Protein AF-A0A924KQ44-F1 (afdb_monomer)

Structure (mmCIF, N/CA/C/O backbone):
data_AF-A0A924KQ44-F1
#
_entry.id   AF-A0A924KQ44-F1
#
loop_
_atom_site.group_PDB
_atom_site.id
_atom_site.type_symbol
_atom_site.label_atom_id
_atom_site.label_alt_id
_atom_site.label_comp_id
_atom_site.label_asym_id
_atom_site.label_entity_id
_atom_site.label_seq_id
_atom_site.pdbx_PDB_ins_code
_atom_site.Cartn_x
_atom_site.Cartn_y
_atom_site.Cartn_z
_atom_site.occupancy
_atom_site.B_iso_or_equiv
_atom_site.auth_seq_id
_atom_site.auth_comp_id
_atom_site.auth_asym_id
_atom_site.auth_atom_id
_atom_site.pdbx_PDB_model_num
ATOM 1 N N . MET A 1 1 ? 41.530 19.081 30.260 1.00 33.16 1 MET A N 1
ATOM 2 C CA . MET A 1 1 ? 42.722 18.200 30.351 1.00 33.16 1 MET A CA 1
ATOM 3 C C . MET A 1 1 ? 43.122 18.062 31.818 1.00 33.16 1 MET A C 1
ATOM 5 O O . MET A 1 1 ? 42.677 18.890 32.597 1.00 33.16 1 MET A O 1
ATOM 9 N N . HIS A 1 2 ? 43.955 17.069 32.159 1.00 32.94 2 HIS A N 1
ATOM 10 C CA . HIS A 1 2 ? 44.384 16.678 33.519 1.00 32.94 2 HIS A CA 1
ATOM 11 C C . HIS A 1 2 ? 43.333 16.000 34.421 1.00 32.94 2 HIS A C 1
ATOM 13 O O . HIS A 1 2 ? 42.612 16.656 35.166 1.00 32.94 2 HIS A O 1
ATOM 19 N N . ARG A 1 3 ? 43.374 14.659 34.448 1.00 31.28 3 ARG A N 1
ATOM 20 C CA . ARG A 1 3 ? 43.727 13.881 35.654 1.00 31.28 3 ARG A CA 1
ATOM 21 C C . ARG A 1 3 ? 44.237 12.488 35.244 1.00 31.28 3 ARG A C 1
ATOM 23 O O . ARG A 1 3 ? 43.520 11.722 34.612 1.00 31.28 3 ARG A O 1
ATOM 30 N N . LEU A 1 4 ? 45.504 12.223 35.562 1.00 35.66 4 LEU A N 1
ATOM 31 C CA . LEU A 1 4 ? 46.157 10.906 35.543 1.00 35.66 4 LEU A CA 1
ATOM 32 C C . LEU A 1 4 ? 45.755 10.112 36.811 1.00 35.66 4 LEU A C 1
ATOM 34 O O . LEU A 1 4 ? 45.231 10.724 37.737 1.00 35.66 4 LEU A O 1
ATOM 38 N N . PHE A 1 5 ? 46.071 8.832 37.035 1.00 37.31 5 PHE A N 1
ATOM 39 C CA . PHE A 1 5 ? 46.340 7.601 36.256 1.00 37.31 5 PHE A CA 1
ATOM 40 C C . PHE A 1 5 ? 46.972 6.621 37.278 1.00 37.31 5 PHE A C 1
ATOM 42 O O . PHE A 1 5 ? 47.890 7.026 37.976 1.00 37.31 5 PHE A O 1
ATOM 49 N N . ILE A 1 6 ? 46.498 5.369 37.326 1.00 35.44 6 ILE A N 1
ATOM 50 C CA . ILE A 1 6 ? 47.194 4.125 37.750 1.00 35.44 6 ILE A CA 1
ATOM 51 C C . ILE A 1 6 ? 47.967 4.056 39.095 1.00 35.44 6 ILE A C 1
ATOM 53 O O . ILE A 1 6 ? 48.953 4.746 39.319 1.00 35.44 6 ILE A O 1
ATOM 57 N N . GLN A 1 7 ? 47.653 3.007 39.869 1.00 28.91 7 GLN A N 1
ATOM 58 C CA . GLN A 1 7 ? 48.597 2.279 40.735 1.00 28.91 7 GLN A CA 1
ATOM 59 C C . GLN A 1 7 ? 48.481 0.770 40.412 1.00 28.91 7 GLN A C 1
ATOM 61 O O . GLN A 1 7 ? 47.412 0.317 40.000 1.00 28.91 7 GLN A O 1
ATOM 66 N N . PHE A 1 8 ? 49.561 -0.005 40.562 1.00 34.97 8 PHE A N 1
ATOM 67 C CA . PHE A 1 8 ? 49.679 -1.396 40.089 1.00 34.97 8 PHE A CA 1
ATOM 68 C C . PHE A 1 8 ? 50.272 -2.328 41.169 1.00 34.97 8 PHE A C 1
ATOM 70 O O . PHE A 1 8 ? 51.047 -1.886 42.012 1.00 34.97 8 PHE A O 1
ATOM 77 N N . TYR A 1 9 ? 50.015 -3.628 40.990 1.00 34.41 9 TYR A N 1
ATOM 78 C CA . TYR A 1 9 ? 50.788 -4.800 41.441 1.00 34.41 9 TYR A CA 1
ATOM 79 C C . TYR A 1 9 ? 50.632 -5.409 42.851 1.00 34.41 9 TYR A C 1
ATOM 81 O O . TYR A 1 9 ? 50.257 -4.786 43.838 1.00 34.41 9 TYR A O 1
ATOM 89 N N . VAL A 1 10 ? 50.914 -6.717 42.847 1.00 35.88 10 VAL A N 1
ATOM 90 C CA . VAL A 1 10 ? 50.696 -7.784 43.837 1.00 35.88 10 VAL A CA 1
ATOM 91 C C . VAL A 1 10 ? 52.047 -8.429 44.174 1.00 35.88 10 VAL A C 1
ATOM 93 O O . VAL A 1 10 ? 52.825 -8.618 43.243 1.00 35.88 10 VAL A O 1
ATOM 96 N N . CYS A 1 11 ? 52.291 -8.841 45.430 1.00 29.23 11 CYS A N 1
ATOM 97 C CA . CYS A 1 11 ? 52.905 -10.139 45.813 1.00 29.23 11 CYS A CA 1
ATOM 98 C C . CYS A 1 11 ? 53.049 -10.271 47.350 1.00 29.23 11 CYS A C 1
ATOM 100 O O . CYS A 1 11 ? 53.273 -9.273 48.030 1.00 29.23 11 CYS A O 1
ATOM 102 N N . GLY A 1 12 ? 52.983 -11.496 47.888 1.00 29.27 12 GLY A N 1
ATOM 103 C CA . GLY A 1 12 ? 53.305 -11.813 49.289 1.00 29.27 12 GLY A CA 1
ATOM 104 C C . GLY A 1 12 ? 53.080 -13.295 49.629 1.00 29.27 12 GLY A C 1
ATOM 105 O O . GLY A 1 12 ? 51.949 -13.766 49.587 1.00 29.27 12 GLY A O 1
ATOM 106 N N . ILE A 1 13 ? 54.153 -14.025 49.952 1.00 38.62 13 ILE A N 1
ATOM 107 C CA . ILE A 1 13 ? 54.190 -15.474 50.261 1.00 38.62 13 ILE A CA 1
ATOM 108 C C . ILE A 1 13 ? 54.634 -15.670 51.721 1.00 38.62 13 ILE A C 1
ATOM 110 O O . ILE A 1 13 ? 55.463 -14.891 52.180 1.00 38.62 13 ILE A O 1
ATOM 114 N N . LEU A 1 14 ? 54.191 -16.739 52.405 1.00 35.22 14 LEU A N 1
ATOM 115 C CA . LEU A 1 14 ? 54.972 -17.433 53.455 1.00 35.22 14 LEU A CA 1
ATOM 116 C C . LEU A 1 14 ? 54.471 -18.881 53.690 1.00 35.22 14 LEU A C 1
ATOM 118 O O . LEU A 1 14 ? 53.367 -19.221 53.268 1.00 35.22 14 LEU A O 1
ATOM 122 N N . ALA A 1 15 ? 55.305 -19.748 54.287 1.00 39.06 15 ALA A N 1
ATOM 123 C CA . ALA A 1 15 ? 55.177 -21.219 54.250 1.00 39.06 15 ALA A CA 1
ATOM 124 C C . ALA A 1 15 ? 55.620 -21.937 55.556 1.00 39.06 15 ALA A C 1
ATOM 126 O O . ALA A 1 15 ? 56.245 -21.311 56.407 1.00 39.06 15 ALA A O 1
ATOM 127 N N . GLY A 1 16 ? 55.356 -23.256 55.670 1.00 31.64 16 GLY A N 1
ATOM 128 C CA . GLY A 1 16 ? 55.900 -24.175 56.705 1.00 31.64 16 GLY A CA 1
ATOM 129 C C . GLY A 1 16 ? 55.139 -25.523 56.815 1.00 31.64 16 GLY A C 1
ATOM 130 O O . GLY A 1 16 ? 53.990 -25.526 57.233 1.00 31.64 16 GLY A O 1
ATOM 131 N N . THR A 1 17 ? 55.646 -26.640 56.255 1.00 37.34 17 THR A N 1
ATOM 132 C CA . THR A 1 17 ? 56.312 -27.796 56.950 1.00 37.34 17 THR A CA 1
ATOM 133 C C . THR A 1 17 ? 55.425 -28.566 57.967 1.00 37.34 17 THR A C 1
ATOM 135 O O . THR A 1 17 ? 55.109 -27.995 59.001 1.00 37.34 17 THR A O 1
ATOM 138 N N . SER A 1 18 ? 54.859 -29.771 57.720 1.00 36.22 18 SER A N 1
ATOM 139 C CA . SER A 1 18 ? 55.447 -31.148 57.580 1.00 36.22 18 SER A CA 1
ATOM 140 C C . SER A 1 18 ? 55.925 -31.780 58.923 1.00 36.22 18 SER A C 1
ATOM 142 O O . SER A 1 18 ? 56.298 -31.029 59.812 1.00 36.22 18 SER A O 1
ATOM 144 N N . VAL A 1 19 ? 55.910 -33.102 59.232 1.00 36.91 19 VAL A N 1
ATOM 145 C CA . VAL A 1 19 ? 55.799 -34.415 58.513 1.00 36.91 19 VAL A CA 1
ATOM 146 C C . VAL A 1 19 ? 55.067 -35.470 59.412 1.00 36.91 19 VAL A C 1
ATOM 148 O O . VAL A 1 19 ? 55.150 -35.341 60.629 1.00 36.91 19 VAL A O 1
ATOM 151 N N . GLY A 1 20 ? 54.452 -36.559 58.886 1.00 32.66 20 GLY A N 1
ATOM 152 C CA . GLY A 1 20 ? 54.104 -37.759 59.704 1.00 32.66 20 GLY A CA 1
ATOM 153 C C . GLY A 1 20 ? 53.286 -38.887 59.022 1.00 32.66 20 GLY A C 1
ATOM 154 O O . GLY A 1 20 ? 52.227 -38.623 58.468 1.00 32.66 20 GLY A O 1
ATOM 155 N N . VAL A 1 21 ? 53.754 -40.146 59.084 1.00 36.84 21 VAL A N 1
ATOM 156 C CA . VAL A 1 21 ? 53.170 -41.362 58.448 1.00 36.84 21 VAL A CA 1
ATOM 157 C C . VAL A 1 21 ? 52.823 -42.424 59.504 1.00 36.84 21 VAL A C 1
ATOM 159 O O . VAL A 1 21 ? 53.606 -42.584 60.434 1.00 36.84 21 VAL A O 1
ATOM 162 N N . LEU A 1 22 ? 51.753 -43.218 59.315 1.00 34.03 22 LEU A N 1
ATOM 163 C CA . LEU A 1 22 ? 51.724 -44.653 59.680 1.00 34.03 22 LEU A CA 1
ATOM 164 C C . LEU A 1 22 ? 50.605 -45.423 58.935 1.00 34.03 22 LEU A C 1
ATOM 166 O O . LEU A 1 22 ? 49.625 -44.819 58.505 1.00 34.03 22 LEU A O 1
ATOM 170 N N . ALA A 1 23 ? 50.750 -46.748 58.786 1.00 33.44 23 ALA A N 1
ATOM 171 C CA . ALA A 1 23 ? 49.830 -47.632 58.051 1.00 33.44 23 ALA A CA 1
ATOM 172 C C . ALA A 1 23 ? 49.722 -49.040 58.686 1.00 33.44 23 ALA A C 1
ATOM 174 O O . ALA A 1 23 ? 50.707 -49.509 59.250 1.00 33.44 23 ALA A O 1
ATOM 175 N N . ALA A 1 24 ? 48.553 -49.692 58.555 1.00 33.16 24 ALA A N 1
ATOM 176 C CA . ALA A 1 24 ? 48.232 -51.141 58.674 1.00 33.16 24 ALA A CA 1
ATOM 177 C C . ALA A 1 24 ? 46.682 -51.282 58.570 1.00 33.16 24 ALA A C 1
ATOM 179 O O . ALA A 1 24 ? 45.989 -50.433 59.122 1.00 33.16 24 ALA A O 1
ATOM 180 N N . ALA A 1 25 ? 46.044 -52.144 57.757 1.00 31.64 25 ALA A N 1
ATOM 181 C CA . ALA A 1 25 ? 46.064 -53.623 57.690 1.00 31.64 25 ALA A CA 1
ATOM 182 C C . ALA A 1 25 ? 45.380 -54.285 58.923 1.00 31.64 25 ALA A C 1
ATOM 184 O O . ALA A 1 25 ? 45.713 -53.909 60.039 1.00 31.64 25 ALA A O 1
ATOM 185 N N . GLU A 1 26 ? 44.450 -55.260 58.851 1.00 35.91 26 GLU A N 1
ATOM 186 C CA . GLU A 1 26 ? 43.755 -55.974 57.747 1.00 35.91 26 GLU A CA 1
ATOM 187 C C . GLU A 1 26 ? 42.584 -56.848 58.335 1.00 35.91 26 GLU A C 1
ATOM 189 O O . GLU A 1 26 ? 42.373 -56.849 59.543 1.00 35.91 26 GLU A O 1
ATOM 194 N N . VAL A 1 27 ? 41.890 -57.645 57.498 1.00 34.88 27 VAL A N 1
ATOM 195 C CA . VAL A 1 27 ? 41.134 -58.904 57.801 1.00 34.88 27 VAL A CA 1
ATOM 196 C C . VAL A 1 27 ? 39.604 -58.875 58.072 1.00 34.88 27 VAL A C 1
ATOM 198 O O . VAL A 1 27 ? 39.118 -58.676 59.177 1.00 34.88 27 VAL A O 1
ATOM 201 N N . SER A 1 28 ? 38.861 -59.249 57.017 1.00 35.25 28 SER A N 1
ATOM 202 C CA . SER A 1 28 ? 37.789 -60.277 56.922 1.00 35.25 28 SER A CA 1
ATOM 203 C C . SER A 1 28 ? 36.892 -60.650 58.127 1.00 35.25 28 SER A C 1
ATOM 205 O O . SER A 1 28 ? 37.339 -61.278 59.083 1.00 35.25 28 SER A O 1
ATOM 207 N N . SER A 1 29 ? 35.564 -60.532 57.959 1.00 37.72 29 SER A N 1
ATOM 208 C CA . SER A 1 29 ? 34.667 -61.699 57.728 1.00 37.72 29 SER A CA 1
ATOM 209 C C . SER A 1 29 ? 33.177 -61.302 57.622 1.00 37.72 29 SER A C 1
ATOM 211 O O . SER A 1 29 ? 32.757 -60.245 58.083 1.00 37.72 29 SER A O 1
ATOM 213 N N . ARG A 1 30 ? 32.364 -62.142 56.962 1.00 40.94 30 ARG A N 1
ATOM 214 C CA . ARG A 1 30 ? 30.901 -61.995 56.768 1.00 40.94 30 ARG A CA 1
ATOM 215 C C . ARG A 1 30 ? 30.196 -63.123 57.540 1.00 40.94 30 ARG A C 1
ATOM 217 O O . ARG A 1 30 ? 30.724 -64.235 57.516 1.00 40.94 30 ARG A O 1
ATOM 224 N N . PRO A 1 31 ? 29.007 -62.904 58.138 1.00 45.56 31 PRO A N 1
ATOM 225 C CA . PRO A 1 31 ? 27.822 -63.531 57.525 1.00 45.56 31 PRO A CA 1
ATOM 226 C C . PRO A 1 31 ? 26.459 -62.801 57.682 1.00 45.56 31 PRO A C 1
ATOM 228 O O . PRO A 1 31 ? 26.248 -61.977 58.560 1.00 45.56 31 PRO A O 1
ATOM 231 N N . ALA A 1 32 ? 25.542 -63.183 56.784 1.00 35.25 32 ALA A N 1
ATOM 232 C CA . ALA A 1 32 ? 24.069 -63.277 56.866 1.00 35.25 32 ALA A CA 1
ATOM 233 C C . ALA A 1 32 ? 23.189 -62.301 57.707 1.00 35.25 32 ALA A C 1
ATOM 235 O O . ALA A 1 32 ? 23.026 -62.451 58.910 1.00 35.25 32 ALA A O 1
ATOM 236 N N . ILE A 1 33 ? 22.465 -61.440 56.974 1.00 46.41 33 ILE A N 1
ATOM 237 C CA . ILE A 1 33 ? 20.994 -61.207 56.985 1.00 46.41 33 ILE A CA 1
ATOM 238 C C . ILE A 1 33 ? 20.213 -61.342 58.318 1.00 46.41 33 ILE A C 1
ATOM 240 O O . ILE A 1 33 ? 19.881 -62.448 58.734 1.00 46.41 33 ILE A O 1
ATOM 244 N N . VAL A 1 34 ? 19.679 -60.209 58.803 1.00 36.97 34 VAL A N 1
ATOM 245 C CA . VAL A 1 34 ? 18.329 -60.086 59.409 1.00 36.97 34 VAL A CA 1
ATOM 246 C C . VAL A 1 34 ? 17.695 -58.777 58.905 1.00 36.97 34 VAL A C 1
ATOM 248 O O . VAL A 1 34 ? 18.398 -57.779 58.756 1.00 36.97 34 VAL A O 1
ATOM 251 N N . ALA A 1 35 ? 16.392 -58.775 58.604 1.00 46.81 35 ALA A N 1
ATOM 252 C CA . ALA A 1 35 ? 15.670 -57.622 58.046 1.00 46.81 35 ALA A CA 1
ATOM 253 C C . ALA A 1 35 ? 14.993 -56.750 59.124 1.00 46.81 35 ALA A C 1
ATOM 255 O O . ALA A 1 35 ? 14.407 -57.279 60.066 1.00 46.81 35 ALA A O 1
ATOM 256 N N . THR A 1 36 ? 15.019 -55.425 58.943 1.00 37.66 36 THR A N 1
ATOM 257 C CA . THR A 1 36 ? 14.299 -54.392 59.727 1.00 37.66 36 THR A CA 1
ATOM 258 C C . THR A 1 36 ? 13.889 -53.232 58.765 1.00 37.66 36 THR A C 1
ATOM 260 O O . THR A 1 36 ? 14.211 -53.333 57.578 1.00 37.66 36 THR A O 1
ATOM 263 N N . PRO A 1 37 ? 13.047 -52.233 59.128 1.00 43.06 37 PRO A N 1
ATOM 264 C CA . PRO A 1 37 ? 11.775 -52.046 58.419 1.00 43.06 37 PRO A CA 1
ATOM 265 C C . PRO A 1 37 ? 11.687 -50.765 57.564 1.00 43.06 37 PRO A C 1
ATOM 267 O O . PRO A 1 37 ? 12.560 -49.900 57.590 1.00 43.06 37 PRO A O 1
ATOM 270 N N . SER A 1 38 ? 10.582 -50.645 56.821 1.00 38.50 38 SER A N 1
ATOM 271 C CA . SER A 1 38 ? 10.282 -49.564 55.875 1.00 38.50 38 SER A CA 1
ATOM 272 C C . SER A 1 38 ? 10.382 -48.149 56.462 1.00 38.50 38 SER A C 1
ATOM 274 O O . SER A 1 38 ? 9.771 -47.833 57.483 1.00 38.50 38 SER A O 1
ATOM 276 N N . THR A 1 39 ? 11.093 -47.272 55.753 1.00 37.00 39 THR A N 1
ATOM 277 C CA . THR A 1 39 ? 11.101 -45.815 55.974 1.00 37.00 39 THR A CA 1
ATOM 278 C C . THR A 1 39 ? 9.829 -45.180 55.377 1.00 37.00 39 THR A C 1
ATOM 280 O O . THR A 1 39 ? 9.368 -45.679 54.350 1.00 37.00 39 THR A O 1
ATOM 283 N N . PRO A 1 40 ? 9.246 -44.110 55.961 1.00 45.88 40 PRO A N 1
ATOM 284 C CA . PRO A 1 40 ? 8.047 -43.470 55.410 1.00 45.88 40 PRO A CA 1
ATOM 285 C C . PRO A 1 40 ? 8.282 -42.830 54.035 1.00 45.88 40 PRO A C 1
ATOM 287 O O . PRO A 1 40 ? 9.369 -42.314 53.765 1.00 45.88 40 PRO A O 1
ATOM 290 N N . ASP A 1 41 ? 7.242 -42.822 53.199 1.00 45.06 41 ASP A N 1
ATOM 291 C CA . ASP A 1 41 ? 7.289 -42.282 51.839 1.00 45.06 41 ASP A CA 1
ATOM 292 C C . ASP A 1 41 ? 7.742 -40.817 51.794 1.00 45.06 41 ASP A C 1
ATOM 294 O O . ASP A 1 41 ? 7.174 -39.931 52.439 1.00 45.06 41 ASP A O 1
ATOM 298 N N . SER A 1 42 ? 8.744 -40.547 50.955 1.00 37.84 42 SER A N 1
ATOM 299 C CA . SER A 1 42 ? 9.068 -39.179 50.549 1.00 37.84 42 SER A CA 1
ATOM 300 C C . SER A 1 42 ? 7.976 -38.658 49.607 1.00 37.84 42 SER A C 1
ATOM 302 O O . SER A 1 42 ? 7.553 -39.402 48.715 1.00 37.84 42 SER A O 1
ATOM 304 N N . PRO A 1 43 ? 7.525 -37.395 49.738 1.00 44.72 43 PRO A N 1
ATOM 305 C CA . PRO A 1 43 ? 6.519 -36.847 48.839 1.00 44.72 43 PRO A CA 1
ATOM 306 C C . PRO A 1 43 ? 7.051 -36.871 47.405 1.00 44.72 43 PRO A C 1
ATOM 308 O O . PRO A 1 43 ? 8.060 -36.241 47.085 1.00 44.72 43 PRO A O 1
ATOM 311 N N . SER A 1 44 ? 6.366 -37.620 46.540 1.00 40.75 44 SER A N 1
ATOM 312 C CA . SER A 1 44 ? 6.712 -37.706 45.125 1.00 40.75 44 SER A CA 1
ATOM 313 C C . SER A 1 44 ? 6.520 -36.341 44.471 1.00 40.75 44 SER A C 1
ATOM 315 O O . SER A 1 44 ? 5.391 -35.934 44.198 1.00 40.75 44 SER A O 1
ATOM 317 N N . PHE A 1 45 ? 7.622 -35.644 44.187 1.00 43.84 45 PHE A N 1
ATOM 318 C CA . PHE A 1 45 ? 7.613 -34.520 43.258 1.00 43.84 45 PHE A CA 1
ATOM 319 C C . PHE A 1 45 ? 7.255 -35.052 41.867 1.00 43.84 45 PHE A C 1
ATOM 321 O O . PHE A 1 45 ? 8.122 -35.471 41.102 1.00 43.84 45 PHE A O 1
ATOM 328 N N . THR A 1 46 ? 5.966 -35.027 41.527 1.00 44.88 46 THR A N 1
ATOM 329 C CA . THR A 1 46 ? 5.538 -35.068 40.129 1.00 44.88 46 THR A CA 1
ATOM 330 C C . THR A 1 46 ? 6.223 -33.909 39.408 1.00 44.88 46 THR A C 1
ATOM 332 O O . THR A 1 46 ? 6.014 -32.764 39.826 1.00 44.88 46 THR A O 1
ATOM 335 N N . PRO A 1 47 ? 7.018 -34.152 38.350 1.00 47.78 47 PRO A N 1
ATOM 336 C CA . PRO A 1 47 ? 7.545 -33.067 37.542 1.00 47.78 47 PRO A CA 1
ATOM 337 C C . PRO A 1 47 ? 6.354 -32.282 37.000 1.00 47.78 47 PRO A C 1
ATOM 339 O O . PRO A 1 47 ? 5.522 -32.840 36.280 1.00 47.78 47 PRO A O 1
ATOM 342 N N . SER A 1 48 ? 6.238 -31.007 37.379 1.00 48.41 48 SER A N 1
ATOM 343 C CA . SER A 1 48 ? 5.284 -30.113 36.730 1.00 48.41 48 SER A CA 1
ATOM 344 C C . SER A 1 48 ? 5.621 -30.131 35.249 1.00 48.41 48 SER A C 1
ATOM 346 O O . SER A 1 48 ? 6.753 -29.805 34.893 1.00 48.41 48 SER A O 1
ATOM 348 N N . ALA A 1 49 ? 4.672 -30.550 34.410 1.00 50.72 49 ALA A N 1
ATOM 349 C CA . ALA A 1 49 ? 4.891 -30.627 32.974 1.00 50.72 49 ALA A CA 1
ATOM 350 C C . ALA A 1 49 ? 5.430 -29.278 32.484 1.00 50.72 49 ALA A C 1
ATOM 352 O O . ALA A 1 49 ? 4.800 -28.241 32.716 1.00 50.72 49 ALA A O 1
ATOM 353 N N . GLU A 1 50 ? 6.607 -29.290 31.853 1.00 48.09 50 GLU A N 1
ATOM 354 C CA . GLU A 1 50 ? 7.141 -28.084 31.231 1.00 48.09 50 GLU A CA 1
ATOM 355 C C . GLU A 1 50 ? 6.098 -27.552 30.238 1.00 48.09 50 GLU A C 1
ATOM 357 O O . GLU A 1 50 ? 5.464 -28.353 29.535 1.00 48.09 50 GLU A O 1
ATOM 362 N N . PRO A 1 51 ? 5.872 -26.227 30.180 1.00 48.03 51 PRO A N 1
ATOM 363 C CA . PRO A 1 51 ? 4.889 -25.660 29.274 1.00 48.03 51 PRO A CA 1
ATOM 364 C C . PRO A 1 51 ? 5.294 -26.011 27.845 1.00 48.03 51 PRO A C 1
ATOM 366 O O . PRO A 1 51 ? 6.277 -25.493 27.315 1.00 48.03 51 PRO A O 1
ATOM 369 N N . THR A 1 52 ? 4.535 -26.913 27.224 1.00 45.31 52 THR A N 1
ATOM 370 C CA . THR A 1 52 ? 4.777 -27.351 25.853 1.00 45.31 52 THR A CA 1
ATOM 371 C C . THR A 1 52 ? 4.627 -26.133 24.957 1.00 45.31 52 THR A C 1
ATOM 373 O O . THR A 1 52 ? 3.519 -25.639 24.752 1.00 45.31 52 THR A O 1
ATOM 376 N N . VAL A 1 53 ? 5.749 -25.624 24.442 1.00 49.22 53 VAL A N 1
ATOM 377 C CA . VAL A 1 53 ? 5.761 -24.485 23.524 1.00 49.22 53 VAL A CA 1
ATOM 378 C C . VAL A 1 53 ? 5.134 -24.941 22.211 1.00 49.22 53 VAL A C 1
ATOM 380 O O . VAL A 1 53 ? 5.804 -25.457 21.317 1.00 49.22 53 VAL A O 1
ATOM 383 N N . THR A 1 54 ? 3.816 -24.786 22.106 1.00 55.62 54 THR A N 1
ATOM 384 C CA . THR A 1 54 ? 3.079 -25.033 20.872 1.00 55.62 54 THR A CA 1
ATOM 385 C C . THR A 1 54 ? 3.565 -24.039 19.830 1.00 55.62 54 THR A C 1
ATOM 387 O O . THR A 1 54 ? 3.284 -22.844 19.928 1.00 55.62 54 THR A O 1
ATOM 390 N N . VAL A 1 55 ? 4.307 -24.523 18.835 1.00 67.19 55 VAL A N 1
ATOM 391 C CA . VAL A 1 55 ? 4.742 -23.698 17.706 1.00 67.19 55 VAL A CA 1
ATOM 392 C C . VAL A 1 55 ? 3.496 -23.265 16.933 1.00 67.19 55 VAL A C 1
ATOM 394 O O . VAL A 1 55 ? 2.880 -24.068 16.233 1.00 67.19 55 VAL A O 1
ATOM 397 N N . GLU A 1 56 ? 3.107 -21.998 17.089 1.00 79.50 56 GLU A N 1
ATOM 398 C CA . GLU A 1 56 ? 1.994 -21.374 16.368 1.00 79.50 56 GLU A CA 1
ATOM 399 C C . GLU A 1 56 ? 2.306 -21.392 14.863 1.00 79.50 56 GLU A C 1
ATOM 401 O O . GLU A 1 56 ? 3.057 -20.554 14.368 1.00 79.50 56 GLU A O 1
ATOM 406 N N . THR A 1 57 ? 1.773 -22.370 14.127 1.00 88.38 57 THR A N 1
ATOM 407 C CA . THR A 1 57 ? 1.987 -22.495 12.672 1.00 88.38 57 THR A CA 1
ATOM 408 C C . THR A 1 57 ? 1.038 -21.615 11.858 1.00 88.38 57 THR A C 1
ATOM 410 O O . THR A 1 57 ? 1.394 -21.206 10.752 1.00 88.38 57 THR A O 1
ATOM 413 N N . ASP A 1 58 ? -0.134 -21.284 12.412 1.00 94.12 58 ASP A N 1
ATOM 414 C CA . ASP A 1 58 ? -1.101 -20.350 11.832 1.00 94.12 58 ASP A CA 1
ATOM 415 C C . ASP A 1 58 ? -0.916 -18.946 12.422 1.00 94.12 58 ASP A C 1
ATOM 417 O O . ASP A 1 58 ? -1.133 -18.698 13.609 1.00 94.12 58 ASP A O 1
ATOM 421 N N . LEU A 1 59 ? -0.552 -18.003 11.562 1.00 96.06 59 LEU A N 1
ATOM 422 C CA . LEU A 1 59 ? -0.291 -16.606 11.876 1.00 96.06 59 LEU A CA 1
ATOM 423 C C . LEU A 1 59 ? -1.514 -15.901 12.484 1.00 96.06 59 LEU A C 1
ATOM 425 O O . LEU A 1 59 ? -1.349 -14.947 13.243 1.00 96.06 59 LEU A O 1
ATOM 429 N N . TRP A 1 60 ? -2.739 -16.375 12.221 1.00 96.62 60 TRP A N 1
ATOM 430 C CA . TRP A 1 60 ? -3.929 -15.843 12.893 1.00 96.62 60 TRP A CA 1
ATOM 431 C C . TRP A 1 60 ? -3.941 -16.108 14.401 1.00 96.62 60 TRP A C 1
ATOM 433 O O . TRP A 1 60 ? -4.530 -15.315 15.131 1.00 96.62 60 TRP A O 1
ATOM 443 N N . GLN A 1 61 ? -3.289 -17.168 14.891 1.00 95.38 61 GLN A N 1
ATOM 444 C CA . GLN A 1 61 ? -3.154 -17.424 16.330 1.00 95.38 61 GLN A CA 1
ATOM 445 C C . GLN A 1 61 ? -2.296 -16.331 16.984 1.00 95.38 61 GLN A C 1
ATOM 447 O O . GLN A 1 61 ? -2.757 -15.672 17.919 1.00 95.38 61 GLN A O 1
ATOM 452 N N . ARG A 1 62 ? -1.124 -16.051 16.396 1.00 95.12 62 ARG A N 1
ATOM 453 C CA . ARG A 1 62 ? -0.214 -14.967 16.800 1.00 95.12 62 ARG A CA 1
ATOM 454 C C . ARG A 1 62 ? -0.903 -13.600 16.802 1.00 95.12 62 ARG A C 1
ATOM 456 O O . ARG A 1 62 ? -0.780 -12.856 17.770 1.00 95.12 62 ARG A O 1
ATOM 463 N N . VAL A 1 63 ? -1.685 -13.303 15.757 1.00 96.31 63 VAL A N 1
ATOM 464 C CA . VAL A 1 63 ? -2.495 -12.073 15.669 1.00 96.31 63 VAL A CA 1
ATOM 465 C C . VAL A 1 63 ? -3.543 -12.013 16.784 1.00 96.31 63 VAL A C 1
ATOM 467 O O . VAL A 1 63 ? -3.576 -11.038 17.520 1.00 96.31 63 VAL A O 1
ATOM 470 N N . ARG A 1 64 ? -4.376 -13.045 16.983 1.00 96.12 64 ARG A N 1
ATOM 471 C CA . ARG A 1 64 ? -5.408 -13.019 18.044 1.00 96.12 64 ARG A CA 1
ATOM 472 C C . ARG A 1 64 ? -4.817 -12.804 19.438 1.00 96.12 64 ARG A C 1
ATOM 474 O O . ARG A 1 64 ? -5.419 -12.106 20.247 1.00 96.12 64 ARG A O 1
ATOM 481 N N . ARG A 1 65 ? -3.654 -13.403 19.714 1.00 95.06 65 ARG A N 1
ATOM 482 C CA . ARG A 1 65 ? -2.955 -13.320 21.006 1.00 95.06 65 ARG A CA 1
ATOM 483 C C . ARG A 1 65 ? -2.524 -11.894 21.362 1.00 95.06 65 ARG A C 1
ATOM 485 O O . ARG A 1 65 ? -2.478 -11.560 22.539 1.00 95.06 65 ARG A O 1
ATOM 492 N N . GLY A 1 66 ? -2.209 -11.067 20.366 1.00 94.94 66 GLY A N 1
ATOM 493 C CA . GLY A 1 66 ? -1.792 -9.678 20.557 1.00 94.94 66 GLY A CA 1
ATOM 494 C C . GLY A 1 66 ? -2.917 -8.650 20.408 1.00 94.94 66 GLY A C 1
ATOM 495 O O . GLY A 1 66 ? -2.612 -7.484 20.138 1.00 94.94 66 GLY A O 1
ATOM 496 N N . PHE A 1 67 ? -4.190 -9.057 20.465 1.00 96.12 67 PHE A N 1
ATOM 497 C CA . PHE A 1 67 ? -5.319 -8.123 20.475 1.00 96.12 67 PHE A CA 1
ATOM 498 C C . PHE A 1 67 ? -5.468 -7.476 21.855 1.00 96.12 67 PHE A C 1
ATOM 500 O O . PHE A 1 67 ? -5.436 -8.161 22.876 1.00 96.12 67 PHE A O 1
ATOM 507 N N . VAL A 1 68 ? -5.663 -6.156 21.882 1.00 94.69 68 VAL A N 1
ATOM 508 C CA . VAL A 1 68 ? -5.776 -5.363 23.125 1.00 94.69 68 VAL A CA 1
ATOM 509 C C . VAL A 1 68 ? -6.895 -4.322 23.104 1.00 94.69 68 VAL A C 1
ATOM 511 O O . VAL A 1 68 ? -7.215 -3.765 24.152 1.00 94.69 68 VAL A O 1
ATOM 514 N N . MET A 1 69 ? -7.522 -4.041 21.955 1.00 90.50 69 MET A N 1
ATOM 515 C CA . MET A 1 69 ? -8.695 -3.163 21.936 1.00 90.50 69 MET A CA 1
ATOM 516 C C . MET A 1 69 ? -9.869 -3.811 22.673 1.00 90.50 69 MET A C 1
ATOM 518 O O . MET A 1 69 ? -10.062 -5.029 22.621 1.00 90.50 69 MET A O 1
ATOM 522 N N . GLY A 1 70 ? -10.712 -2.984 23.291 1.00 87.31 70 GLY A N 1
ATOM 523 C CA . GLY A 1 70 ? -11.945 -3.435 23.931 1.00 87.31 70 GLY A CA 1
ATOM 524 C C . GLY A 1 70 ? -13.002 -3.950 22.946 1.00 87.31 70 GLY A C 1
ATOM 525 O O . GLY A 1 70 ? -12.784 -4.071 21.732 1.00 87.31 70 GLY A O 1
ATOM 526 N N . GLU A 1 71 ? -14.179 -4.255 23.485 1.00 85.94 71 GLU A N 1
ATOM 527 C CA . GLU A 1 71 ? -15.396 -4.431 22.697 1.00 85.94 71 GLU A CA 1
ATOM 528 C C . GLU A 1 71 ? -16.017 -3.059 22.389 1.00 85.94 71 GLU A C 1
ATOM 530 O O . GLU A 1 71 ? -16.115 -2.201 23.264 1.00 85.94 71 GLU A O 1
ATOM 535 N N . LEU A 1 72 ? -16.464 -2.854 21.146 1.00 88.12 72 LEU A N 1
ATOM 536 C CA . LEU A 1 72 ? -17.214 -1.664 20.740 1.00 88.12 72 LEU A CA 1
ATOM 537 C C . LEU A 1 72 ? -18.626 -2.079 20.318 1.00 88.12 72 LEU A C 1
ATOM 539 O O . LEU A 1 72 ? -18.875 -2.384 19.152 1.00 88.12 72 LEU A O 1
ATOM 543 N N . VAL A 1 73 ? -19.568 -2.077 21.258 1.00 84.56 73 VAL A N 1
ATOM 544 C CA . VAL A 1 73 ? -20.968 -2.406 20.961 1.00 84.56 73 VAL A CA 1
ATOM 545 C C . VAL A 1 73 ? -21.614 -1.243 20.204 1.00 84.56 73 VAL A C 1
ATOM 547 O O . VAL A 1 73 ? -21.899 -0.186 20.762 1.00 84.56 73 VAL A O 1
ATOM 550 N N . SER A 1 74 ? -21.839 -1.417 18.900 1.00 88.31 74 SER A N 1
ATOM 551 C CA . SER A 1 74 ? -22.493 -0.414 18.055 1.00 88.31 74 SER A CA 1
ATOM 552 C C . SER A 1 74 ? -23.233 -1.063 16.882 1.00 88.31 74 SER A C 1
ATOM 554 O O . SER A 1 74 ? -22.686 -1.981 16.263 1.00 88.31 74 SER A O 1
ATOM 556 N N . PRO A 1 75 ? -24.401 -0.534 16.460 1.00 89.81 75 PRO A N 1
ATOM 557 C CA . PRO A 1 75 ? -25.033 -0.927 15.199 1.00 89.81 75 PRO A CA 1
ATOM 558 C C . PRO A 1 75 ? -24.105 -0.761 13.985 1.00 89.81 75 PRO A C 1
ATOM 560 O O . PRO A 1 75 ? -24.248 -1.469 12.991 1.00 89.81 75 PRO A O 1
ATOM 563 N N . LEU A 1 76 ? -23.124 0.151 14.046 1.00 93.19 76 LEU A N 1
ATOM 564 C CA . LEU A 1 76 ? -22.117 0.292 12.993 1.00 93.19 76 LEU A CA 1
ATOM 565 C C . LEU A 1 76 ? -21.165 -0.910 12.923 1.00 93.19 76 LEU A C 1
ATOM 567 O O . LEU A 1 76 ? -20.768 -1.266 11.818 1.00 93.19 76 LEU A O 1
ATOM 571 N N . VAL A 1 77 ? -20.829 -1.552 14.049 1.00 93.25 77 VAL A N 1
ATOM 572 C CA . VAL A 1 77 ? -20.019 -2.785 14.052 1.00 93.25 77 VAL A CA 1
ATOM 573 C C . VAL A 1 77 ? -20.834 -3.924 13.452 1.00 93.25 77 VAL A C 1
ATOM 575 O O . VAL A 1 77 ? -20.412 -4.501 12.455 1.00 93.25 77 VAL A O 1
ATOM 578 N N . GLN A 1 78 ? -22.048 -4.153 13.958 1.00 90.44 78 GLN A N 1
ATOM 579 C CA . GLN A 1 78 ? -22.948 -5.217 13.488 1.00 90.44 78 GLN A CA 1
ATOM 580 C C . GLN A 1 78 ? -23.213 -5.137 11.975 1.00 90.44 78 GLN A C 1
ATOM 582 O O . GLN A 1 78 ? -23.155 -6.138 11.259 1.00 90.44 78 GLN A O 1
ATOM 587 N N . ASN A 1 79 ? -23.433 -3.927 11.448 1.00 93.12 79 ASN A N 1
ATOM 588 C CA . ASN A 1 79 ? -23.602 -3.708 10.010 1.00 93.12 79 ASN A CA 1
ATOM 589 C C . ASN A 1 79 ? -22.348 -4.071 9.193 1.00 93.12 79 ASN A C 1
ATOM 591 O O . ASN A 1 79 ? -22.476 -4.571 8.075 1.00 93.12 79 ASN A O 1
ATOM 595 N N . GLN A 1 80 ? -21.144 -3.832 9.723 1.00 95.12 80 GLN A N 1
ATOM 596 C CA . GLN A 1 80 ? -19.884 -4.193 9.062 1.00 95.12 80 GLN A CA 1
ATOM 597 C C . GLN A 1 80 ? -19.594 -5.697 9.184 1.00 95.12 80 GLN A C 1
ATOM 599 O O . GLN A 1 80 ? -19.181 -6.313 8.205 1.00 95.12 80 GLN A O 1
ATOM 604 N N . GLU A 1 81 ? -19.883 -6.321 10.327 1.00 92.44 81 GLU A N 1
ATOM 605 C CA . GLU A 1 81 ? -19.781 -7.775 10.518 1.00 92.44 81 GLU A CA 1
ATOM 606 C C . GLU A 1 81 ? -20.658 -8.523 9.507 1.00 92.44 81 GLU A C 1
ATOM 608 O O . GLU A 1 81 ? -20.169 -9.368 8.754 1.00 92.44 81 GLU A O 1
ATOM 613 N N . LEU A 1 82 ? -21.932 -8.130 9.392 1.00 91.12 82 LEU A N 1
ATOM 614 C CA . LEU A 1 82 ? -22.849 -8.642 8.372 1.00 91.12 82 LEU A CA 1
ATOM 615 C C . LEU A 1 82 ? -22.352 -8.348 6.947 1.00 91.12 82 LEU A C 1
ATOM 617 O O . LEU A 1 82 ? -22.549 -9.165 6.044 1.00 91.12 82 LEU A O 1
ATOM 621 N N . TRP A 1 83 ? -21.699 -7.206 6.712 1.00 94.19 83 TRP A N 1
ATOM 622 C CA . TRP A 1 83 ? -21.136 -6.873 5.403 1.00 94.19 83 TRP A CA 1
ATOM 623 C C . TRP A 1 83 ? -20.007 -7.831 4.998 1.00 94.19 83 TRP A C 1
ATOM 625 O O . TRP A 1 83 ? -19.980 -8.260 3.840 1.00 94.19 83 TRP A O 1
ATOM 635 N N . TYR A 1 84 ? -19.113 -8.188 5.924 1.00 91.00 84 TYR A N 1
ATOM 636 C CA . TYR A 1 84 ? -18.011 -9.125 5.680 1.00 91.00 84 TYR A CA 1
ATOM 637 C C . TYR A 1 84 ? -18.480 -10.581 5.617 1.00 91.00 84 TYR A C 1
ATOM 639 O O . TYR A 1 84 ? -18.093 -11.290 4.690 1.00 91.00 84 TYR A O 1
ATOM 647 N N . ALA A 1 85 ? -19.352 -11.016 6.533 1.00 89.56 85 ALA A N 1
ATOM 648 C CA . ALA A 1 85 ? -19.890 -12.380 6.557 1.00 89.56 85 ALA A CA 1
ATOM 649 C C . ALA A 1 85 ? -20.597 -12.752 5.241 1.00 89.56 85 ALA A C 1
ATOM 651 O O . ALA A 1 85 ? -20.427 -13.849 4.716 1.00 89.56 85 ALA A O 1
ATOM 652 N N . ASN A 1 86 ? -21.304 -11.797 4.627 1.00 91.88 86 ASN A N 1
ATOM 653 C CA . ASN A 1 86 ? -21.937 -11.976 3.317 1.00 91.88 86 ASN A CA 1
ATOM 654 C C . ASN A 1 86 ? -20.976 -11.801 2.113 1.00 91.88 86 ASN A C 1
ATOM 656 O O . ASN A 1 86 ? -21.438 -11.706 0.974 1.00 91.88 86 ASN A O 1
ATOM 660 N N . ARG A 1 87 ? -19.651 -11.722 2.327 1.00 92.75 87 ARG A N 1
ATOM 661 C CA . ARG A 1 87 ? -18.619 -11.513 1.285 1.00 92.75 87 ARG A CA 1
ATOM 662 C C . ARG A 1 87 ? -17.391 -12.426 1.461 1.00 92.75 87 ARG A C 1
ATOM 664 O O . ARG A 1 87 ? -16.268 -11.932 1.614 1.00 92.75 87 ARG A O 1
ATOM 671 N N . PRO A 1 88 ? -17.552 -13.759 1.359 1.00 89.94 88 PRO A N 1
ATOM 672 C CA . PRO A 1 88 ? -16.426 -14.695 1.420 1.00 89.94 88 PRO A CA 1
ATOM 673 C C . PRO A 1 88 ? -15.385 -14.466 0.308 1.00 89.94 88 PRO A C 1
ATOM 675 O O . PRO A 1 88 ? -14.204 -14.730 0.514 1.00 89.94 88 PRO A O 1
ATOM 678 N N . ASP A 1 89 ? -15.770 -13.904 -0.847 1.00 92.81 89 ASP A N 1
ATOM 679 C CA . ASP A 1 89 ? -14.825 -13.510 -1.903 1.00 92.81 89 ASP A CA 1
ATOM 680 C C . ASP A 1 89 ? -13.892 -12.366 -1.467 1.00 92.81 89 ASP A C 1
ATOM 682 O O . ASP A 1 89 ? -12.735 -12.314 -1.886 1.00 92.81 89 ASP A O 1
ATOM 686 N N . TYR A 1 90 ? -14.394 -11.440 -0.640 1.00 93.12 90 TYR A N 1
ATOM 687 C CA . TYR A 1 90 ? -13.609 -10.337 -0.095 1.00 93.12 90 TYR A CA 1
ATOM 688 C C . TYR A 1 90 ? -12.617 -10.873 0.930 1.00 93.12 90 TYR A C 1
ATOM 690 O O . TYR A 1 90 ? -11.449 -10.486 0.891 1.00 93.12 90 TYR A O 1
ATOM 698 N N . ILE A 1 91 ? -13.076 -11.795 1.782 1.00 94.12 91 ILE A N 1
ATOM 699 C CA . ILE A 1 91 ? -12.261 -12.460 2.799 1.00 94.12 91 ILE A CA 1
ATOM 700 C C . ILE A 1 91 ? -11.124 -13.234 2.141 1.00 94.12 91 ILE A C 1
ATOM 702 O O . ILE A 1 91 ? -9.966 -12.860 2.306 1.00 94.12 91 ILE A O 1
ATOM 706 N N . ASN A 1 92 ? -11.440 -14.216 1.295 1.00 94.31 92 ASN A N 1
ATOM 707 C CA . ASN A 1 92 ? -10.431 -15.031 0.616 1.00 94.31 92 ASN A CA 1
ATOM 708 C C . ASN A 1 92 ? -9.403 -14.170 -0.131 1.00 94.31 92 ASN A C 1
ATOM 710 O O . ASN A 1 92 ? -8.208 -14.428 -0.046 1.00 94.31 92 ASN A O 1
ATOM 714 N N . ARG A 1 93 ? -9.845 -13.088 -0.787 1.00 95.56 93 ARG A N 1
ATOM 715 C CA . ARG A 1 93 ? -8.959 -12.154 -1.492 1.00 95.56 93 ARG A CA 1
ATOM 716 C C . ARG A 1 93 ? -8.030 -11.368 -0.565 1.00 95.56 93 ARG A C 1
ATOM 718 O O . ARG A 1 93 ? -6.883 -11.151 -0.949 1.00 95.56 93 ARG A O 1
ATOM 725 N N . PHE A 1 94 ? -8.483 -10.892 0.601 1.00 95.56 94 PHE A N 1
ATOM 726 C CA . PHE A 1 94 ? -7.572 -10.201 1.524 1.00 95.56 94 PHE A CA 1
ATOM 727 C C . PHE A 1 94 ? -6.630 -11.175 2.227 1.00 95.56 94 PHE A C 1
ATOM 729 O O . PHE A 1 94 ? -5.492 -10.797 2.472 1.00 95.56 94 PHE A O 1
ATOM 736 N N . VAL A 1 95 ? -7.061 -12.410 2.502 1.00 96.81 95 VAL A N 1
ATOM 737 C CA . VAL A 1 95 ? -6.210 -13.442 3.115 1.00 96.81 95 VAL A CA 1
ATOM 738 C C . VAL A 1 95 ? -5.130 -13.892 2.131 1.00 96.81 95 VAL A C 1
ATOM 740 O O . VAL A 1 95 ? -3.948 -13.823 2.451 1.00 96.81 95 VAL A O 1
ATOM 743 N N . GLU A 1 96 ? -5.508 -14.229 0.892 1.00 95.62 96 GLU A N 1
ATOM 744 C CA . GLU A 1 96 ? -4.572 -14.595 -0.182 1.00 95.62 96 GLU A CA 1
ATOM 745 C C . GLU A 1 96 ? -3.533 -13.493 -0.426 1.00 95.62 96 GLU A C 1
ATOM 747 O O . GLU A 1 96 ? -2.363 -13.778 -0.668 1.00 95.62 96 GLU A O 1
ATOM 752 N N . ARG A 1 97 ? -3.939 -12.218 -0.362 1.00 96.62 97 ARG A N 1
ATOM 753 C CA . ARG A 1 97 ? -3.028 -11.072 -0.493 1.00 96.62 97 ARG A CA 1
ATOM 754 C C . ARG A 1 97 ? -2.157 -10.876 0.743 1.00 96.62 97 ARG A C 1
ATOM 756 O O . ARG A 1 97 ? -0.940 -10.777 0.603 1.00 96.62 97 ARG A O 1
ATOM 763 N N . GLY A 1 98 ? -2.778 -10.853 1.919 1.00 96.88 98 GLY A N 1
ATOM 764 C CA . GLY A 1 98 ? -2.151 -10.617 3.214 1.00 96.88 98 GLY A CA 1
ATOM 765 C C . GLY A 1 98 ? -1.102 -11.656 3.576 1.00 96.88 98 GLY A C 1
ATOM 766 O O . GLY A 1 98 ? -0.072 -11.279 4.123 1.00 96.88 98 GLY A O 1
ATOM 767 N N . ALA A 1 99 ? -1.274 -12.916 3.166 1.00 96.38 99 ALA A N 1
ATOM 768 C CA . ALA A 1 99 ? -0.315 -13.993 3.412 1.00 96.38 99 ALA A CA 1
ATOM 769 C C . ALA A 1 99 ? 1.130 -13.677 2.967 1.00 96.38 99 ALA A C 1
ATOM 771 O O . ALA A 1 99 ? 2.075 -14.175 3.568 1.00 96.38 99 ALA A O 1
ATOM 772 N N . ARG A 1 100 ? 1.327 -12.802 1.966 1.00 96.31 100 ARG A N 1
ATOM 773 C CA . ARG A 1 100 ? 2.669 -12.370 1.523 1.00 96.31 100 ARG A CA 1
ATOM 774 C C . ARG A 1 100 ? 3.335 -11.344 2.444 1.00 96.31 100 ARG A C 1
ATOM 776 O O . ARG A 1 100 ? 4.540 -11.154 2.342 1.00 96.31 100 ARG A O 1
ATOM 783 N N . TYR A 1 101 ? 2.571 -10.631 3.273 1.00 98.19 101 TYR A N 1
ATOM 784 C CA . TYR A 1 101 ? 3.020 -9.402 3.946 1.00 98.19 101 TYR A CA 1
ATOM 785 C C . TYR A 1 101 ? 2.753 -9.381 5.455 1.00 98.19 101 TYR A C 1
ATOM 787 O O . TYR A 1 101 ? 3.497 -8.737 6.192 1.00 98.19 101 TYR A O 1
ATOM 795 N N . MET A 1 102 ? 1.711 -10.076 5.922 1.00 98.00 102 MET A N 1
ATOM 796 C CA . MET A 1 102 ? 1.265 -10.057 7.317 1.00 98.00 102 MET A CA 1
ATOM 797 C C . MET A 1 102 ? 2.378 -10.433 8.288 1.00 98.00 102 MET A C 1
ATOM 799 O O . MET A 1 102 ? 2.529 -9.745 9.287 1.00 98.00 102 MET A O 1
ATOM 803 N N . TYR A 1 103 ? 3.175 -11.463 7.981 1.00 98.12 103 TYR A N 1
ATOM 804 C CA . TYR A 1 103 ? 4.260 -11.907 8.859 1.00 98.12 103 TYR A CA 1
ATOM 805 C C . TYR A 1 103 ? 5.238 -10.762 9.172 1.00 98.12 103 TYR A C 1
ATOM 807 O O . TYR A 1 103 ? 5.501 -10.478 10.336 1.00 98.12 103 TYR A O 1
ATOM 815 N N . HIS A 1 104 ? 5.688 -10.032 8.144 1.00 98.38 104 HIS A N 1
ATOM 816 C CA . HIS A 1 104 ? 6.559 -8.867 8.321 1.00 98.38 104 HIS A CA 1
ATOM 817 C C . HIS A 1 104 ? 5.872 -7.745 9.117 1.00 98.38 104 HIS A C 1
ATOM 819 O O . HIS A 1 104 ? 6.479 -7.168 10.012 1.00 98.38 104 HIS A O 1
ATOM 825 N N . ILE A 1 105 ? 4.599 -7.449 8.829 1.00 98.50 105 ILE A N 1
ATOM 826 C CA . ILE A 1 105 ? 3.861 -6.392 9.541 1.00 98.50 105 ILE A CA 1
ATOM 827 C C . ILE A 1 105 ? 3.699 -6.746 11.026 1.00 98.50 105 ILE A C 1
ATOM 829 O O . ILE A 1 105 ? 3.869 -5.875 11.871 1.00 98.50 105 ILE A O 1
ATOM 833 N N . ILE A 1 106 ? 3.413 -8.010 11.352 1.00 98.25 106 ILE A N 1
ATOM 834 C CA . ILE A 1 106 ? 3.300 -8.505 12.732 1.00 98.25 106 ILE A CA 1
ATOM 835 C C . ILE A 1 106 ? 4.639 -8.395 13.452 1.00 98.25 106 ILE A C 1
ATOM 837 O O . ILE A 1 106 ? 4.672 -7.886 14.566 1.00 98.25 106 ILE A O 1
ATOM 841 N N . GLU A 1 107 ? 5.744 -8.792 12.815 1.00 98.12 107 GLU A N 1
ATOM 842 C CA . GLU A 1 107 ? 7.076 -8.607 13.393 1.00 98.12 107 GLU A CA 1
ATOM 843 C C . GLU A 1 107 ? 7.379 -7.135 13.698 1.00 98.12 107 GLU A C 1
ATOM 845 O O . GLU A 1 107 ? 7.863 -6.836 14.784 1.00 98.12 107 GLU A O 1
ATOM 850 N N . GLU A 1 108 ? 7.095 -6.203 12.784 1.00 98.50 108 GLU A N 1
ATOM 851 C CA . GLU A 1 108 ? 7.334 -4.774 13.033 1.00 98.50 108 GLU A CA 1
ATOM 852 C C . GLU A 1 108 ? 6.394 -4.188 14.099 1.00 98.50 108 GLU A C 1
ATOM 854 O O . GLU A 1 108 ? 6.807 -3.323 14.869 1.00 98.50 108 GLU A O 1
ATOM 859 N N . VAL A 1 109 ? 5.152 -4.669 14.187 1.00 98.50 109 VAL A N 1
ATOM 860 C CA . VAL A 1 109 ? 4.189 -4.294 15.235 1.00 98.50 109 VAL A CA 1
ATOM 861 C C . VAL A 1 109 ? 4.647 -4.792 16.611 1.00 98.50 109 VAL A C 1
ATOM 863 O O . VAL A 1 109 ? 4.729 -3.998 17.550 1.00 98.50 109 VAL A O 1
ATOM 866 N N . GLU A 1 110 ? 5.023 -6.068 16.728 1.00 97.50 110 GLU A N 1
ATOM 867 C CA . GLU A 1 110 ? 5.505 -6.677 1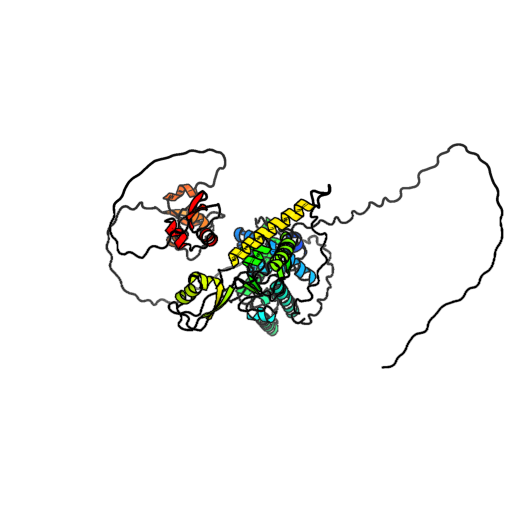7.975 1.00 97.50 110 GLU A CA 1
ATOM 868 C C . GLU A 1 110 ? 6.833 -6.057 18.442 1.00 97.50 110 GLU A C 1
ATOM 870 O O . GLU A 1 110 ? 6.953 -5.700 19.613 1.00 97.50 110 GLU A O 1
ATOM 875 N N . LYS A 1 111 ? 7.799 -5.820 17.533 1.00 97.88 111 LYS A N 1
ATOM 876 C CA . LYS A 1 111 ? 9.076 -5.127 17.832 1.00 97.88 111 LYS A CA 1
ATOM 877 C C . LYS A 1 111 ? 8.883 -3.740 18.454 1.00 97.88 111 LYS A C 1
ATOM 879 O O . LYS A 1 111 ? 9.781 -3.245 19.130 1.00 97.88 111 LYS A O 1
ATOM 884 N N . ARG A 1 112 ? 7.740 -3.100 18.197 1.00 97.81 112 ARG A N 1
ATOM 885 C CA . ARG A 1 112 ? 7.384 -1.759 18.682 1.00 97.81 112 ARG A CA 1
ATOM 886 C C . ARG A 1 112 ? 6.430 -1.782 19.886 1.00 97.81 112 ARG A C 1
ATOM 888 O O . ARG A 1 112 ? 6.037 -0.714 20.345 1.00 97.81 112 ARG A O 1
ATOM 895 N N . GLY A 1 113 ? 6.032 -2.962 20.377 1.00 96.62 113 GLY A N 1
ATOM 896 C CA . GLY A 1 113 ? 5.052 -3.108 21.462 1.00 96.62 113 GLY A CA 1
ATOM 897 C C . GLY A 1 113 ? 3.645 -2.611 21.101 1.00 96.62 113 GLY A C 1
ATOM 898 O O . GLY A 1 113 ? 2.912 -2.150 21.972 1.00 96.62 113 GLY A O 1
ATOM 899 N N . LEU A 1 114 ? 3.284 -2.640 19.814 1.00 97.75 114 LEU A N 1
ATOM 900 C CA . LEU A 1 114 ? 2.029 -2.092 19.298 1.00 97.75 114 LEU A CA 1
ATOM 901 C C . LEU A 1 114 ? 0.903 -3.151 19.244 1.00 97.75 114 LEU A C 1
ATOM 903 O O . LEU A 1 114 ? 1.191 -4.343 19.127 1.00 97.75 114 LEU A O 1
ATOM 907 N N . PRO A 1 115 ? -0.384 -2.744 19.275 1.00 98.06 115 PRO A N 1
ATOM 908 C CA . PRO A 1 115 ? -1.524 -3.651 19.108 1.00 98.06 115 PRO A CA 1
ATOM 909 C C . PRO A 1 115 ? -1.504 -4.371 17.757 1.00 98.06 115 PRO A C 1
ATOM 911 O O . PRO A 1 115 ? -1.388 -3.742 16.699 1.00 98.06 115 PRO A O 1
ATOM 914 N N . THR A 1 116 ? -1.716 -5.687 17.764 1.00 97.88 116 THR A N 1
ATOM 915 C CA . THR A 1 116 ? -1.752 -6.476 16.519 1.00 97.88 116 THR A CA 1
ATOM 916 C C . THR A 1 116 ? -2.996 -6.229 15.665 1.00 97.88 116 THR A C 1
ATOM 918 O O . THR A 1 116 ? -2.975 -6.539 14.474 1.00 97.88 116 THR A O 1
ATOM 921 N N . GLU A 1 117 ? -4.036 -5.557 16.179 1.00 97.62 117 GLU A N 1
ATOM 922 C CA . GLU A 1 117 ? -5.135 -5.036 15.354 1.00 97.62 117 GLU A CA 1
ATOM 923 C C . GLU A 1 117 ? -4.647 -4.120 14.217 1.00 97.62 117 GLU A C 1
ATOM 925 O O . GLU A 1 117 ? -5.310 -4.024 13.184 1.00 97.62 117 GLU A O 1
ATOM 930 N N . ILE A 1 118 ? -3.467 -3.497 14.343 1.00 98.56 118 ILE A N 1
ATOM 931 C CA . ILE A 1 118 ? -2.847 -2.692 13.277 1.00 98.56 118 ILE A CA 1
ATOM 932 C C . ILE A 1 118 ? -2.623 -3.504 11.992 1.00 98.56 118 ILE A C 1
ATOM 934 O O . ILE A 1 118 ? -2.770 -2.977 10.889 1.00 98.56 118 ILE A O 1
ATOM 938 N N . VAL A 1 119 ? -2.350 -4.805 12.115 1.00 98.06 119 VAL A N 1
ATOM 939 C CA . VAL A 1 119 ? -2.171 -5.744 10.992 1.00 98.06 119 VAL A CA 1
ATOM 940 C C . VAL A 1 119 ? -3.453 -5.866 10.157 1.00 98.06 119 VAL A C 1
ATOM 942 O O . VAL A 1 119 ? -3.405 -6.210 8.976 1.00 98.06 119 VAL A O 1
ATOM 945 N N . LEU A 1 120 ? -4.611 -5.544 10.742 1.00 98.19 120 LEU A N 1
ATOM 946 C CA . LEU A 1 120 ? -5.910 -5.576 10.077 1.00 98.19 120 LEU A CA 1
ATOM 947 C C . LEU A 1 120 ? -6.208 -4.286 9.289 1.00 98.19 120 LEU A C 1
ATOM 949 O O . LEU A 1 120 ? -7.099 -4.293 8.439 1.00 98.19 120 LEU A O 1
ATOM 953 N N . LEU A 1 121 ? -5.471 -3.187 9.499 1.00 98.44 121 LEU A N 1
ATOM 954 C CA . LEU A 1 121 ? -5.703 -1.925 8.779 1.00 98.44 121 LEU A CA 1
ATOM 955 C C . LEU A 1 121 ? -5.558 -2.073 7.244 1.00 98.44 121 LEU A C 1
ATOM 957 O O . LEU A 1 121 ? -6.472 -1.667 6.521 1.00 98.44 121 LEU A O 1
ATOM 961 N N . PRO A 1 122 ? -4.529 -2.759 6.699 1.00 98.50 122 PRO A N 1
ATOM 962 C CA . PRO A 1 122 ? -4.470 -3.117 5.278 1.00 98.50 122 PRO A CA 1
ATOM 963 C C . PRO A 1 122 ? -5.707 -3.833 4.707 1.00 98.50 122 PRO A C 1
ATOM 965 O O . PRO A 1 122 ? -5.975 -3.716 3.506 1.00 98.50 122 PRO A O 1
ATOM 968 N N . ILE A 1 123 ? -6.478 -4.568 5.523 1.00 97.56 123 ILE A N 1
ATOM 969 C CA . ILE A 1 123 ? -7.718 -5.239 5.088 1.00 97.56 123 ILE A CA 1
ATOM 970 C C . ILE A 1 123 ? -8.794 -4.205 4.756 1.00 97.56 123 ILE A C 1
ATOM 972 O O . ILE A 1 123 ? -9.502 -4.344 3.751 1.00 97.56 123 ILE A O 1
ATOM 976 N N . ILE A 1 124 ? -8.916 -3.175 5.597 1.00 96.56 124 ILE A N 1
ATOM 977 C CA . ILE A 1 124 ? -9.953 -2.148 5.480 1.00 96.56 124 ILE A CA 1
ATOM 978 C C . ILE A 1 124 ? -9.558 -1.017 4.526 1.00 96.56 124 ILE A C 1
ATOM 980 O O . ILE A 1 124 ? -10.458 -0.434 3.921 1.00 96.56 124 ILE A O 1
ATOM 984 N N . GLU A 1 125 ? -8.258 -0.767 4.351 1.00 97.19 125 GLU A N 1
ATOM 985 C CA . GLU A 1 125 ? -7.707 0.253 3.450 1.00 97.19 125 GLU A CA 1
ATOM 986 C C . GLU A 1 125 ? -7.615 -0.215 1.989 1.00 97.19 125 GLU A C 1
ATOM 988 O O . GLU A 1 125 ? -8.118 0.439 1.076 1.00 97.19 125 GLU A O 1
ATOM 993 N N . SER A 1 126 ? -6.993 -1.373 1.736 1.00 97.19 126 SER A N 1
ATOM 994 C CA . SER A 1 126 ? -6.665 -1.816 0.369 1.00 97.19 126 SER A CA 1
ATOM 995 C C . SER A 1 126 ? -7.040 -3.267 0.053 1.00 97.19 126 SER A C 1
ATOM 997 O O . SER A 1 126 ? -6.849 -3.716 -1.083 1.00 97.19 126 SER A O 1
ATOM 999 N N . ALA A 1 127 ? -7.551 -4.018 1.036 1.00 97.25 127 ALA A N 1
ATOM 1000 C CA . ALA A 1 127 ? -7.582 -5.481 1.015 1.00 97.25 127 ALA A CA 1
ATOM 1001 C C . ALA A 1 127 ? -6.199 -6.058 0.654 1.00 97.25 127 ALA A C 1
ATOM 1003 O O . ALA A 1 127 ? -6.081 -6.818 -0.313 1.00 97.25 127 ALA A O 1
ATOM 1004 N N . PHE A 1 128 ? -5.158 -5.620 1.378 1.00 97.81 128 PHE A N 1
ATOM 1005 C CA . PHE A 1 128 ? -3.745 -5.977 1.171 1.00 97.81 128 PHE A CA 1
ATOM 1006 C C . PHE A 1 128 ? -3.229 -5.775 -0.271 1.00 97.81 128 PHE A C 1
ATOM 1008 O O . PHE A 1 128 ? -2.365 -6.510 -0.745 1.00 97.81 128 PHE A O 1
ATOM 1015 N N . ASN A 1 129 ? -3.752 -4.792 -1.011 1.00 97.12 129 ASN A N 1
ATOM 1016 C CA . ASN A 1 129 ? -3.282 -4.490 -2.364 1.00 97.12 129 ASN A CA 1
ATOM 1017 C C . ASN A 1 129 ? -2.240 -3.358 -2.341 1.00 97.12 129 ASN A C 1
ATOM 1019 O O . ASN A 1 129 ? -2.625 -2.189 -2.257 1.00 97.12 129 ASN A O 1
ATOM 1023 N N . PRO A 1 130 ? -0.937 -3.642 -2.508 1.00 94.88 130 PRO A N 1
ATOM 1024 C CA . PRO A 1 130 ? 0.076 -2.596 -2.482 1.00 94.88 130 PRO A CA 1
ATOM 1025 C C . PRO A 1 130 ? 0.120 -1.748 -3.763 1.00 94.88 130 PRO A C 1
ATOM 1027 O O . PRO A 1 130 ? 0.853 -0.769 -3.825 1.00 94.88 130 PRO A O 1
ATOM 1030 N N . GLN A 1 131 ? -0.671 -2.081 -4.786 1.00 93.56 131 GLN A N 1
ATOM 1031 C CA . GLN A 1 131 ? -0.867 -1.252 -5.979 1.00 93.56 131 GLN A CA 1
ATOM 1032 C C . GLN A 1 131 ? -2.202 -0.482 -5.944 1.00 93.56 131 GLN A C 1
ATOM 1034 O O . GLN A 1 131 ? -2.602 0.098 -6.952 1.00 93.56 131 GLN A O 1
ATOM 1039 N N . ALA A 1 132 ? -2.920 -0.480 -4.811 1.00 95.31 132 ALA A N 1
ATOM 1040 C CA . ALA A 1 132 ? -4.174 0.255 -4.665 1.00 95.31 132 ALA A CA 1
ATOM 1041 C C . ALA A 1 132 ? -3.974 1.768 -4.831 1.00 95.31 132 ALA A C 1
ATOM 1043 O O . ALA A 1 132 ? -2.995 2.333 -4.344 1.00 95.31 132 ALA A O 1
ATOM 1044 N N . TYR A 1 133 ? -4.936 2.419 -5.487 1.00 94.38 133 TYR A N 1
ATOM 1045 C CA . TYR A 1 133 ? -4.954 3.860 -5.718 1.00 94.38 133 TYR A CA 1
ATOM 1046 C C . TYR A 1 133 ? -6.387 4.394 -5.605 1.00 94.38 133 TYR A C 1
ATOM 1048 O O . TYR A 1 133 ? -7.288 3.847 -6.246 1.00 94.38 133 TYR A O 1
ATOM 1056 N N . SER A 1 134 ? -6.607 5.442 -4.807 1.00 92.38 134 SER A N 1
ATOM 1057 C CA . SER A 1 134 ? -7.943 6.012 -4.558 1.00 92.38 134 SER A CA 1
ATOM 1058 C C . SER A 1 134 ? -8.185 7.342 -5.281 1.00 92.38 134 SER A C 1
ATOM 1060 O O . SER A 1 134 ? -7.257 8.005 -5.744 1.00 92.38 134 SER A O 1
ATOM 1062 N N . GLY A 1 135 ? -9.447 7.788 -5.325 1.00 87.50 135 GLY A N 1
ATOM 1063 C CA . GLY A 1 135 ? -9.804 9.122 -5.831 1.00 87.50 135 GLY A CA 1
ATOM 1064 C C . GLY A 1 135 ? -9.173 10.271 -5.029 1.00 87.50 135 GLY A C 1
ATOM 1065 O O . GLY A 1 135 ? -8.821 11.303 -5.599 1.00 87.50 135 GLY A O 1
ATOM 1066 N N . ALA A 1 136 ? -8.912 10.065 -3.733 1.00 87.62 136 ALA A N 1
ATOM 1067 C CA . ALA A 1 136 ? -8.157 10.991 -2.883 1.00 87.62 136 ALA A CA 1
ATOM 1068 C C . ALA A 1 136 ? -6.631 10.934 -3.127 1.00 87.62 136 ALA A C 1
ATOM 1070 O O . ALA A 1 136 ? -5.854 11.515 -2.374 1.00 87.62 136 ALA A O 1
ATOM 1071 N N . HIS A 1 137 ? -6.190 10.237 -4.183 1.00 93.69 137 HIS A N 1
ATOM 1072 C CA . HIS A 1 137 ? -4.788 10.019 -4.548 1.00 93.69 137 HIS A CA 1
ATOM 1073 C C . HIS A 1 137 ? -3.987 9.248 -3.480 1.00 93.69 137 HIS A C 1
ATOM 1075 O O . HIS A 1 137 ? -2.749 9.248 -3.513 1.00 93.69 137 HIS A O 1
ATOM 1081 N N . ALA A 1 138 ? -4.680 8.572 -2.556 1.00 95.38 138 ALA A N 1
ATOM 1082 C CA . ALA A 1 138 ? -4.089 7.601 -1.645 1.00 95.38 138 ALA A CA 1
ATOM 1083 C C . ALA A 1 138 ? -3.476 6.445 -2.444 1.00 95.38 138 ALA A C 1
ATOM 1085 O O . ALA A 1 138 ? -4.006 6.074 -3.491 1.00 95.38 138 ALA A O 1
ATOM 1086 N N . SER A 1 139 ? -2.346 5.911 -1.986 1.00 97.50 139 SER A N 1
ATOM 1087 C CA . SER A 1 139 ? -1.561 4.913 -2.719 1.00 97.50 139 SER A CA 1
ATOM 1088 C C . SER A 1 139 ? -1.022 3.851 -1.772 1.00 97.50 139 SER A C 1
ATOM 1090 O O . SER A 1 139 ? -0.645 4.159 -0.641 1.00 97.50 139 SER A O 1
ATOM 1092 N N . GLY A 1 140 ? -0.952 2.615 -2.257 1.00 97.06 140 GLY A N 1
ATOM 1093 C CA . GLY A 1 140 ? -0.321 1.507 -1.552 1.00 97.06 140 GLY A CA 1
ATOM 1094 C C . GLY A 1 140 ? -1.213 0.780 -0.558 1.00 97.06 140 GLY A C 1
ATOM 1095 O O . GLY A 1 140 ? -2.404 1.059 -0.418 1.00 97.06 140 GLY A O 1
ATOM 1096 N N . MET A 1 141 ? -0.609 -0.184 0.134 1.00 97.25 141 MET A N 1
ATOM 1097 C CA . MET A 1 141 ? -1.303 -1.093 1.047 1.00 97.25 141 MET A CA 1
ATOM 1098 C C . MET A 1 141 ? -1.963 -0.346 2.215 1.00 97.25 141 MET A C 1
ATOM 1100 O O . MET A 1 141 ? -3.089 -0.663 2.596 1.00 97.25 141 MET A O 1
ATOM 1104 N N . TRP A 1 142 ? -1.256 0.674 2.701 1.00 98.44 142 TRP A N 1
ATOM 1105 C CA . TRP A 1 142 ? -1.610 1.568 3.803 1.00 98.44 142 TRP A CA 1
ATOM 1106 C C . TRP A 1 142 ? -2.311 2.862 3.347 1.00 98.44 142 TRP A C 1
ATOM 1108 O O . TRP A 1 142 ? -2.478 3.775 4.140 1.00 98.44 142 TRP A O 1
ATOM 1118 N N . GLN A 1 143 ? -2.669 2.983 2.059 1.00 98.00 143 GLN A N 1
ATOM 1119 C CA . GLN A 1 143 ? -3.417 4.126 1.504 1.00 98.00 143 GLN A CA 1
ATOM 1120 C C . GLN A 1 143 ? -2.895 5.521 1.925 1.00 98.00 143 GLN A C 1
ATOM 1122 O O . GLN A 1 143 ? -3.652 6.459 2.174 1.00 98.00 143 GLN A O 1
ATOM 1127 N N . PHE A 1 144 ? -1.576 5.724 1.898 1.00 97.88 144 PHE A N 1
ATOM 1128 C CA . PHE A 1 144 ? -1.005 7.044 2.168 1.00 97.88 144 PHE A CA 1
ATOM 1129 C C . PHE A 1 144 ? -1.409 8.061 1.094 1.00 97.88 144 PHE A C 1
ATOM 1131 O O . PHE A 1 144 ? -1.102 7.889 -0.092 1.00 97.88 144 PHE A O 1
ATOM 1138 N N . ILE A 1 145 ? -2.009 9.184 1.495 1.00 95.50 145 ILE A N 1
ATOM 1139 C CA . ILE A 1 145 ? -2.139 10.367 0.630 1.00 95.50 145 ILE A CA 1
ATOM 1140 C C . ILE A 1 145 ? -0.758 11.010 0.368 1.00 95.50 145 ILE A C 1
ATOM 1142 O O . ILE A 1 145 ? 0.169 10.821 1.164 1.00 95.50 145 ILE A O 1
ATOM 1146 N N . PRO A 1 146 ? -0.566 11.763 -0.736 1.00 94.50 146 PRO A N 1
ATOM 1147 C CA . PRO A 1 146 ? 0.764 12.226 -1.151 1.00 94.50 146 PRO A CA 1
ATOM 1148 C C . PRO A 1 146 ? 1.488 13.103 -0.117 1.00 94.50 146 PRO A C 1
ATOM 1150 O O . PRO A 1 146 ? 2.706 12.995 0.026 1.00 94.50 146 PRO A O 1
ATOM 1153 N N . SER A 1 147 ? 0.749 13.962 0.595 1.00 93.88 147 SER A N 1
ATOM 1154 C CA . SER A 1 147 ? 1.259 14.869 1.634 1.00 93.88 147 SER A CA 1
ATOM 1155 C C . SER A 1 147 ? 1.747 14.112 2.867 1.00 93.88 147 SER A C 1
ATOM 1157 O O . SER A 1 147 ? 2.915 14.240 3.230 1.00 93.88 147 SER A O 1
ATOM 1159 N N . THR A 1 148 ? 0.890 13.280 3.465 1.00 93.62 148 THR A N 1
ATOM 1160 C CA . THR A 1 148 ? 1.227 12.454 4.633 1.00 93.62 148 THR A CA 1
ATOM 1161 C C . THR A 1 148 ? 2.380 11.508 4.312 1.00 93.62 148 THR A C 1
ATOM 1163 O O . THR A 1 148 ? 3.339 11.444 5.071 1.00 93.62 148 THR A O 1
ATOM 1166 N N . GLY A 1 149 ? 2.370 10.870 3.134 1.00 95.12 149 GLY A N 1
ATOM 1167 C CA . GLY A 1 149 ? 3.488 10.034 2.696 1.00 95.12 149 GLY A CA 1
ATOM 1168 C C . GLY A 1 149 ? 4.824 10.787 2.693 1.00 95.12 149 GLY A C 1
ATOM 1169 O O . GLY A 1 149 ? 5.800 10.290 3.241 1.00 95.12 149 GLY A O 1
ATOM 1170 N N . LYS A 1 150 ? 4.874 12.018 2.162 1.00 94.94 150 LYS A N 1
ATOM 1171 C CA . LYS A 1 150 ? 6.099 12.841 2.195 1.00 94.94 150 LYS A CA 1
ATOM 1172 C C . LYS A 1 150 ? 6.527 13.224 3.613 1.00 94.94 150 LYS A C 1
ATOM 1174 O O . LYS A 1 150 ? 7.725 13.267 3.870 1.00 94.94 150 LYS A O 1
ATOM 1179 N N . HIS A 1 151 ? 5.578 13.496 4.512 1.00 95.12 151 HIS A N 1
ATOM 1180 C CA . HIS A 1 151 ? 5.869 13.815 5.913 1.00 95.12 151 HIS A CA 1
ATOM 1181 C C . HIS A 1 151 ? 6.562 12.644 6.632 1.00 95.12 151 HIS A C 1
ATOM 1183 O O . HIS A 1 151 ? 7.521 12.871 7.360 1.00 95.12 151 HIS A O 1
ATOM 1189 N N . PHE A 1 152 ? 6.161 11.404 6.334 1.00 95.44 152 PHE A N 1
ATOM 1190 C CA . PHE A 1 152 ? 6.791 10.172 6.832 1.00 95.44 152 PHE A CA 1
ATOM 1191 C C . PHE A 1 152 ? 7.856 9.589 5.875 1.00 95.44 152 PHE A C 1
ATOM 1193 O O . PHE A 1 152 ? 8.041 8.379 5.787 1.00 95.44 152 PHE A O 1
ATOM 1200 N N . GLY A 1 153 ? 8.558 10.436 5.111 1.00 94.25 153 GLY A N 1
ATOM 1201 C CA . GLY A 1 153 ? 9.728 10.027 4.313 1.00 94.25 153 GLY A CA 1
ATOM 1202 C C . GLY A 1 153 ? 9.446 9.198 3.046 1.00 94.25 153 GLY A C 1
ATOM 1203 O O . GLY A 1 153 ? 10.382 8.818 2.337 1.00 94.25 153 GLY A O 1
ATOM 1204 N N . LEU A 1 154 ? 8.182 8.945 2.693 1.00 95.69 154 LEU A N 1
ATOM 1205 C CA . LEU A 1 154 ? 7.790 8.161 1.515 1.00 95.69 154 LEU A CA 1
ATOM 1206 C C . LEU A 1 154 ? 7.941 8.991 0.230 1.00 95.69 154 LEU A C 1
ATOM 1208 O O . LEU A 1 154 ? 6.986 9.585 -0.291 1.00 95.69 154 LEU A O 1
ATOM 1212 N N . LYS A 1 155 ? 9.180 9.020 -0.278 1.00 93.25 155 LYS A N 1
ATOM 1213 C CA . LYS A 1 15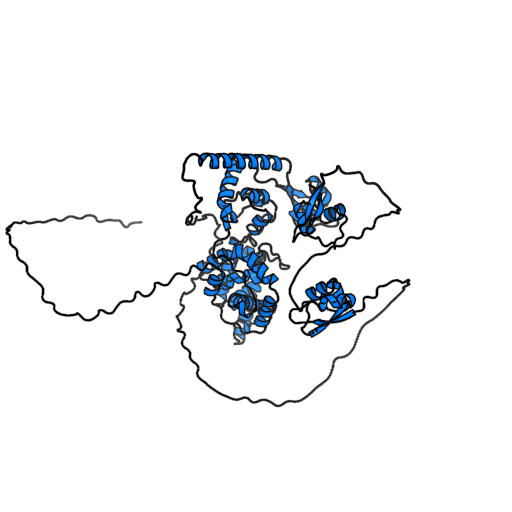5 ? 9.579 9.671 -1.532 1.00 93.25 155 LYS A CA 1
ATOM 1214 C C . LYS A 1 155 ? 8.694 9.231 -2.706 1.00 93.25 155 LYS A C 1
ATOM 1216 O O . LYS A 1 155 ? 8.373 8.056 -2.872 1.00 93.25 155 LYS A O 1
ATOM 1221 N N . GLN A 1 156 ? 8.335 10.205 -3.537 1.00 91.81 156 GLN A N 1
ATOM 1222 C CA . GLN A 1 156 ? 7.543 10.038 -4.753 1.00 91.81 156 GLN A CA 1
ATOM 1223 C C . GLN A 1 156 ? 8.252 10.763 -5.900 1.00 91.81 156 GLN A C 1
ATOM 1225 O O . GLN A 1 156 ? 8.460 11.975 -5.823 1.00 91.81 156 GLN A O 1
ATOM 1230 N N . ASP A 1 157 ? 8.611 10.038 -6.954 1.00 87.62 157 ASP A N 1
ATOM 1231 C CA . ASP A 1 157 ? 9.186 10.568 -8.188 1.00 87.62 157 ASP A CA 1
ATOM 1232 C C . ASP A 1 157 ? 8.664 9.812 -9.432 1.00 87.62 157 ASP A C 1
ATOM 1234 O O . ASP A 1 157 ? 7.711 9.032 -9.371 1.00 87.62 157 ASP A O 1
ATOM 1238 N N . PHE A 1 158 ? 9.234 10.102 -10.604 1.00 84.25 158 PHE A N 1
ATOM 1239 C CA . PHE A 1 158 ? 8.777 9.539 -11.878 1.00 84.25 158 PHE A CA 1
ATOM 1240 C C . PHE A 1 158 ? 8.986 8.018 -11.996 1.00 84.25 158 PHE A C 1
ATOM 1242 O O . PHE A 1 158 ? 8.246 7.364 -12.737 1.00 84.25 158 PHE A O 1
ATOM 1249 N N . LEU A 1 159 ? 9.975 7.458 -11.292 1.00 86.06 159 LEU A N 1
ATOM 1250 C CA . LEU A 1 159 ? 10.307 6.033 -11.325 1.00 86.06 159 LEU A CA 1
ATOM 1251 C C . LEU A 1 159 ? 9.768 5.282 -10.111 1.00 86.06 159 LEU A C 1
ATOM 1253 O O . LEU A 1 159 ? 9.428 4.111 -10.264 1.00 86.06 159 LEU A O 1
ATOM 1257 N N . THR A 1 160 ? 9.612 5.944 -8.962 1.00 89.81 160 THR A N 1
ATOM 1258 C CA . THR A 1 160 ? 9.281 5.264 -7.702 1.00 89.81 160 THR A CA 1
ATOM 1259 C C . THR A 1 160 ? 8.239 6.031 -6.872 1.00 89.81 160 THR A C 1
ATOM 1261 O O . THR A 1 160 ? 8.267 7.254 -6.784 1.00 89.81 160 THR A O 1
ATOM 1264 N N . ASP A 1 161 ? 7.303 5.315 -6.245 1.00 94.12 161 ASP A N 1
ATOM 1265 C CA . ASP A 1 161 ? 6.373 5.825 -5.226 1.00 94.12 161 ASP A CA 1
ATOM 1266 C C . ASP A 1 161 ? 6.461 4.922 -3.989 1.00 94.12 161 ASP A C 1
ATOM 1268 O O . ASP A 1 161 ? 5.857 3.844 -3.950 1.00 94.12 161 ASP A O 1
ATOM 1272 N N . ASN A 1 162 ? 7.222 5.368 -2.984 1.00 96.00 162 ASN A N 1
ATOM 1273 C CA . ASN A 1 162 ? 7.509 4.610 -1.763 1.00 96.00 162 ASN A CA 1
ATOM 1274 C C . ASN A 1 162 ? 6.270 4.394 -0.879 1.00 96.00 162 ASN A C 1
ATOM 1276 O O . ASN A 1 162 ? 6.325 3.598 0.049 1.00 96.00 162 ASN A O 1
ATOM 1280 N N . ARG A 1 163 ? 5.125 5.028 -1.172 1.00 97.50 163 ARG A N 1
ATOM 1281 C CA . ARG A 1 163 ? 3.853 4.732 -0.482 1.00 97.50 163 ARG A CA 1
ATOM 1282 C C . ARG A 1 163 ? 3.341 3.320 -0.755 1.00 97.50 163 ARG A C 1
ATOM 1284 O O . ARG A 1 163 ? 2.525 2.807 0.000 1.00 97.50 163 ARG A O 1
ATOM 1291 N N . ARG A 1 164 ? 3.821 2.707 -1.838 1.00 96.75 164 ARG A N 1
ATOM 1292 C CA . ARG A 1 164 ? 3.524 1.322 -2.215 1.00 96.75 164 ARG A CA 1
ATOM 1293 C C . ARG A 1 164 ? 4.567 0.340 -1.692 1.00 96.75 164 ARG A C 1
ATOM 1295 O O . ARG A 1 164 ? 4.242 -0.829 -1.531 1.00 96.75 164 ARG A O 1
ATOM 1302 N N . ASP A 1 165 ? 5.792 0.806 -1.441 1.00 97.06 165 ASP A N 1
ATOM 1303 C CA . ASP A 1 165 ? 6.899 -0.016 -0.950 1.00 97.06 165 ASP A CA 1
ATOM 1304 C C . ASP A 1 165 ? 6.525 -0.706 0.366 1.00 97.06 165 ASP A C 1
ATOM 1306 O O . ASP A 1 165 ? 6.102 -0.038 1.309 1.00 97.06 165 ASP A O 1
ATOM 1310 N N . VAL A 1 166 ? 6.642 -2.034 0.426 1.00 97.25 166 VAL A N 1
ATOM 1311 C CA . VAL A 1 166 ? 6.097 -2.824 1.539 1.00 97.25 166 VAL A CA 1
ATOM 1312 C C . VAL A 1 166 ? 6.771 -2.467 2.864 1.00 97.25 166 VAL A C 1
ATOM 1314 O O . VAL A 1 166 ? 6.066 -2.286 3.856 1.00 97.25 166 VAL A O 1
ATOM 1317 N N . LEU A 1 167 ? 8.101 -2.324 2.893 1.00 97.69 167 LEU A N 1
ATOM 1318 C CA . LEU A 1 167 ? 8.825 -2.097 4.147 1.00 97.69 167 LEU A CA 1
ATOM 1319 C C . LEU A 1 167 ? 8.725 -0.633 4.571 1.00 97.69 167 LEU A C 1
ATOM 1321 O O . LEU A 1 167 ? 8.453 -0.341 5.737 1.00 97.69 167 LEU A O 1
ATOM 1325 N N . LEU A 1 168 ? 8.915 0.299 3.629 1.00 97.62 168 LEU A N 1
ATOM 1326 C CA . LEU A 1 168 ? 8.887 1.727 3.942 1.00 97.62 168 LEU A CA 1
ATOM 1327 C C . LEU A 1 168 ? 7.481 2.195 4.321 1.00 97.62 168 LEU A C 1
ATOM 1329 O O . LEU A 1 168 ? 7.333 2.899 5.316 1.00 97.62 168 LEU A O 1
ATOM 1333 N N . SER A 1 169 ? 6.443 1.789 3.578 1.00 98.38 169 SER A N 1
ATOM 1334 C CA . SER A 1 169 ? 5.067 2.190 3.906 1.00 98.38 169 SER A CA 1
ATOM 1335 C C . SER A 1 169 ? 4.562 1.553 5.202 1.00 98.38 169 SER A C 1
ATOM 1337 O O . SER A 1 169 ? 3.838 2.218 5.937 1.00 98.38 169 SER A O 1
ATOM 1339 N N . THR A 1 170 ? 4.996 0.331 5.536 1.00 98.62 170 THR A N 1
ATOM 1340 C CA . THR A 1 170 ? 4.706 -0.282 6.844 1.00 98.62 170 THR A CA 1
ATOM 1341 C C . THR A 1 170 ? 5.370 0.505 7.966 1.00 98.62 170 THR A C 1
ATOM 1343 O O . THR A 1 170 ? 4.672 0.963 8.863 1.00 98.62 170 THR A O 1
ATOM 1346 N N . ASN A 1 171 ? 6.679 0.766 7.887 1.00 98.44 171 ASN A N 1
ATOM 1347 C CA . ASN A 1 171 ? 7.370 1.556 8.910 1.00 98.44 171 ASN A CA 1
ATOM 1348 C C . ASN A 1 171 ? 6.744 2.946 9.098 1.00 98.44 171 ASN A C 1
ATOM 1350 O O . ASN A 1 171 ? 6.423 3.315 10.222 1.00 98.44 171 ASN A O 1
ATOM 1354 N N . ALA A 1 172 ? 6.458 3.662 8.008 1.00 98.62 172 ALA A N 1
ATOM 1355 C CA . ALA A 1 172 ? 5.785 4.958 8.057 1.00 98.62 172 ALA A CA 1
ATOM 1356 C C . ALA A 1 172 ? 4.363 4.895 8.649 1.00 98.62 172 ALA A C 1
ATOM 1358 O O . ALA A 1 172 ? 3.941 5.831 9.329 1.00 98.62 172 ALA A O 1
ATOM 1359 N N . ALA A 1 173 ? 3.602 3.821 8.397 1.00 98.69 173 ALA A N 1
ATOM 1360 C CA . ALA A 1 173 ? 2.276 3.639 8.988 1.00 98.69 173 ALA A CA 1
ATOM 1361 C C . ALA A 1 173 ? 2.369 3.418 10.499 1.00 98.69 173 ALA A C 1
ATOM 1363 O O . ALA A 1 173 ? 1.614 4.037 11.246 1.00 98.69 173 ALA A O 1
ATOM 1364 N N . LEU A 1 174 ? 3.323 2.599 10.946 1.00 98.75 174 LEU A N 1
ATOM 1365 C CA . LEU A 1 174 ? 3.575 2.358 12.363 1.00 98.75 174 LEU A CA 1
ATOM 1366 C C . LEU A 1 174 ? 4.092 3.625 13.062 1.00 98.75 174 LEU A C 1
ATOM 1368 O O . LEU A 1 174 ? 3.573 3.970 14.117 1.00 98.75 174 LEU A O 1
ATOM 1372 N N . ASP A 1 175 ? 5.012 4.377 12.449 1.00 98.69 175 ASP A N 1
ATOM 1373 C CA . ASP A 1 175 ? 5.479 5.676 12.959 1.00 98.69 175 ASP A CA 1
ATOM 1374 C C . ASP A 1 175 ? 4.315 6.672 13.121 1.00 98.69 175 ASP A C 1
ATOM 1376 O O . ASP A 1 175 ? 4.207 7.360 14.142 1.00 98.69 175 ASP A O 1
ATOM 1380 N N . TYR A 1 176 ? 3.405 6.735 12.137 1.00 98.56 176 TYR A N 1
ATOM 1381 C CA . TYR A 1 176 ? 2.231 7.605 12.219 1.00 98.56 176 TYR A CA 1
ATOM 1382 C C . TYR A 1 176 ? 1.268 7.149 13.318 1.00 98.56 176 TYR A C 1
ATOM 1384 O O . TYR A 1 176 ? 0.821 7.973 14.110 1.00 98.56 176 TYR A O 1
ATOM 1392 N N . LEU A 1 177 ? 0.978 5.851 13.421 1.00 98.56 177 LEU A N 1
ATOM 1393 C CA . LEU A 1 177 ? 0.088 5.309 14.450 1.00 98.56 177 LEU A CA 1
ATOM 1394 C C . LEU A 1 177 ? 0.656 5.498 15.865 1.00 98.56 177 LEU A C 1
ATOM 1396 O O . LEU A 1 177 ? -0.096 5.891 16.754 1.00 98.56 177 LEU A O 1
ATOM 1400 N N . THR A 1 178 ? 1.969 5.339 16.067 1.00 98.56 178 THR A N 1
ATOM 1401 C CA . THR A 1 178 ? 2.645 5.676 17.332 1.00 98.56 178 THR A CA 1
ATOM 1402 C C . THR A 1 178 ? 2.500 7.164 17.664 1.00 98.56 178 THR A C 1
ATOM 1404 O O . THR A 1 178 ? 2.119 7.497 18.787 1.00 98.56 178 THR A O 1
ATOM 1407 N N . LYS A 1 179 ? 2.721 8.073 16.697 1.00 98.19 179 LYS A N 1
ATOM 1408 C CA . LYS A 1 179 ? 2.479 9.519 16.883 1.00 98.19 179 LYS A CA 1
ATOM 1409 C C . LYS A 1 179 ? 1.028 9.790 17.295 1.00 98.19 179 LYS A C 1
ATOM 1411 O O . LYS A 1 179 ? 0.790 10.527 18.247 1.00 98.19 179 LYS A O 1
ATOM 1416 N N . LEU A 1 180 ? 0.062 9.213 16.581 1.00 98.44 180 LEU A N 1
ATOM 1417 C CA . LEU A 1 180 ? -1.366 9.423 16.827 1.00 98.44 180 LEU A CA 1
ATOM 1418 C C . LEU A 1 180 ? -1.799 8.885 18.196 1.00 98.44 180 LEU A C 1
ATOM 1420 O O . LEU A 1 180 ? -2.548 9.561 18.899 1.00 98.44 180 LEU A O 1
ATOM 1424 N N . TYR A 1 181 ? -1.288 7.725 18.611 1.00 98.50 181 TYR A N 1
ATOM 1425 C CA . TYR A 1 181 ? -1.523 7.204 19.955 1.00 98.50 181 TYR A CA 1
ATOM 1426 C C . TYR A 1 181 ? -0.934 8.128 21.026 1.00 98.50 181 TYR A C 1
ATOM 1428 O O . TYR A 1 181 ? -1.646 8.501 21.953 1.00 98.50 181 TYR A O 1
ATOM 1436 N N . GLY A 1 182 ? 0.304 8.605 20.856 1.00 98.19 182 GLY A N 1
ATOM 1437 C CA . GLY A 1 182 ? 0.911 9.585 21.767 1.00 98.19 182 GLY A CA 1
ATOM 1438 C C . GLY A 1 182 ? 0.153 10.920 21.856 1.00 98.19 182 GLY A C 1
ATOM 1439 O O . GLY A 1 182 ? 0.226 11.596 22.878 1.00 98.19 182 GLY A O 1
ATOM 1440 N N . MET A 1 183 ? -0.609 11.298 20.821 1.00 97.75 183 MET A N 1
ATOM 1441 C CA . MET A 1 183 ? -1.447 12.506 20.822 1.00 97.75 183 MET A CA 1
ATOM 1442 C C . MET A 1 183 ? -2.804 12.334 21.520 1.00 97.75 183 MET A C 1
ATOM 1444 O O . MET A 1 183 ? -3.341 13.321 22.022 1.00 97.75 183 MET A O 1
ATOM 1448 N N . PHE A 1 184 ? -3.388 11.130 21.511 1.00 97.81 184 PHE A N 1
ATOM 1449 C CA . PHE A 1 184 ? -4.780 10.910 21.942 1.00 97.81 184 PHE A CA 1
ATOM 1450 C C . PHE A 1 184 ? -4.960 9.888 23.071 1.00 97.81 184 PHE A C 1
ATOM 1452 O O . PHE A 1 184 ? -6.047 9.818 23.639 1.00 97.81 184 PHE A O 1
ATOM 1459 N N . ASN A 1 185 ? -3.926 9.108 23.394 1.00 96.44 185 ASN A N 1
ATOM 1460 C CA . ASN A 1 185 ? -3.908 8.050 24.410 1.00 96.44 185 ASN A CA 1
ATOM 1461 C C . ASN A 1 185 ? -5.103 7.069 24.327 1.00 96.44 185 ASN A C 1
ATOM 1463 O O . ASN A 1 185 ? -5.635 6.616 25.337 1.00 96.44 185 ASN A O 1
ATOM 1467 N N . SER A 1 186 ? -5.554 6.780 23.103 1.00 96.56 186 SER A N 1
ATOM 1468 C CA . SER A 1 186 ? -6.617 5.824 22.770 1.00 96.56 186 SER A CA 1
ATOM 1469 C C . SER A 1 186 ? -6.374 5.307 21.356 1.00 96.56 186 SER A C 1
ATOM 1471 O O . SER A 1 186 ? -6.083 6.085 20.441 1.00 96.56 186 SER A O 1
ATOM 1473 N N . TRP A 1 187 ? -6.509 3.994 21.166 1.00 97.62 187 TRP A N 1
ATOM 1474 C CA . TRP A 1 187 ? -6.352 3.367 19.854 1.00 97.62 187 TRP A CA 1
ATOM 1475 C C . TRP A 1 187 ? -7.518 3.697 18.922 1.00 97.62 187 TRP A C 1
ATOM 1477 O O . TRP A 1 187 ? -7.303 3.966 17.746 1.00 97.62 187 TRP A O 1
ATOM 1487 N N . GLU A 1 188 ? -8.735 3.800 19.448 1.00 97.12 188 GLU A N 1
ATOM 1488 C CA . GLU A 1 188 ? -9.927 4.220 18.712 1.00 97.12 188 GLU A CA 1
ATOM 1489 C C . GLU A 1 188 ? -9.759 5.641 18.153 1.00 97.12 188 GLU A C 1
ATOM 1491 O O . GLU A 1 188 ? -10.037 5.892 16.978 1.00 97.12 188 GLU A O 1
ATOM 1496 N N . LEU A 1 189 ? -9.246 6.570 18.968 1.00 98.19 189 LEU A N 1
ATOM 1497 C CA . LEU A 1 189 ? -8.958 7.940 18.541 1.00 98.19 189 LEU A CA 1
ATOM 1498 C C . LEU A 1 189 ? -7.763 8.010 17.582 1.00 98.19 189 LEU A C 1
ATOM 1500 O O . LEU A 1 189 ? -7.814 8.775 16.618 1.00 98.19 189 LEU A O 1
ATOM 1504 N N . ALA A 1 190 ? -6.728 7.188 17.782 1.00 98.50 190 ALA A N 1
ATOM 1505 C CA . ALA A 1 190 ? -5.604 7.086 16.854 1.00 98.50 190 ALA A CA 1
ATOM 1506 C C . ALA A 1 190 ? -6.042 6.552 15.477 1.00 98.50 190 ALA A C 1
ATOM 1508 O O . ALA A 1 190 ? -5.699 7.140 14.454 1.00 98.50 190 ALA A O 1
ATOM 1509 N N . PHE A 1 191 ? -6.867 5.503 15.423 1.00 98.38 191 PHE A N 1
ATOM 1510 C CA . PHE A 1 191 ? -7.405 4.961 14.173 1.00 98.38 191 PHE A CA 1
ATOM 1511 C C . PHE A 1 191 ? -8.395 5.920 13.499 1.00 98.38 191 PHE A C 1
ATOM 1513 O O . PHE A 1 191 ? -8.356 6.078 12.279 1.00 98.38 191 PHE A O 1
ATOM 1520 N N . ALA A 1 192 ? -9.226 6.634 14.263 1.00 98.25 192 ALA A N 1
ATOM 1521 C CA . ALA A 1 192 ? -10.043 7.718 13.722 1.00 98.25 192 ALA A CA 1
ATOM 1522 C C . ALA A 1 192 ? -9.175 8.829 13.099 1.00 98.25 192 ALA A C 1
ATOM 1524 O O . ALA A 1 192 ? -9.440 9.280 11.984 1.00 98.25 192 ALA A O 1
ATOM 1525 N N . ALA A 1 193 ? -8.104 9.236 13.785 1.00 98.31 193 ALA A N 1
ATOM 1526 C CA . ALA A 1 193 ? -7.184 10.263 13.307 1.00 98.31 193 ALA A CA 1
ATOM 1527 C C . ALA A 1 193 ? -6.341 9.810 12.106 1.00 98.31 193 ALA A C 1
ATOM 1529 O O . ALA A 1 193 ? -6.003 10.643 11.273 1.00 98.31 193 ALA A O 1
ATOM 1530 N N . TYR A 1 194 ? -6.056 8.515 11.964 1.00 97.94 194 TYR A N 1
ATOM 1531 C CA . TYR A 1 194 ? -5.405 7.963 10.774 1.00 97.94 194 TYR A CA 1
ATOM 1532 C C . TYR A 1 194 ? -6.260 8.189 9.515 1.00 97.94 194 TYR A C 1
ATOM 1534 O O . TYR A 1 194 ? -5.738 8.555 8.464 1.00 97.94 194 TYR A O 1
ATOM 1542 N N . ASN A 1 195 ? -7.586 8.052 9.642 1.00 97.44 195 ASN A N 1
ATOM 1543 C CA . ASN A 1 195 ? -8.534 8.241 8.545 1.00 97.44 195 ASN A CA 1
ATOM 1544 C C . ASN A 1 195 ? -8.797 9.724 8.193 1.00 97.44 195 ASN A C 1
ATOM 1546 O O . ASN A 1 195 ? -8.823 10.065 7.012 1.00 97.44 195 ASN A O 1
ATOM 1550 N N . CYS A 1 196 ? -9.001 10.615 9.175 1.00 96.00 196 CYS A N 1
ATOM 1551 C CA . CYS A 1 196 ? -9.378 12.023 8.917 1.00 96.00 196 CYS A CA 1
ATOM 1552 C C . CYS A 1 196 ? -8.330 13.084 9.296 1.00 96.00 196 CYS A C 1
ATOM 1554 O O . CYS A 1 196 ? -8.591 14.288 9.179 1.00 96.00 196 CYS A O 1
ATOM 1556 N N . GLY A 1 197 ? -7.143 12.655 9.720 1.00 96.44 197 GLY A N 1
ATOM 1557 C CA . GLY A 1 197 ? -6.044 13.495 10.188 1.00 96.44 197 GLY A CA 1
ATOM 1558 C C . GLY A 1 197 ? -6.183 13.921 11.653 1.00 96.44 197 GLY A C 1
ATOM 1559 O O . GLY A 1 197 ? -7.276 14.209 12.152 1.00 96.44 197 GLY A O 1
ATOM 1560 N N . GLU A 1 198 ? -5.045 14.066 12.334 1.00 96.69 198 GLU A N 1
ATOM 1561 C CA . GLU A 1 198 ? -4.961 14.459 13.747 1.00 96.69 198 GLU A CA 1
ATOM 1562 C C . GLU A 1 198 ? -5.701 15.768 14.060 1.00 96.69 198 GLU A C 1
ATOM 1564 O O . GLU A 1 198 ? -6.346 15.903 15.098 1.00 96.69 198 GLU A O 1
ATOM 1569 N N . GLY A 1 199 ? -5.689 16.726 13.129 1.00 97.50 199 GLY A N 1
ATOM 1570 C CA . GLY A 1 199 ? -6.392 17.995 13.292 1.00 97.50 199 GLY A CA 1
ATOM 1571 C C . GLY A 1 199 ? -7.918 17.853 13.306 1.00 97.50 199 GLY A C 1
ATOM 1572 O O . GLY A 1 199 ? -8.594 18.694 13.895 1.00 97.50 199 GLY A O 1
ATOM 1573 N N . CYS A 1 200 ? -8.488 16.821 12.676 1.00 97.81 200 CYS A N 1
ATOM 1574 C CA . CYS A 1 200 ? -9.932 16.592 12.705 1.00 97.81 200 CYS A CA 1
ATOM 1575 C C . CYS A 1 200 ? -10.376 16.050 14.069 1.00 97.81 200 CYS A C 1
ATOM 1577 O O . CYS A 1 200 ? -11.283 16.627 14.674 1.00 97.81 200 CYS A O 1
ATOM 1579 N N . VAL A 1 201 ? -9.686 15.027 14.583 1.00 98.56 201 VAL A N 1
ATOM 1580 C CA . VAL A 1 201 ? -9.947 14.458 15.915 1.00 98.56 201 VAL A CA 1
ATOM 1581 C C . VAL A 1 201 ? -9.647 15.476 17.018 1.00 98.56 201 VAL A C 1
ATOM 1583 O O . VAL A 1 201 ? -10.509 15.727 17.857 1.00 98.56 201 VAL A O 1
ATOM 1586 N N . GLY A 1 202 ? -8.507 16.173 16.965 1.00 98.38 202 GLY A N 1
ATOM 1587 C CA . GLY A 1 202 ? -8.152 17.206 17.946 1.00 98.38 202 GLY A CA 1
ATOM 1588 C C . GLY A 1 202 ? -9.170 18.353 18.034 1.00 98.38 202 GLY A C 1
ATOM 1589 O O . GLY A 1 202 ? -9.493 18.811 19.129 1.00 98.38 202 GLY A O 1
ATOM 1590 N N . ARG A 1 203 ? -9.761 18.779 16.904 1.00 98.56 203 ARG A N 1
ATOM 1591 C CA . ARG A 1 203 ? -10.864 19.761 16.909 1.00 98.56 203 ARG A CA 1
ATOM 1592 C C . ARG A 1 203 ? -12.152 19.205 17.520 1.00 98.56 203 ARG A C 1
ATOM 1594 O O . ARG A 1 203 ? -12.846 19.952 18.206 1.00 98.56 203 ARG A O 1
ATOM 1601 N N . ALA A 1 204 ? -12.478 17.933 17.284 1.00 98.44 204 ALA A N 1
ATOM 1602 C CA . ALA A 1 204 ? -13.653 17.295 17.878 1.00 98.44 204 ALA A CA 1
ATOM 1603 C C . ALA A 1 204 ? -13.505 17.150 19.404 1.00 98.44 204 ALA A C 1
ATOM 1605 O O . ALA A 1 204 ? -14.427 17.504 20.138 1.00 98.44 204 ALA A O 1
ATOM 1606 N N . ILE A 1 205 ? -12.325 16.736 19.880 1.00 98.62 205 ILE A N 1
ATOM 1607 C CA . ILE A 1 205 ? -11.980 16.678 21.309 1.00 98.62 205 ILE A CA 1
ATOM 1608 C C . ILE A 1 205 ? -12.108 18.067 21.944 1.00 98.62 205 ILE A C 1
ATOM 1610 O O . ILE A 1 205 ? -12.879 18.240 22.886 1.00 98.62 205 ILE A O 1
ATOM 1614 N N . ALA A 1 206 ? -11.445 19.084 21.382 1.00 98.31 206 ALA A N 1
ATOM 1615 C CA . ALA A 1 206 ? -11.493 20.448 21.913 1.00 98.31 206 ALA A CA 1
ATOM 1616 C C . ALA A 1 206 ? -12.916 21.048 21.923 1.00 98.31 206 ALA A C 1
ATOM 1618 O O . ALA A 1 206 ? -13.238 21.870 22.782 1.00 98.31 206 ALA A O 1
ATOM 1619 N N . TYR A 1 207 ? -13.785 20.649 20.987 1.00 98.25 207 TYR A N 1
ATOM 1620 C CA . TYR A 1 207 ? -15.193 21.056 20.966 1.00 98.25 207 TYR A CA 1
ATOM 1621 C C . TYR A 1 207 ? -15.997 20.452 22.132 1.00 98.25 207 TYR A C 1
ATOM 1623 O O . TYR A 1 207 ? -16.798 21.173 22.736 1.00 98.25 207 TYR A O 1
ATOM 1631 N N . ASN A 1 208 ? -15.773 19.172 22.458 1.00 98.44 208 ASN A N 1
ATOM 1632 C CA . ASN A 1 208 ? -16.429 18.488 23.577 1.00 98.44 208 ASN A CA 1
ATOM 1633 C C . ASN A 1 208 ? -15.873 18.960 24.934 1.00 98.44 208 ASN A C 1
ATOM 1635 O O . ASN A 1 208 ? -16.659 19.303 25.817 1.00 98.44 208 ASN A O 1
ATOM 1639 N N . GLN A 1 209 ? -14.549 19.111 25.071 1.00 98.00 209 GLN A N 1
ATOM 1640 C CA . GLN A 1 209 ? -13.893 19.618 26.290 1.00 98.00 209 GLN A CA 1
ATOM 1641 C C . GLN A 1 209 ? -14.439 20.985 26.726 1.00 98.00 209 GLN A C 1
ATOM 1643 O O . GLN A 1 209 ? -14.806 21.165 27.883 1.00 98.00 209 GLN A O 1
ATOM 1648 N N . ARG A 1 210 ? -14.590 21.932 25.787 1.00 98.25 210 ARG A N 1
ATOM 1649 C CA . ARG A 1 210 ? -15.174 23.269 26.046 1.00 98.25 210 ARG A CA 1
ATOM 1650 C C . ARG A 1 210 ? -16.637 23.244 26.513 1.00 98.25 210 ARG A C 1
ATOM 1652 O O . ARG A 1 210 ? -17.171 24.291 26.859 1.00 98.25 210 ARG A O 1
ATOM 1659 N N . ARG A 1 211 ? -17.299 22.086 26.456 1.00 98.06 211 ARG A N 1
ATOM 1660 C CA . ARG A 1 211 ? -18.694 21.865 26.861 1.00 98.06 211 ARG A CA 1
ATOM 1661 C C . ARG A 1 211 ? -18.835 20.885 28.030 1.00 98.06 211 ARG A C 1
ATOM 1663 O O . ARG A 1 211 ? -19.961 20.558 28.380 1.00 98.06 211 ARG A O 1
ATOM 1670 N N . GLY A 1 212 ? -17.730 20.391 28.596 1.00 97.69 212 GLY A N 1
ATOM 1671 C CA . GLY A 1 212 ? -17.762 19.331 29.611 1.00 97.69 212 GLY A CA 1
ATOM 1672 C C . GLY A 1 212 ? -18.323 17.997 29.097 1.00 97.69 212 GLY A C 1
ATOM 1673 O O . GLY A 1 212 ? -18.810 17.198 29.889 1.00 97.69 212 GLY A O 1
ATOM 1674 N N . LEU A 1 213 ? -18.297 17.764 27.779 1.00 98.00 213 LEU A N 1
ATOM 1675 C CA . LEU A 1 213 ? -18.780 16.525 27.164 1.00 98.00 213 LEU A CA 1
ATOM 1676 C C . LEU A 1 213 ? -17.657 15.473 27.086 1.00 98.00 213 LEU A C 1
ATOM 1678 O O . LEU A 1 213 ? -16.493 15.858 26.926 1.00 98.00 213 LEU A O 1
ATOM 1682 N N . PRO A 1 214 ? -17.980 14.163 27.120 1.00 97.81 214 PRO A N 1
ATOM 1683 C CA . PRO A 1 214 ? -16.990 13.094 26.979 1.00 97.81 214 PRO A CA 1
ATOM 1684 C C . PRO A 1 214 ? -16.194 13.191 25.669 1.00 97.81 214 PRO A C 1
ATOM 1686 O O . PRO A 1 214 ? -16.714 13.626 24.640 1.00 97.81 214 PRO A O 1
ATOM 1689 N N . THR A 1 215 ? -14.919 12.804 25.699 1.00 97.56 215 THR A N 1
ATOM 1690 C CA . THR A 1 215 ? -13.970 12.975 24.577 1.00 97.56 215 THR A CA 1
ATOM 1691 C C . THR A 1 215 ? -13.553 11.669 23.904 1.00 97.56 215 THR A C 1
ATOM 1693 O O . THR A 1 215 ? -12.705 11.683 23.014 1.00 97.56 215 THR A O 1
ATOM 1696 N N . ASP A 1 216 ? -14.124 10.549 24.334 1.00 95.31 216 ASP A N 1
ATOM 1697 C CA . ASP A 1 216 ? -13.950 9.229 23.734 1.00 95.31 216 ASP A CA 1
ATOM 1698 C C . ASP A 1 216 ? -14.576 9.141 22.329 1.00 95.31 216 ASP A C 1
ATOM 1700 O O . ASP A 1 216 ? -15.442 9.934 21.949 1.00 95.31 216 ASP A O 1
ATOM 1704 N N . PHE A 1 217 ? -14.152 8.138 21.555 1.00 96.06 217 PHE A N 1
ATOM 1705 C CA . PHE A 1 217 ? -14.523 7.988 20.146 1.00 96.06 217 PHE A CA 1
ATOM 1706 C C . PHE A 1 217 ? -16.038 8.031 19.876 1.00 96.06 217 PHE A C 1
ATOM 1708 O O . PHE A 1 217 ? -16.446 8.654 18.892 1.00 96.06 217 PHE A O 1
ATOM 1715 N N . VAL A 1 218 ? -16.877 7.407 20.716 1.00 94.62 218 VAL A N 1
ATOM 1716 C CA . VAL A 1 218 ? -18.324 7.320 20.438 1.00 94.62 218 VAL A CA 1
ATOM 1717 C C . VAL A 1 218 ? -19.049 8.644 20.680 1.00 94.62 218 VAL A C 1
ATOM 1719 O O . VAL A 1 218 ? -20.041 8.925 20.005 1.00 94.62 218 VAL A O 1
ATOM 1722 N N . ASN A 1 219 ? -18.517 9.493 21.562 1.00 95.88 219 ASN A N 1
ATOM 1723 C CA . ASN A 1 219 ? -19.061 10.817 21.864 1.00 95.88 219 ASN A CA 1
ATOM 1724 C C . ASN A 1 219 ? -18.517 11.944 20.958 1.00 95.88 219 ASN A C 1
ATOM 1726 O O . ASN A 1 219 ? -19.060 13.057 20.956 1.00 95.88 219 ASN A O 1
ATOM 1730 N N . LEU A 1 220 ? -17.480 11.696 20.146 1.00 97.12 220 LEU A N 1
ATOM 1731 C CA . LEU A 1 220 ? -16.928 12.714 19.246 1.00 97.12 220 LEU A CA 1
ATOM 1732 C C . LEU A 1 220 ? -17.776 12.952 17.983 1.00 97.12 220 LEU A C 1
ATOM 1734 O O . LEU A 1 220 ? -18.167 12.051 17.232 1.00 97.12 220 LEU A O 1
ATOM 1738 N N . ARG A 1 221 ? -17.965 14.235 17.649 1.00 96.31 221 ARG A N 1
ATOM 1739 C CA . ARG A 1 221 ? -18.562 14.672 16.378 1.00 96.31 221 ARG A CA 1
ATOM 1740 C C . ARG A 1 221 ? -17.548 14.575 15.225 1.00 96.31 221 ARG A C 1
ATOM 1742 O O . ARG A 1 221 ? -17.002 15.578 14.771 1.00 96.31 221 ARG A O 1
ATOM 1749 N N . LEU A 1 222 ? -17.327 13.354 14.747 1.00 97.25 222 LEU A N 1
ATOM 1750 C CA . LEU A 1 222 ? -16.456 13.032 13.608 1.00 97.25 222 LEU A CA 1
ATOM 1751 C C . LEU A 1 222 ? -17.222 12.970 12.261 1.00 97.25 222 LEU A C 1
ATOM 1753 O O . LEU A 1 222 ? -18.452 12.842 12.270 1.00 97.25 222 LEU A O 1
ATOM 1757 N N . PRO A 1 223 ? -16.528 13.039 11.103 1.00 97.56 223 PRO A N 1
ATOM 1758 C CA . PRO A 1 223 ? -17.115 12.766 9.787 1.00 97.56 223 PRO A CA 1
ATOM 1759 C C . PRO A 1 223 ? -17.730 11.362 9.700 1.00 97.56 223 PRO A C 1
ATOM 1761 O O . PRO A 1 223 ? -17.247 10.433 10.343 1.00 97.56 223 PRO A O 1
ATOM 1764 N N . ASN A 1 224 ? -18.765 11.177 8.872 1.00 96.75 224 ASN A N 1
ATOM 1765 C CA . ASN A 1 224 ? -19.478 9.893 8.765 1.00 96.75 224 ASN A CA 1
ATOM 1766 C C . ASN A 1 224 ? -18.572 8.726 8.333 1.00 96.75 224 ASN A C 1
ATOM 1768 O O . ASN A 1 224 ? -18.730 7.616 8.831 1.00 96.75 224 ASN A O 1
ATOM 1772 N N . GLU A 1 225 ? -17.608 8.984 7.445 1.00 93.88 225 GLU A N 1
ATOM 1773 C CA . GLU A 1 225 ? -16.603 8.001 7.023 1.00 93.88 225 GLU A CA 1
ATOM 1774 C C . GLU A 1 225 ? -15.748 7.534 8.210 1.00 93.88 225 GLU A C 1
ATOM 1776 O O . GLU A 1 225 ? -15.670 6.341 8.492 1.00 93.88 225 GLU A O 1
ATOM 1781 N N . THR A 1 226 ? -15.221 8.476 8.993 1.00 95.75 226 THR A N 1
ATOM 1782 C CA . THR A 1 226 ? -14.428 8.206 10.200 1.00 95.75 226 THR A CA 1
ATOM 1783 C C . THR A 1 226 ? -15.236 7.517 11.297 1.00 95.75 226 THR A C 1
ATOM 1785 O O . THR A 1 226 ? -14.745 6.589 11.936 1.00 95.75 226 THR A O 1
ATOM 1788 N N . LYS A 1 227 ? -16.502 7.912 11.489 1.00 96.00 227 LYS A N 1
ATOM 1789 C CA . LYS A 1 227 ? -17.426 7.232 12.410 1.00 96.00 227 LYS A CA 1
ATOM 1790 C C . LYS A 1 227 ? -17.652 5.769 12.032 1.00 96.00 227 LYS A C 1
ATOM 1792 O O . LYS A 1 227 ? -17.872 4.957 12.919 1.00 96.00 227 LYS A O 1
ATOM 1797 N N . ALA A 1 228 ? -17.593 5.429 10.744 1.00 96.12 228 ALA A N 1
ATOM 1798 C CA . ALA A 1 228 ? -17.687 4.053 10.262 1.00 96.12 228 ALA A CA 1
ATOM 1799 C C . ALA A 1 228 ? -16.333 3.314 10.240 1.00 96.12 228 ALA A C 1
ATOM 1801 O O . ALA A 1 228 ? -16.323 2.085 10.215 1.00 96.12 228 ALA A O 1
ATOM 1802 N N . TYR A 1 229 ? -15.205 4.033 10.271 1.00 97.31 229 TYR A N 1
ATOM 1803 C CA . TYR A 1 229 ? -13.858 3.475 10.132 1.00 97.31 229 TYR A CA 1
ATOM 1804 C C . TYR A 1 229 ? -13.458 2.557 11.298 1.00 97.31 229 TYR A C 1
ATOM 1806 O O . TYR A 1 229 ? -13.150 1.386 11.074 1.00 97.31 229 TYR A O 1
ATOM 1814 N N . VAL A 1 230 ? -13.535 3.036 12.546 1.00 97.38 230 VAL A N 1
ATOM 1815 C CA . VAL A 1 230 ? -13.209 2.207 13.725 1.00 97.38 230 VAL A CA 1
ATOM 1816 C C . VAL A 1 230 ? -14.179 1.019 13.863 1.00 97.38 230 VAL A C 1
ATOM 1818 O O . VAL A 1 230 ? -13.701 -0.104 14.016 1.00 97.38 230 VAL A O 1
ATOM 1821 N N . PRO A 1 231 ? -15.510 1.169 13.681 1.00 97.44 231 PRO A N 1
ATOM 1822 C CA . PRO A 1 231 ? -16.413 0.021 13.610 1.00 97.44 231 PRO A CA 1
ATOM 1823 C C . PRO A 1 231 ? -16.079 -1.005 12.519 1.00 97.44 231 PRO A C 1
ATOM 1825 O O . PRO A 1 231 ? -16.238 -2.202 12.742 1.00 97.44 231 PRO A O 1
ATOM 1828 N N . LYS A 1 232 ? -15.585 -0.566 11.352 1.00 97.25 232 LYS A N 1
ATOM 1829 C CA . LYS A 1 232 ? -15.133 -1.460 10.274 1.00 97.25 232 LYS A CA 1
ATOM 1830 C C . LYS A 1 232 ? -13.892 -2.261 10.683 1.00 97.25 232 LYS A C 1
ATOM 1832 O O . LYS A 1 232 ? -13.798 -3.425 10.303 1.00 97.25 232 LYS A O 1
ATOM 1837 N N . LEU A 1 233 ? -12.976 -1.673 11.457 1.00 97.81 233 LEU A N 1
ATOM 1838 C CA . LEU A 1 233 ? -11.830 -2.377 12.044 1.00 97.81 233 LEU A CA 1
ATOM 1839 C C . LEU A 1 233 ? -12.273 -3.399 13.101 1.00 97.81 233 LEU A C 1
ATOM 1841 O O . LEU A 1 233 ? -11.872 -4.558 13.025 1.00 97.81 233 LEU A O 1
ATOM 1845 N N . ILE A 1 234 ? -13.135 -2.994 14.042 1.00 97.56 234 ILE A N 1
ATOM 1846 C CA . ILE A 1 234 ? -13.653 -3.879 15.098 1.00 97.56 234 ILE A CA 1
ATOM 1847 C C . ILE A 1 234 ? -14.411 -5.070 14.496 1.00 97.56 234 ILE A C 1
ATOM 1849 O O . ILE A 1 234 ? -14.196 -6.200 14.917 1.00 97.56 234 ILE A O 1
ATOM 1853 N N . ALA A 1 235 ? -15.214 -4.862 13.451 1.00 96.81 235 ALA A N 1
ATOM 1854 C CA . ALA A 1 235 ? -15.883 -5.960 12.754 1.00 96.81 235 ALA A CA 1
ATOM 1855 C C . ALA A 1 235 ? -14.898 -6.985 12.157 1.00 96.81 235 ALA A C 1
ATOM 1857 O O . ALA A 1 235 ? -15.136 -8.188 12.242 1.00 96.81 235 ALA A O 1
ATOM 1858 N N . VAL A 1 236 ? -13.771 -6.533 11.586 1.00 97.44 236 VAL A N 1
ATOM 1859 C CA . VAL A 1 236 ? -12.713 -7.445 11.110 1.00 97.44 236 VAL A CA 1
ATOM 1860 C C . VAL A 1 236 ? -12.038 -8.149 12.288 1.00 97.44 236 VAL A C 1
ATOM 1862 O O . VAL A 1 236 ? -11.878 -9.363 12.231 1.00 97.44 236 VAL A O 1
ATOM 1865 N N . LYS A 1 237 ? -11.697 -7.433 13.369 1.00 97.06 237 LYS A N 1
ATOM 1866 C CA . LYS A 1 237 ? -11.136 -8.012 14.605 1.00 97.06 237 LYS A CA 1
ATOM 1867 C C . LYS A 1 237 ? -12.027 -9.138 15.142 1.00 97.06 237 LYS A C 1
ATOM 1869 O O . LYS A 1 237 ? -11.534 -10.243 15.347 1.00 97.06 237 LYS A O 1
ATOM 1874 N N . ASN A 1 238 ? -13.327 -8.890 15.300 1.00 95.44 238 ASN A N 1
ATOM 1875 C CA . ASN A 1 238 ? -14.288 -9.864 15.823 1.00 95.44 238 ASN A CA 1
ATOM 1876 C C . ASN A 1 238 ? -14.408 -11.101 14.913 1.00 95.44 238 ASN A C 1
ATOM 1878 O O . ASN A 1 238 ? -14.386 -12.235 15.393 1.00 95.44 238 ASN A O 1
ATOM 1882 N N . ILE A 1 239 ? -14.448 -10.897 13.591 1.00 94.62 239 ILE A N 1
ATOM 1883 C CA . ILE A 1 239 ? -14.443 -11.981 12.598 1.00 94.62 239 ILE A CA 1
ATOM 1884 C C . ILE A 1 239 ? -13.153 -12.803 12.650 1.00 94.62 239 ILE A C 1
ATOM 1886 O O . ILE A 1 239 ? -13.211 -14.025 12.561 1.00 94.62 239 ILE A O 1
ATOM 1890 N N . ILE A 1 240 ? -11.988 -12.167 12.790 1.00 95.50 240 ILE A N 1
ATOM 1891 C CA . ILE A 1 240 ? -10.708 -12.878 12.895 1.00 95.50 240 ILE A CA 1
ATOM 1892 C C . ILE A 1 240 ? -10.605 -13.628 14.226 1.00 95.50 240 ILE A C 1
ATOM 1894 O O . ILE A 1 240 ? -10.069 -14.737 14.241 1.00 95.50 240 ILE A O 1
ATOM 1898 N N . LEU A 1 241 ? -11.142 -13.067 15.315 1.00 94.06 241 LEU A N 1
ATOM 1899 C CA . LEU A 1 241 ? -11.190 -13.678 16.644 1.00 94.06 241 LEU A CA 1
ATOM 1900 C C . LEU A 1 241 ? -12.072 -14.937 16.675 1.00 94.06 241 LEU A C 1
ATOM 1902 O O . LEU A 1 241 ? -11.634 -15.960 17.197 1.00 94.06 241 LEU A O 1
ATOM 1906 N N . SER A 1 242 ? -13.259 -14.884 16.060 1.00 91.56 242 SER A N 1
ATOM 1907 C CA . SER A 1 242 ? -14.277 -15.946 16.132 1.00 91.56 242 SER A CA 1
ATOM 1908 C C . SER A 1 242 ? -14.953 -16.229 14.775 1.00 91.56 242 SER A C 1
ATOM 1910 O O . SER A 1 242 ? -16.171 -16.082 14.652 1.00 91.56 242 SER A O 1
ATOM 1912 N N . PRO A 1 243 ? -14.217 -16.664 13.731 1.00 92.56 243 PRO A N 1
ATOM 1913 C CA . PRO A 1 243 ? -14.737 -16.729 12.356 1.00 92.56 243 PRO A CA 1
ATOM 1914 C C . PRO A 1 243 ? -15.923 -17.692 12.187 1.00 92.56 243 PRO A C 1
ATOM 1916 O O . PRO A 1 243 ? -16.851 -17.409 11.425 1.00 92.56 243 PRO A O 1
ATOM 1919 N N . ALA A 1 244 ? -15.951 -18.786 12.956 1.00 90.69 244 ALA A N 1
ATOM 1920 C CA . ALA A 1 244 ? -17.052 -19.749 12.954 1.00 90.69 244 ALA A CA 1
ATOM 1921 C C . ALA A 1 244 ? -18.399 -19.121 13.365 1.00 90.69 244 ALA A C 1
ATOM 1923 O O . ALA A 1 244 ? -19.423 -19.439 12.760 1.00 90.69 244 ALA A O 1
ATOM 1924 N N . SER A 1 245 ? -18.402 -18.172 14.310 1.00 89.56 245 SER A N 1
ATOM 1925 C CA . SER A 1 245 ? -19.610 -17.467 14.775 1.00 89.56 245 SER A CA 1
ATOM 1926 C C . SER A 1 245 ? -20.280 -16.629 13.680 1.00 89.56 245 SER A C 1
ATOM 1928 O O . SER A 1 245 ? -21.476 -16.362 13.750 1.00 89.56 245 SER A O 1
ATOM 1930 N N . TYR A 1 246 ? -19.526 -16.255 12.643 1.00 89.19 246 TYR A N 1
ATOM 1931 C CA . TYR A 1 246 ? -20.007 -15.510 11.477 1.00 89.19 246 TYR A CA 1
ATOM 1932 C C . TYR A 1 246 ? -20.215 -16.406 10.240 1.00 89.19 246 TYR A C 1
ATOM 1934 O O . TYR A 1 246 ? -20.501 -15.899 9.156 1.00 89.19 246 TYR A O 1
ATOM 1942 N N . GLY A 1 247 ? -20.059 -17.731 10.374 1.00 86.94 247 GLY A N 1
ATOM 1943 C CA . GLY A 1 247 ? -20.147 -18.684 9.261 1.00 86.94 247 GLY A CA 1
ATOM 1944 C C . GLY A 1 247 ? -18.979 -18.598 8.269 1.00 86.94 247 GLY A C 1
ATOM 1945 O O . GLY A 1 247 ? -19.130 -18.975 7.108 1.00 86.94 247 GLY A O 1
ATOM 1946 N N . ILE A 1 248 ? -17.826 -18.078 8.700 1.00 90.56 248 ILE A N 1
ATOM 1947 C CA . ILE A 1 248 ? -16.660 -17.822 7.849 1.00 90.56 248 ILE A CA 1
ATOM 1948 C C . ILE A 1 248 ? -15.639 -18.953 8.009 1.00 90.56 248 ILE A C 1
ATOM 1950 O O . ILE A 1 248 ? -15.096 -19.174 9.089 1.00 90.56 248 ILE A O 1
ATOM 1954 N N . GLY A 1 249 ? -15.311 -19.628 6.906 1.00 90.31 249 GLY A N 1
ATOM 1955 C CA . GLY A 1 249 ? -14.106 -20.452 6.811 1.00 90.31 249 GLY A CA 1
ATOM 1956 C C . GLY A 1 249 ? -12.900 -19.566 6.509 1.00 90.31 249 GLY A C 1
ATOM 1957 O O . GLY A 1 249 ? -12.655 -19.260 5.345 1.00 90.31 249 GLY A O 1
ATOM 1958 N N . LEU A 1 250 ? -12.185 -19.118 7.542 1.00 92.44 250 LEU A N 1
ATOM 1959 C CA . LEU A 1 250 ? -10.989 -18.281 7.401 1.00 92.44 250 LEU A CA 1
ATOM 1960 C C . LEU A 1 250 ? -9.791 -19.152 6.968 1.00 92.44 250 LEU A C 1
ATOM 1962 O O . LEU A 1 250 ? -9.414 -20.041 7.731 1.00 92.44 250 LEU A O 1
ATOM 1966 N N . PRO A 1 251 ? -9.174 -18.931 5.789 1.00 94.56 251 PRO A N 1
ATOM 1967 C CA . PRO A 1 251 ? -7.986 -19.683 5.399 1.00 94.56 251 PRO A CA 1
ATOM 1968 C C . PRO A 1 251 ? -6.805 -19.373 6.329 1.00 94.56 251 PRO A C 1
ATOM 1970 O O . PRO A 1 251 ? -6.557 -18.208 6.659 1.00 94.56 251 PRO A O 1
ATOM 1973 N N . ALA A 1 252 ? -6.074 -20.416 6.726 1.00 94.25 252 ALA A N 1
ATOM 1974 C CA . ALA A 1 252 ? -4.856 -20.286 7.519 1.00 94.25 252 ALA A CA 1
ATOM 1975 C C . ALA A 1 252 ? -3.778 -19.500 6.755 1.00 94.25 252 ALA A C 1
ATOM 1977 O O . ALA A 1 252 ? -3.710 -19.548 5.522 1.00 94.25 252 ALA A O 1
ATOM 1978 N N . VAL A 1 253 ? -2.924 -18.797 7.494 1.00 95.94 253 VAL A N 1
ATOM 1979 C CA . VAL A 1 253 ? -1.754 -18.099 6.948 1.00 95.94 253 VAL A CA 1
ATOM 1980 C C . VAL A 1 253 ? -0.525 -18.632 7.665 1.00 95.94 253 VAL A C 1
ATOM 1982 O O . VAL A 1 253 ? -0.505 -18.675 8.886 1.00 95.94 253 VAL A O 1
ATOM 1985 N N . GLU A 1 254 ? 0.505 -19.050 6.939 1.00 94.31 254 GLU A N 1
ATOM 1986 C CA . GLU A 1 254 ? 1.694 -19.633 7.568 1.00 94.31 254 GLU A CA 1
ATOM 1987 C C . GLU A 1 254 ? 2.450 -18.588 8.407 1.00 94.31 254 GLU A C 1
ATOM 1989 O O . GLU A 1 254 ? 2.751 -17.490 7.934 1.00 94.31 254 GLU A O 1
ATOM 1994 N N . ASN A 1 255 ? 2.807 -18.931 9.647 1.00 96.12 255 ASN A N 1
ATOM 1995 C CA . ASN A 1 255 ? 3.623 -18.089 10.526 1.00 96.12 255 ASN A CA 1
ATOM 1996 C C . ASN A 1 255 ? 5.121 -18.181 10.172 1.00 96.12 255 ASN A C 1
ATOM 1998 O O . ASN A 1 255 ? 5.950 -18.580 10.987 1.00 96.12 255 ASN A O 1
ATOM 2002 N N . ARG A 1 256 ? 5.467 -17.836 8.927 1.00 94.75 256 ARG A N 1
ATOM 2003 C CA . ARG A 1 256 ? 6.851 -17.741 8.441 1.00 94.75 256 ARG A CA 1
ATOM 2004 C C . ARG A 1 256 ? 7.023 -16.551 7.491 1.00 94.75 256 ARG A C 1
ATOM 2006 O O . ARG A 1 256 ? 6.052 -16.150 6.845 1.00 94.75 256 ARG A O 1
ATOM 2013 N N . PRO A 1 257 ? 8.235 -15.985 7.362 1.00 95.75 257 PRO A N 1
ATOM 2014 C CA . PRO A 1 257 ? 8.472 -14.916 6.402 1.00 95.75 257 PRO A CA 1
ATOM 2015 C C . PRO A 1 257 ? 8.297 -15.432 4.967 1.00 95.75 257 PRO A C 1
ATOM 2017 O O . PRO A 1 257 ? 8.784 -16.503 4.614 1.00 95.75 257 PRO A O 1
ATOM 2020 N N . PHE A 1 258 ? 7.584 -14.664 4.138 1.00 96.88 258 PHE A N 1
ATOM 2021 C CA . PHE A 1 258 ? 7.334 -15.004 2.731 1.00 96.88 258 PHE A CA 1
ATOM 2022 C C . PHE A 1 258 ? 8.458 -14.522 1.805 1.00 96.88 258 PHE A C 1
ATOM 2024 O O . PHE A 1 258 ? 8.799 -15.187 0.832 1.00 96.88 258 PHE A O 1
ATOM 2031 N N . PHE A 1 259 ? 9.029 -13.350 2.091 1.00 97.94 259 PHE A N 1
ATOM 2032 C CA . PHE A 1 259 ? 10.048 -12.698 1.272 1.00 97.94 259 PHE A CA 1
ATOM 2033 C C . PHE A 1 259 ? 11.275 -12.309 2.100 1.00 97.94 259 PHE A C 1
ATOM 2035 O O . PHE A 1 259 ? 11.215 -12.212 3.323 1.00 97.94 259 PHE A O 1
ATOM 2042 N N . THR A 1 260 ? 12.375 -12.014 1.412 1.00 97.56 260 THR A N 1
ATOM 2043 C CA . THR A 1 260 ? 13.575 -11.397 1.989 1.00 97.56 260 THR A CA 1
ATOM 2044 C C . THR A 1 260 ? 14.134 -10.309 1.068 1.00 97.56 260 THR A C 1
ATOM 2046 O O . THR A 1 260 ? 13.719 -10.177 -0.088 1.00 97.56 260 THR A O 1
ATOM 2049 N N . MET A 1 261 ? 15.069 -9.512 1.587 1.00 96.88 261 MET A N 1
ATOM 2050 C CA . MET A 1 261 ? 15.775 -8.479 0.831 1.00 96.88 261 MET A CA 1
ATOM 2051 C C . MET A 1 261 ? 16.976 -9.062 0.075 1.00 96.88 261 MET A C 1
ATOM 2053 O O . MET A 1 261 ? 17.833 -9.746 0.642 1.00 96.88 261 MET A O 1
ATOM 2057 N N . VAL A 1 262 ? 17.086 -8.713 -1.206 1.00 95.56 262 VAL A N 1
ATOM 2058 C CA . VAL A 1 262 ? 18.286 -8.933 -2.027 1.00 95.56 262 VAL A CA 1
ATOM 2059 C C . VAL A 1 262 ? 18.855 -7.595 -2.515 1.00 95.56 262 VAL A C 1
ATOM 2061 O O . VAL A 1 262 ? 18.068 -6.685 -2.790 1.00 95.56 262 VAL A O 1
ATOM 2064 N N . PRO A 1 263 ? 20.190 -7.439 -2.636 1.00 91.88 263 PRO A N 1
ATOM 2065 C CA . PRO A 1 263 ? 20.796 -6.196 -3.113 1.00 91.88 263 PRO A CA 1
ATOM 2066 C C . PRO A 1 263 ? 20.313 -5.829 -4.518 1.00 91.88 263 PRO A C 1
ATOM 2068 O O . PRO A 1 263 ? 20.370 -6.650 -5.433 1.00 91.88 263 PRO A O 1
ATOM 2071 N N . ALA A 1 264 ? 19.874 -4.588 -4.705 1.00 90.94 264 ALA A N 1
ATOM 2072 C CA . ALA A 1 264 ? 19.413 -4.094 -5.996 1.00 90.94 264 ALA A CA 1
ATOM 2073 C C . ALA A 1 264 ? 20.433 -3.134 -6.628 1.00 90.94 264 ALA A C 1
ATOM 2075 O O . ALA A 1 264 ? 20.904 -2.215 -5.956 1.00 90.94 264 ALA A O 1
ATOM 2076 N N . PRO A 1 265 ? 20.743 -3.277 -7.931 1.00 90.88 265 PRO A N 1
ATOM 2077 C CA . PRO A 1 265 ? 21.461 -2.249 -8.675 1.00 90.88 265 PRO A CA 1
ATOM 2078 C C . PRO A 1 265 ? 20.700 -0.915 -8.686 1.00 90.88 265 PRO A C 1
ATOM 2080 O O . PRO A 1 265 ? 19.470 -0.898 -8.623 1.00 90.88 265 PRO A O 1
ATOM 2083 N N . GLU A 1 266 ? 21.423 0.197 -8.862 1.00 88.38 266 GLU A N 1
ATOM 2084 C CA . GLU A 1 266 ? 20.838 1.549 -8.922 1.00 88.38 266 GLU A CA 1
ATOM 2085 C C . GLU A 1 266 ? 19.674 1.629 -9.926 1.00 88.38 266 GLU A C 1
ATOM 2087 O O . GLU A 1 266 ? 18.626 2.207 -9.630 1.00 88.38 266 GLU A O 1
ATOM 2092 N N . LYS A 1 267 ? 19.847 1.013 -11.106 1.00 89.50 267 LYS A N 1
ATOM 2093 C CA . LYS A 1 267 ? 18.819 0.881 -12.141 1.00 89.50 267 LYS A CA 1
ATOM 2094 C C . LYS A 1 267 ? 18.891 -0.492 -12.814 1.00 89.50 267 LYS A C 1
ATOM 2096 O O . LYS A 1 267 ? 19.973 -0.942 -13.187 1.00 89.50 267 LYS A O 1
ATOM 2101 N N . ILE A 1 268 ? 17.737 -1.124 -13.011 1.00 90.56 268 ILE A N 1
ATOM 2102 C CA . ILE A 1 268 ? 17.575 -2.387 -13.748 1.00 90.56 268 ILE A CA 1
ATOM 2103 C C . ILE A 1 268 ? 16.158 -2.470 -14.326 1.00 90.56 268 ILE A C 1
ATOM 2105 O O . ILE A 1 268 ? 15.216 -1.910 -13.764 1.00 90.56 268 ILE A O 1
ATOM 2109 N N . ASP A 1 269 ? 15.967 -3.182 -15.429 1.00 89.00 269 ASP A N 1
ATOM 2110 C CA . ASP A 1 269 ? 14.621 -3.485 -15.915 1.00 89.00 269 ASP A CA 1
ATOM 2111 C C . ASP A 1 269 ? 13.890 -4.429 -14.949 1.00 89.00 269 ASP A C 1
ATOM 2113 O O . ASP A 1 269 ? 14.407 -5.483 -14.589 1.00 89.00 269 ASP A O 1
ATOM 2117 N N . VAL A 1 270 ? 12.641 -4.115 -14.593 1.00 89.31 270 VAL A N 1
ATOM 2118 C CA . VAL A 1 270 ? 11.778 -4.952 -13.733 1.00 89.31 270 VAL A CA 1
ATOM 2119 C C . VAL A 1 270 ? 11.626 -6.364 -14.312 1.00 89.31 270 VAL A C 1
ATOM 2121 O O . VAL A 1 270 ? 11.614 -7.349 -13.579 1.00 89.31 270 VAL A O 1
ATOM 2124 N N . SER A 1 271 ? 11.550 -6.473 -15.642 1.00 88.62 271 SER A N 1
ATOM 2125 C CA . SER A 1 271 ? 11.485 -7.763 -16.340 1.00 88.62 271 SER A CA 1
ATOM 2126 C C . SER A 1 271 ? 12.794 -8.557 -16.274 1.00 88.62 271 SER A C 1
ATOM 2128 O O . SER A 1 271 ? 12.743 -9.782 -16.175 1.00 88.62 271 SER A O 1
ATOM 2130 N N . LEU A 1 272 ? 13.951 -7.883 -16.267 1.00 90.88 272 LEU A N 1
ATOM 2131 C CA . LEU A 1 272 ? 15.243 -8.527 -16.048 1.00 90.88 272 LEU A CA 1
ATOM 2132 C C . LEU A 1 272 ? 15.377 -8.955 -14.585 1.00 90.88 272 LEU A C 1
ATOM 2134 O O . LEU A 1 272 ? 15.689 -10.110 -14.339 1.00 90.88 272 LEU A O 1
ATOM 2138 N N . ALA A 1 273 ? 15.063 -8.084 -13.621 1.00 93.44 273 ALA A N 1
ATOM 2139 C CA . ALA A 1 273 ? 15.106 -8.413 -12.196 1.00 93.44 273 ALA A CA 1
ATOM 2140 C C . ALA A 1 273 ? 14.228 -9.633 -11.853 1.00 93.44 273 ALA A C 1
ATOM 2142 O O . ALA A 1 273 ? 14.696 -10.563 -11.198 1.00 93.44 273 ALA A O 1
ATOM 2143 N N . ALA A 1 274 ? 13.000 -9.688 -12.383 1.00 93.50 274 ALA A N 1
ATOM 2144 C CA . ALA A 1 274 ? 12.121 -10.849 -12.247 1.00 93.50 274 ALA A CA 1
ATOM 2145 C C . ALA A 1 274 ? 12.706 -12.124 -12.886 1.00 93.50 274 ALA A C 1
ATOM 2147 O O . ALA A 1 274 ? 12.592 -13.202 -12.306 1.00 93.50 274 ALA A O 1
ATOM 2148 N N . LYS A 1 275 ? 13.370 -12.010 -14.048 1.00 92.25 275 LYS A N 1
ATOM 2149 C CA . LYS A 1 275 ? 14.047 -13.142 -14.701 1.00 92.25 275 LYS A CA 1
ATOM 2150 C C . LYS A 1 275 ? 15.260 -13.630 -13.905 1.00 92.25 275 LYS A C 1
ATOM 2152 O O . LYS A 1 275 ? 15.426 -14.834 -13.771 1.00 92.25 275 LYS A O 1
ATOM 2157 N N . LEU A 1 276 ? 16.076 -12.725 -13.358 1.00 93.31 276 LEU A N 1
ATOM 2158 C CA . LEU A 1 276 ? 17.206 -13.076 -12.489 1.00 93.31 276 LEU A CA 1
ATOM 2159 C C . LEU A 1 276 ? 16.723 -13.778 -11.212 1.00 93.31 276 LEU A C 1
ATOM 2161 O O . LEU A 1 276 ? 17.376 -14.703 -10.748 1.00 93.31 276 LEU A O 1
ATOM 2165 N N . ALA A 1 277 ? 15.554 -13.397 -10.691 1.00 94.62 277 ALA A N 1
ATOM 2166 C CA . ALA A 1 277 ? 14.888 -14.097 -9.596 1.00 94.62 277 ALA A CA 1
ATOM 2167 C C . ALA A 1 277 ? 14.177 -15.395 -10.031 1.00 94.62 277 ALA A C 1
ATOM 2169 O O . ALA A 1 277 ? 13.607 -16.057 -9.181 1.00 94.62 277 ALA A O 1
ATOM 2170 N N . GLU A 1 278 ? 14.159 -15.770 -11.316 1.00 93.75 278 GLU A N 1
ATOM 2171 C CA . GLU A 1 278 ? 13.406 -16.922 -11.853 1.00 93.75 278 GLU A CA 1
ATOM 2172 C C . GLU A 1 278 ? 11.911 -16.933 -11.464 1.00 93.75 278 GLU A C 1
ATOM 2174 O O . GLU A 1 278 ? 11.303 -17.981 -11.251 1.00 93.75 278 GLU A O 1
ATOM 2179 N N . MET A 1 279 ? 11.290 -15.749 -11.416 1.00 93.12 279 MET A N 1
ATOM 2180 C CA . MET A 1 279 ? 9.880 -15.580 -11.055 1.00 93.12 279 MET A CA 1
ATOM 2181 C C . MET A 1 279 ? 9.086 -14.779 -12.099 1.00 93.12 279 MET A C 1
ATOM 2183 O O . MET A 1 279 ? 9.629 -14.046 -12.927 1.00 93.12 279 MET A O 1
ATOM 2187 N N . ALA A 1 280 ? 7.756 -14.896 -12.062 1.00 91.69 280 ALA A N 1
ATOM 2188 C CA . ALA A 1 280 ? 6.888 -14.148 -12.969 1.00 91.69 280 ALA A CA 1
ATOM 2189 C C . ALA A 1 280 ? 6.993 -12.623 -12.719 1.00 91.69 280 ALA A C 1
ATOM 2191 O O . ALA A 1 280 ? 6.916 -12.202 -11.560 1.00 91.69 280 ALA A O 1
ATOM 2192 N N . PRO A 1 281 ? 7.071 -11.769 -13.764 1.00 86.75 281 PRO A N 1
ATOM 2193 C CA . PRO A 1 281 ? 7.161 -10.314 -13.596 1.00 86.75 281 PRO A CA 1
ATOM 2194 C C . PRO A 1 281 ? 6.014 -9.695 -12.789 1.00 86.75 281 PRO A C 1
ATOM 2196 O O . PRO A 1 281 ? 6.244 -8.766 -12.020 1.00 86.75 281 PRO A O 1
ATOM 2199 N N . ASP A 1 282 ? 4.794 -10.231 -12.910 1.00 88.50 282 ASP A N 1
ATOM 2200 C CA . ASP A 1 282 ? 3.649 -9.786 -12.105 1.00 88.50 282 ASP A CA 1
ATOM 2201 C C . ASP A 1 282 ? 3.827 -10.121 -10.614 1.00 88.50 282 ASP A C 1
ATOM 2203 O O . ASP A 1 282 ? 3.490 -9.299 -9.766 1.00 88.50 282 ASP A O 1
ATOM 2207 N N . SER A 1 283 ? 4.400 -11.282 -10.279 1.00 91.88 283 SER A N 1
ATOM 2208 C CA . SER A 1 283 ? 4.704 -11.666 -8.893 1.00 91.88 283 SER A CA 1
ATOM 2209 C C . SER A 1 283 ? 5.842 -10.821 -8.314 1.00 91.88 283 SER A C 1
ATOM 2211 O O . SER A 1 283 ? 5.741 -10.346 -7.184 1.00 91.88 283 SER A O 1
ATOM 2213 N N . PHE A 1 284 ? 6.886 -10.546 -9.104 1.00 93.75 284 PHE A N 1
ATOM 2214 C CA . PHE A 1 284 ? 7.952 -9.621 -8.709 1.00 93.75 284 PHE A CA 1
ATOM 2215 C C . PHE A 1 284 ? 7.399 -8.209 -8.457 1.00 93.75 284 PHE A C 1
ATOM 2217 O O . PHE A 1 284 ? 7.757 -7.580 -7.466 1.00 93.75 284 PHE A O 1
ATOM 2224 N N . ALA A 1 285 ? 6.473 -7.724 -9.293 1.00 90.31 285 ALA A N 1
ATOM 2225 C CA . ALA A 1 285 ? 5.823 -6.420 -9.135 1.00 90.31 285 ALA A CA 1
ATOM 2226 C C . ALA A 1 285 ? 4.785 -6.356 -7.990 1.00 90.31 285 ALA A C 1
ATOM 2228 O O . ALA A 1 285 ? 4.403 -5.259 -7.579 1.00 90.31 285 ALA A O 1
ATOM 2229 N N . GLN A 1 286 ? 4.322 -7.497 -7.464 1.00 92.44 286 GLN A N 1
ATOM 2230 C CA . GLN A 1 286 ? 3.520 -7.555 -6.231 1.00 92.44 286 GLN A CA 1
ATOM 2231 C C . GLN A 1 286 ? 4.390 -7.390 -4.978 1.00 92.44 286 GLN A C 1
ATOM 2233 O O . GLN A 1 286 ? 3.946 -6.766 -4.016 1.00 92.44 286 GLN A O 1
ATOM 2238 N N . LEU A 1 287 ? 5.618 -7.918 -4.983 1.00 95.62 287 LEU A N 1
ATOM 2239 C CA . LEU A 1 287 ? 6.588 -7.711 -3.900 1.00 95.62 287 LEU A CA 1
ATOM 2240 C C . LEU A 1 287 ? 7.332 -6.373 -4.022 1.00 95.62 287 LEU A C 1
ATOM 2242 O O . LEU A 1 287 ? 7.642 -5.753 -3.012 1.00 95.62 287 LEU A O 1
ATOM 2246 N N . ASN A 1 288 ? 7.532 -5.882 -5.249 1.00 95.69 288 ASN A N 1
ATOM 2247 C CA . ASN A 1 288 ? 8.192 -4.609 -5.561 1.00 95.69 288 ASN A CA 1
ATOM 2248 C C . ASN A 1 288 ? 7.234 -3.616 -6.260 1.00 95.69 288 ASN A C 1
ATOM 2250 O O . ASN A 1 288 ? 7.471 -3.183 -7.392 1.00 95.69 288 ASN A O 1
ATOM 2254 N N . PRO A 1 289 ? 6.119 -3.250 -5.607 1.00 94.75 289 PRO A N 1
ATOM 2255 C CA . PRO A 1 289 ? 5.046 -2.419 -6.159 1.00 94.75 289 PRO A CA 1
ATOM 2256 C C . PRO A 1 289 ? 5.416 -0.931 -6.241 1.00 94.75 289 PRO A C 1
ATOM 2258 O O . PRO A 1 289 ? 4.653 -0.142 -6.795 1.00 94.75 289 PRO A O 1
ATOM 2261 N N . SER A 1 290 ? 6.554 -0.525 -5.667 1.00 93.50 290 SER A N 1
ATOM 2262 C CA . SER A 1 290 ? 7.010 0.863 -5.601 1.00 93.50 290 SER A CA 1
ATOM 2263 C C . SER A 1 290 ? 7.447 1.417 -6.955 1.00 93.50 290 SER A C 1
ATOM 2265 O O . SER A 1 290 ? 7.384 2.633 -7.140 1.00 93.50 290 SER A O 1
ATOM 2267 N N . PHE A 1 291 ? 7.772 0.573 -7.938 1.00 90.75 291 PHE A N 1
ATOM 2268 C CA . PHE A 1 291 ? 8.189 1.006 -9.274 1.00 90.75 291 PHE A CA 1
ATOM 2269 C C . PHE A 1 291 ? 7.004 1.465 -10.147 1.00 90.75 291 PHE A C 1
ATOM 2271 O O . PHE A 1 291 ? 5.976 0.806 -10.285 1.00 90.75 291 PHE A O 1
ATOM 2278 N N . ASN A 1 292 ? 7.126 2.657 -10.731 1.00 84.00 292 ASN A N 1
ATOM 2279 C CA . ASN A 1 292 ? 6.148 3.291 -11.624 1.00 84.00 292 ASN A CA 1
ATOM 2280 C C . ASN A 1 292 ? 6.356 2.935 -13.104 1.00 84.00 292 ASN A C 1
ATOM 2282 O O . ASN A 1 292 ? 5.507 3.266 -13.935 1.00 84.00 292 ASN A O 1
ATOM 2286 N N . ARG A 1 293 ? 7.498 2.339 -13.462 1.00 83.88 293 ARG A N 1
ATOM 2287 C CA . ARG A 1 293 ? 7.949 2.134 -14.846 1.00 83.88 293 ARG A CA 1
ATOM 2288 C C . ARG A 1 293 ? 8.562 0.739 -15.025 1.00 83.88 293 ARG A C 1
ATOM 2290 O O . ARG A 1 293 ? 8.897 0.099 -14.034 1.00 83.88 293 ARG A O 1
ATOM 2297 N N . PRO A 1 294 ? 8.783 0.289 -16.276 1.00 81.88 294 PRO A N 1
ATOM 2298 C CA . PRO A 1 294 ? 9.520 -0.944 -16.566 1.00 81.88 294 PRO A CA 1
ATOM 2299 C C . PRO A 1 294 ? 10.978 -0.951 -16.091 1.00 81.88 294 PRO A C 1
ATOM 2301 O O . PRO A 1 294 ? 11.588 -2.014 -16.091 1.00 81.88 294 PRO A O 1
ATOM 2304 N N . VAL A 1 295 ? 11.522 0.203 -15.692 1.00 84.81 295 VAL A N 1
ATOM 2305 C CA . VAL A 1 295 ? 12.814 0.332 -15.009 1.00 84.81 295 VAL A CA 1
ATOM 2306 C C . VAL A 1 295 ? 12.559 0.500 -13.519 1.00 84.81 295 VAL A C 1
ATOM 2308 O O . VAL A 1 295 ? 11.929 1.476 -13.105 1.00 84.81 295 VAL A O 1
ATOM 2311 N N . ALA A 1 296 ? 13.089 -0.421 -12.724 1.00 83.81 296 ALA A N 1
ATOM 2312 C CA . ALA A 1 296 ? 13.276 -0.223 -11.302 1.00 83.81 296 ALA A CA 1
ATOM 2313 C C . ALA A 1 296 ? 14.491 0.689 -11.106 1.00 83.81 296 ALA A C 1
ATOM 2315 O O . ALA A 1 296 ? 15.606 0.323 -11.476 1.00 83.81 296 ALA A O 1
ATOM 2316 N N . ALA A 1 297 ? 14.281 1.869 -10.525 1.00 76.12 297 ALA A N 1
ATOM 2317 C CA . ALA A 1 297 ? 15.360 2.616 -9.893 1.00 76.12 297 ALA A CA 1
ATOM 2318 C C . ALA A 1 297 ? 15.318 2.292 -8.402 1.00 76.12 297 ALA A C 1
ATOM 2320 O O . ALA A 1 297 ? 14.393 2.727 -7.705 1.00 76.12 297 ALA A O 1
ATOM 2321 N N . SER A 1 298 ? 16.283 1.509 -7.915 1.00 66.38 298 SER A N 1
ATOM 2322 C CA . SER A 1 298 ? 16.321 1.140 -6.502 1.00 66.38 298 SER A CA 1
ATOM 2323 C C . SER A 1 298 ? 16.927 2.272 -5.678 1.00 66.38 298 SER A C 1
ATOM 2325 O O . SER A 1 298 ? 18.064 2.224 -5.222 1.00 66.38 298 SER A O 1
ATOM 2327 N N . GLY A 1 299 ? 16.118 3.311 -5.457 1.00 69.44 299 GLY A N 1
ATOM 2328 C CA . GLY A 1 299 ? 16.406 4.359 -4.474 1.00 69.44 299 GLY A CA 1
ATOM 2329 C C . GLY A 1 299 ? 16.388 3.859 -3.022 1.00 69.44 299 GLY A C 1
ATOM 2330 O O . GLY A 1 299 ? 16.615 4.653 -2.116 1.00 69.44 299 GLY A O 1
ATOM 2331 N N . THR A 1 300 ? 16.090 2.574 -2.809 1.00 79.12 300 THR A N 1
ATOM 2332 C CA . THR A 1 300 ? 16.093 1.874 -1.519 1.00 79.12 300 THR A CA 1
ATOM 2333 C C . THR A 1 300 ? 17.279 0.914 -1.358 1.00 79.12 300 THR A C 1
ATOM 2335 O O . THR A 1 300 ? 17.578 0.518 -0.236 1.00 79.12 300 THR A O 1
ATOM 2338 N N . GLY A 1 301 ? 17.968 0.546 -2.447 1.00 89.50 301 GLY A N 1
ATOM 2339 C CA . GLY A 1 301 ? 19.116 -0.370 -2.448 1.00 89.50 301 GLY A CA 1
ATOM 2340 C C . GLY A 1 301 ? 18.775 -1.867 -2.422 1.00 89.50 301 GLY A C 1
ATOM 2341 O O . GLY A 1 301 ? 19.687 -2.693 -2.448 1.00 89.50 301 GLY A O 1
ATOM 2342 N N . TYR A 1 302 ? 17.492 -2.244 -2.407 1.00 94.25 302 TYR A N 1
ATOM 2343 C CA . TYR A 1 302 ? 17.052 -3.645 -2.366 1.00 94.25 302 TYR A CA 1
ATOM 2344 C C . TYR A 1 302 ? 15.882 -3.955 -3.312 1.00 94.25 302 TYR A C 1
ATOM 2346 O O . TYR A 1 302 ? 15.216 -3.055 -3.830 1.00 94.25 302 TYR A O 1
ATOM 2354 N N . PHE A 1 303 ? 15.642 -5.253 -3.512 1.00 96.12 303 PHE A N 1
ATOM 2355 C CA . PHE A 1 303 ? 14.368 -5.823 -3.955 1.00 96.12 303 PHE A CA 1
ATOM 2356 C C . PHE A 1 303 ? 13.857 -6.825 -2.925 1.00 96.12 303 PHE A C 1
ATOM 2358 O O . PHE A 1 303 ? 14.645 -7.446 -2.213 1.00 96.12 303 PHE A O 1
ATOM 2365 N N . LEU A 1 304 ? 12.541 -7.011 -2.891 1.00 96.88 304 LEU A N 1
ATOM 2366 C CA . LEU A 1 304 ? 11.882 -8.093 -2.172 1.00 96.88 304 LEU A CA 1
ATOM 2367 C C . LEU A 1 304 ? 11.636 -9.259 -3.133 1.00 96.88 304 LEU A C 1
ATOM 2369 O O . LEU A 1 304 ? 10.979 -9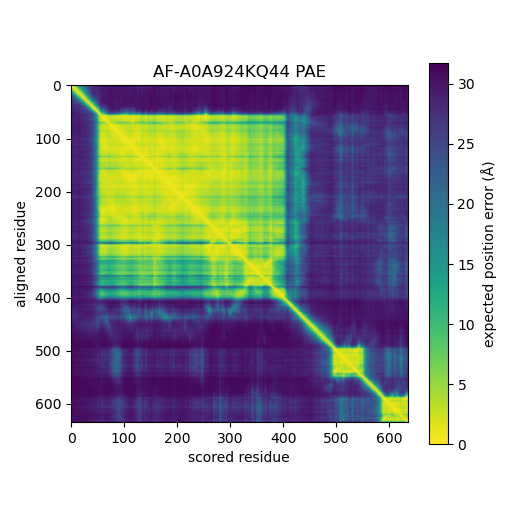.099 -4.162 1.00 96.88 304 LEU A O 1
ATOM 2373 N N . VAL A 1 305 ? 12.147 -10.435 -2.795 1.00 97.06 305 VAL A N 1
ATOM 2374 C CA . VAL A 1 305 ? 11.903 -11.694 -3.520 1.00 97.06 305 VAL A CA 1
ATOM 2375 C C . VAL A 1 305 ? 11.466 -12.762 -2.518 1.00 97.06 305 VAL A C 1
ATOM 2377 O O . VAL A 1 305 ? 11.817 -12.630 -1.341 1.00 97.06 305 VAL A O 1
ATOM 2380 N N . PRO A 1 306 ? 10.708 -13.801 -2.917 1.00 97.75 306 PRO A N 1
ATOM 2381 C CA . PRO A 1 306 ? 10.417 -14.903 -2.010 1.00 97.75 306 PRO A CA 1
ATOM 2382 C C . PRO A 1 306 ? 11.723 -15.552 -1.533 1.00 97.75 306 PRO A C 1
ATOM 2384 O O . PRO A 1 306 ? 12.732 -15.496 -2.244 1.00 97.75 306 PRO A O 1
ATOM 2387 N N . ILE A 1 307 ? 11.735 -16.120 -0.328 1.00 95.62 307 ILE A N 1
ATOM 2388 C CA . ILE A 1 307 ? 12.983 -16.556 0.329 1.00 95.62 307 ILE A CA 1
ATOM 2389 C C . ILE A 1 307 ? 13.742 -17.581 -0.519 1.00 95.62 307 ILE A C 1
ATOM 2391 O O . ILE A 1 307 ? 14.949 -17.448 -0.713 1.00 95.62 307 ILE A O 1
ATOM 2395 N N . GLU A 1 308 ? 13.029 -18.538 -1.104 1.00 94.25 308 GLU A N 1
ATOM 2396 C CA . GLU A 1 308 ? 13.565 -19.579 -1.979 1.00 94.25 308 GLU A CA 1
ATOM 2397 C C . GLU A 1 308 ? 14.196 -19.044 -3.282 1.00 94.25 308 GLU A C 1
ATOM 2399 O O . GLU A 1 308 ? 14.997 -19.731 -3.913 1.00 94.25 308 GLU A O 1
ATOM 2404 N N . HIS A 1 309 ? 13.899 -17.798 -3.662 1.00 95.62 309 HIS A N 1
ATOM 2405 C CA . HIS A 1 309 ? 14.448 -17.131 -4.845 1.00 95.62 309 HIS A CA 1
ATOM 2406 C C . HIS A 1 309 ? 15.632 -16.189 -4.532 1.00 95.62 309 HIS A C 1
ATOM 2408 O O . HIS A 1 309 ? 16.224 -15.619 -5.453 1.00 95.62 309 HIS A O 1
ATOM 2414 N N . ALA A 1 310 ? 16.007 -16.008 -3.259 1.00 94.75 310 ALA A N 1
ATOM 2415 C CA . ALA A 1 310 ? 17.004 -15.016 -2.850 1.00 94.75 310 ALA A CA 1
ATOM 2416 C C . ALA A 1 310 ? 18.417 -15.316 -3.376 1.00 94.75 310 ALA A C 1
ATOM 2418 O O . ALA A 1 310 ? 19.046 -14.459 -4.002 1.00 94.75 310 ALA A O 1
ATOM 2419 N N . ASP A 1 311 ? 18.906 -16.539 -3.166 1.00 92.19 311 ASP A N 1
ATOM 2420 C CA . ASP A 1 311 ? 20.245 -16.939 -3.611 1.00 92.19 311 ASP A CA 1
ATOM 2421 C C . ASP A 1 311 ? 20.312 -17.153 -5.124 1.00 92.19 311 ASP A C 1
ATOM 2423 O O . ASP A 1 311 ? 21.315 -16.803 -5.748 1.00 92.19 311 ASP A O 1
ATOM 2427 N N . ILE A 1 312 ? 19.202 -17.593 -5.732 1.00 93.25 312 ILE A N 1
ATOM 2428 C CA . ILE A 1 312 ? 19.024 -17.632 -7.189 1.00 93.25 312 ILE A CA 1
ATOM 2429 C C . ILE A 1 312 ? 19.232 -16.232 -7.778 1.00 93.25 312 ILE A C 1
ATOM 2431 O O . ILE A 1 312 ? 20.056 -16.067 -8.677 1.00 93.25 312 ILE A O 1
ATOM 2435 N N . PHE A 1 313 ? 18.558 -15.208 -7.236 1.00 94.50 313 PHE A N 1
ATOM 2436 C CA . PHE A 1 313 ? 18.715 -13.828 -7.698 1.00 94.50 313 PHE A CA 1
ATOM 2437 C C . PHE A 1 313 ? 20.154 -13.320 -7.543 1.00 94.50 313 PHE A C 1
ATOM 2439 O O . PHE A 1 313 ? 20.699 -12.751 -8.489 1.00 94.50 313 PHE A O 1
ATOM 2446 N N . ARG A 1 314 ? 20.783 -13.533 -6.376 1.00 93.62 314 ARG A N 1
ATOM 2447 C CA . ARG A 1 314 ? 22.170 -13.106 -6.105 1.00 93.62 314 ARG A CA 1
ATOM 2448 C C . ARG A 1 314 ? 23.143 -13.731 -7.108 1.00 93.62 314 ARG A C 1
ATOM 2450 O O . ARG A 1 314 ? 23.893 -13.014 -7.769 1.00 93.62 314 ARG A O 1
ATOM 2457 N N . PHE A 1 315 ? 23.079 -15.052 -7.272 1.00 92.62 315 PHE A N 1
ATOM 2458 C CA . PHE A 1 315 ? 23.908 -15.804 -8.211 1.00 92.62 315 PHE A CA 1
ATOM 2459 C C . PHE A 1 315 ? 23.694 -15.352 -9.663 1.00 92.62 315 PHE A C 1
ATOM 2461 O O . PHE A 1 315 ? 24.657 -15.056 -10.373 1.00 92.62 315 PHE A O 1
ATOM 2468 N N . ASN A 1 316 ? 22.436 -15.246 -10.097 1.00 93.06 316 ASN A N 1
ATOM 2469 C CA . ASN A 1 316 ? 22.090 -14.836 -11.454 1.00 93.06 316 ASN A CA 1
ATOM 2470 C C . ASN A 1 316 ? 22.507 -13.387 -11.744 1.00 93.06 316 ASN A C 1
ATOM 2472 O O . ASN A 1 316 ? 22.962 -13.104 -12.852 1.00 93.06 316 ASN A O 1
ATOM 2476 N N . LEU A 1 317 ? 22.406 -12.474 -10.772 1.00 92.19 317 LEU A N 1
ATOM 2477 C CA . LEU A 1 317 ? 22.856 -11.089 -10.916 1.00 92.19 317 LEU A CA 1
ATOM 2478 C C . LEU A 1 317 ? 24.377 -11.001 -11.108 1.00 92.19 317 LEU A C 1
ATOM 2480 O O . LEU A 1 317 ? 24.824 -10.315 -12.029 1.00 92.19 317 LEU A O 1
ATOM 2484 N N . GLU A 1 318 ? 25.172 -11.710 -10.302 1.00 91.50 318 GLU A N 1
ATOM 2485 C CA . GLU A 1 318 ? 26.628 -11.759 -10.503 1.00 91.50 318 GLU A CA 1
ATOM 2486 C C . GLU A 1 318 ? 26.989 -12.419 -11.839 1.00 91.50 318 GLU A C 1
ATOM 2488 O O . GLU A 1 318 ? 27.791 -11.883 -12.607 1.00 91.50 318 GLU A O 1
ATOM 2493 N N . LEU A 1 319 ? 26.325 -13.522 -12.198 1.00 89.81 319 LEU A N 1
ATOM 2494 C CA . LEU A 1 319 ? 26.532 -14.172 -13.490 1.00 89.81 319 LEU A CA 1
ATOM 2495 C C . LEU A 1 319 ? 26.203 -13.234 -14.665 1.00 89.81 319 LEU A C 1
ATOM 2497 O O . LEU A 1 319 ? 26.959 -13.195 -15.637 1.00 89.81 319 LEU A O 1
ATOM 2501 N N . TYR A 1 320 ? 25.130 -12.444 -14.570 1.00 89.25 320 TYR A N 1
ATOM 2502 C CA . TYR A 1 320 ? 24.755 -11.455 -15.582 1.00 89.25 320 TYR A CA 1
ATOM 2503 C C . TYR A 1 320 ? 25.787 -10.324 -15.691 1.00 89.25 320 TYR A C 1
ATOM 2505 O O . TYR A 1 320 ? 26.166 -9.955 -16.803 1.00 89.25 320 TYR A O 1
ATOM 2513 N N . LYS A 1 321 ? 26.315 -9.818 -14.565 1.00 89.19 321 LYS A N 1
ATOM 2514 C CA . LYS A 1 321 ? 27.392 -8.808 -14.567 1.00 89.19 321 LYS A CA 1
ATOM 2515 C C . LYS A 1 321 ? 28.622 -9.285 -15.344 1.00 89.19 321 LYS A C 1
ATOM 2517 O O . LYS A 1 321 ? 29.161 -8.518 -16.133 1.00 89.19 321 LYS A O 1
ATOM 2522 N N . THR A 1 322 ? 29.009 -10.562 -15.228 1.00 88.50 322 THR A N 1
ATOM 2523 C CA . THR A 1 322 ? 30.144 -11.127 -15.998 1.00 88.50 322 THR A CA 1
ATOM 2524 C C . THR A 1 322 ? 29.926 -11.210 -17.519 1.00 88.50 322 THR A C 1
ATOM 2526 O O . THR A 1 322 ? 30.821 -11.654 -18.237 1.00 88.50 322 THR A O 1
ATOM 2529 N N . LEU A 1 323 ? 28.747 -10.841 -18.033 1.00 85.81 323 LEU A N 1
ATOM 2530 C CA . LEU A 1 323 ? 28.490 -10.682 -19.470 1.00 85.81 323 LEU A CA 1
ATOM 2531 C C . LEU A 1 323 ? 28.775 -9.255 -19.968 1.00 85.81 323 LEU A C 1
ATOM 2533 O O . LEU A 1 323 ? 28.653 -9.011 -21.166 1.00 85.81 323 LEU A O 1
ATOM 2537 N N . ASN A 1 324 ? 29.099 -8.312 -19.071 1.00 84.00 324 ASN A N 1
ATOM 2538 C CA . ASN A 1 324 ? 29.191 -6.871 -19.344 1.00 84.00 324 ASN A CA 1
ATOM 2539 C C . ASN A 1 324 ? 27.940 -6.305 -20.048 1.00 84.00 324 ASN A C 1
ATOM 2541 O O . ASN A 1 324 ? 28.007 -5.350 -20.822 1.00 84.00 324 ASN A O 1
ATOM 2545 N N . ALA A 1 325 ? 26.782 -6.914 -19.785 1.00 81.44 325 ALA A N 1
ATOM 2546 C CA . ALA A 1 325 ? 25.521 -6.563 -20.413 1.00 81.44 325 ALA A CA 1
ATOM 2547 C C . ALA A 1 325 ? 24.817 -5.401 -19.681 1.00 81.44 325 ALA A C 1
ATOM 2549 O O . ALA A 1 325 ? 24.850 -5.341 -18.448 1.00 81.44 325 ALA A O 1
ATOM 2550 N N . PRO A 1 326 ? 24.120 -4.499 -20.399 1.00 86.81 326 PRO A N 1
ATOM 2551 C CA . PRO A 1 326 ? 23.308 -3.460 -19.776 1.00 86.81 326 PRO A CA 1
ATOM 2552 C C . PRO A 1 326 ? 22.208 -4.062 -18.893 1.00 86.81 326 PRO A C 1
ATOM 2554 O O . PRO A 1 326 ? 21.508 -4.995 -19.285 1.00 86.81 326 PRO A O 1
ATOM 2557 N N . LEU A 1 327 ? 22.023 -3.484 -17.704 1.00 88.69 327 LEU A N 1
ATOM 2558 C CA . LEU A 1 327 ? 20.924 -3.817 -16.788 1.00 88.69 327 LEU A CA 1
ATOM 2559 C C . LEU A 1 327 ? 19.594 -3.154 -17.186 1.00 88.69 327 LEU A C 1
ATOM 2561 O O . LEU A 1 327 ? 18.536 -3.554 -16.706 1.00 88.69 327 LEU A O 1
ATOM 2565 N N . VAL A 1 328 ? 19.650 -2.130 -18.041 1.00 88.69 328 VAL A N 1
ATOM 2566 C CA . VAL A 1 328 ? 18.508 -1.301 -18.437 1.00 88.69 328 VAL A CA 1
ATOM 2567 C C . VAL A 1 328 ? 18.403 -1.265 -19.959 1.00 88.69 328 VAL A C 1
ATOM 2569 O O . VAL A 1 328 ? 19.320 -0.789 -20.627 1.00 88.69 328 VAL A O 1
ATOM 2572 N N . SER A 1 329 ? 17.278 -1.726 -20.510 1.00 85.12 329 SER A N 1
ATOM 2573 C CA . SER A 1 329 ? 16.971 -1.649 -21.948 1.00 85.12 329 SER A CA 1
ATOM 2574 C C . SER A 1 329 ? 16.043 -0.484 -22.310 1.00 85.12 329 SER A C 1
ATOM 2576 O O . SER A 1 329 ? 15.620 -0.365 -23.458 1.00 85.12 329 SER A O 1
ATOM 2578 N N . TRP A 1 330 ? 15.732 0.404 -21.362 1.00 85.44 330 TRP A N 1
ATOM 2579 C CA . TRP A 1 330 ? 14.848 1.555 -21.561 1.00 85.44 330 TRP A CA 1
ATOM 2580 C C . TRP A 1 330 ? 15.588 2.888 -21.464 1.00 85.44 330 TRP A C 1
ATOM 2582 O O . TRP A 1 330 ? 16.454 3.084 -20.615 1.00 85.44 330 TRP A O 1
ATOM 2592 N N . THR A 1 331 ? 15.200 3.845 -22.301 1.00 85.25 331 THR A N 1
ATOM 2593 C CA . THR A 1 331 ? 15.764 5.197 -22.332 1.00 85.25 331 THR A CA 1
ATOM 2594 C C . THR A 1 331 ? 14.693 6.250 -22.074 1.00 85.25 331 THR A C 1
ATOM 2596 O O . THR A 1 331 ? 13.533 6.104 -22.469 1.00 85.25 331 THR A O 1
ATOM 2599 N N . ALA A 1 332 ? 15.085 7.333 -21.401 1.00 85.81 332 ALA A N 1
ATOM 2600 C CA . ALA A 1 332 ? 14.235 8.501 -21.225 1.00 85.81 332 ALA A CA 1
ATOM 2601 C C . ALA A 1 332 ? 14.210 9.331 -22.518 1.00 85.81 332 ALA A C 1
ATOM 2603 O O . ALA A 1 332 ? 15.251 9.639 -23.098 1.00 85.81 332 ALA A O 1
ATOM 2604 N N . VAL A 1 333 ? 13.013 9.709 -22.952 1.00 86.38 333 VAL A N 1
ATOM 2605 C CA . VAL A 1 333 ? 12.745 10.454 -24.183 1.00 86.38 333 VAL A CA 1
ATOM 2606 C C . VAL A 1 333 ? 11.805 11.617 -23.872 1.00 86.38 333 VAL A C 1
ATOM 2608 O O . VAL A 1 333 ? 10.909 11.496 -23.037 1.00 86.38 333 VAL A O 1
ATOM 2611 N N . ALA A 1 334 ? 11.992 12.744 -24.560 1.00 89.88 334 ALA A N 1
ATOM 2612 C CA . ALA A 1 334 ? 11.121 13.912 -24.470 1.00 89.88 334 ALA A CA 1
ATOM 2613 C C . ALA A 1 334 ? 10.256 14.080 -25.733 1.00 89.88 334 ALA A C 1
ATOM 2615 O O . ALA A 1 334 ? 10.738 13.937 -26.857 1.00 89.88 334 ALA A O 1
ATOM 2616 N N . ALA A 1 335 ? 8.988 14.445 -25.544 1.00 91.62 335 ALA A N 1
ATOM 2617 C CA . ALA A 1 335 ? 8.086 14.941 -26.581 1.00 91.62 335 ALA A CA 1
ATOM 2618 C C . ALA A 1 335 ? 7.838 16.443 -26.394 1.00 91.62 335 ALA A C 1
ATOM 2620 O O . ALA A 1 335 ? 7.629 16.918 -25.274 1.00 91.62 335 ALA A O 1
ATOM 2621 N N . LYS A 1 336 ? 7.816 17.195 -27.496 1.00 94.44 336 LYS A N 1
ATOM 2622 C CA . LYS A 1 336 ? 7.512 18.630 -27.505 1.00 94.44 336 LYS A CA 1
ATOM 2623 C C . LYS A 1 336 ? 5.998 18.873 -27.501 1.00 94.44 336 LYS A C 1
ATOM 2625 O O . LYS A 1 336 ? 5.207 18.070 -28.002 1.00 94.44 336 LYS A O 1
ATOM 2630 N N . ARG A 1 337 ? 5.590 20.043 -26.997 1.00 94.94 337 ARG A N 1
ATOM 2631 C CA . ARG A 1 337 ? 4.215 20.553 -27.137 1.00 94.94 337 ARG A CA 1
ATOM 2632 C C . ARG A 1 337 ? 3.804 20.550 -28.617 1.00 94.94 337 ARG A C 1
ATOM 2634 O O . ARG A 1 337 ? 4.547 21.024 -29.468 1.00 94.94 337 ARG A O 1
ATOM 2641 N N . GLY A 1 338 ? 2.611 20.041 -28.910 1.00 93.94 338 GLY A N 1
ATOM 2642 C CA . GLY A 1 338 ? 2.043 19.946 -30.257 1.00 93.94 338 GLY A CA 1
ATOM 2643 C C . GLY A 1 338 ? 2.365 18.652 -31.014 1.00 93.94 338 GLY A C 1
ATOM 2644 O O . GLY A 1 338 ? 1.650 18.339 -31.974 1.00 93.94 338 GLY A O 1
ATOM 2645 N N . GLU A 1 339 ? 3.361 17.861 -30.590 1.00 95.69 339 GLU A N 1
ATOM 2646 C CA . GLU A 1 339 ? 3.627 16.552 -31.202 1.00 95.69 339 GLU A CA 1
ATOM 2647 C C . GLU A 1 339 ? 2.424 15.608 -31.031 1.00 95.69 339 GLU A C 1
ATOM 2649 O O . GLU A 1 339 ? 1.716 15.634 -30.022 1.00 95.69 339 GLU A O 1
ATOM 2654 N N . ALA A 1 340 ? 2.166 14.781 -32.047 1.00 94.94 340 ALA A N 1
ATOM 2655 C CA . ALA A 1 340 ? 1.112 13.773 -32.000 1.00 94.94 340 ALA A CA 1
ATOM 2656 C C . ALA A 1 340 ? 1.607 12.530 -31.254 1.00 94.94 340 ALA A C 1
ATOM 2658 O O . ALA A 1 340 ? 2.666 11.993 -31.587 1.00 94.94 340 ALA A O 1
ATOM 2659 N N . VAL A 1 341 ? 0.822 12.039 -30.291 1.00 92.44 341 VAL A N 1
ATOM 2660 C CA . VAL A 1 341 ? 1.212 10.906 -29.434 1.00 92.44 341 VAL A CA 1
ATOM 2661 C C . VAL A 1 341 ? 1.476 9.650 -30.278 1.00 92.44 341 VAL A C 1
ATOM 2663 O O . VAL A 1 341 ? 2.466 8.963 -30.053 1.00 92.44 341 VAL A O 1
ATOM 2666 N N . ASP A 1 342 ? 0.688 9.406 -31.333 1.00 92.19 342 ASP A N 1
ATOM 2667 C CA . ASP A 1 342 ? 0.907 8.309 -32.294 1.00 92.19 342 ASP A CA 1
ATOM 2668 C C . ASP A 1 342 ? 2.160 8.459 -33.169 1.00 92.19 342 ASP A C 1
ATOM 2670 O O . ASP A 1 342 ? 2.672 7.468 -33.689 1.00 92.19 342 ASP A O 1
ATOM 2674 N N . ALA A 1 343 ? 2.649 9.680 -33.398 1.00 93.06 343 ALA A N 1
ATOM 2675 C CA . ALA A 1 343 ? 3.888 9.902 -34.146 1.00 93.06 343 ALA A CA 1
ATOM 2676 C C . ALA A 1 343 ? 5.111 9.662 -33.252 1.00 93.06 343 ALA A C 1
ATOM 2678 O O . ALA A 1 343 ? 6.045 8.976 -33.664 1.00 93.06 343 ALA A O 1
ATOM 2679 N N . VAL A 1 344 ? 5.061 10.161 -32.014 1.00 91.00 344 VAL A N 1
ATOM 2680 C CA . VAL A 1 344 ? 6.082 9.917 -30.989 1.00 91.00 344 VAL A CA 1
ATOM 2681 C C . VAL A 1 344 ? 6.169 8.426 -30.662 1.00 91.00 344 VAL A C 1
ATOM 2683 O O . VAL A 1 344 ? 7.248 7.853 -30.735 1.00 91.00 344 VAL A O 1
ATOM 2686 N N . ALA A 1 345 ? 5.039 7.762 -30.411 1.00 88.44 345 ALA A N 1
ATOM 2687 C CA . ALA A 1 345 ? 4.998 6.327 -30.144 1.00 88.44 345 ALA A CA 1
ATOM 2688 C C . ALA A 1 345 ? 5.661 5.504 -31.268 1.00 88.44 345 ALA A C 1
ATOM 2690 O O . ALA A 1 345 ? 6.563 4.706 -31.010 1.00 88.44 345 ALA A O 1
ATOM 2691 N N . ARG A 1 346 ? 5.299 5.759 -32.535 1.00 89.50 346 ARG A N 1
ATOM 2692 C CA . ARG A 1 346 ? 5.887 5.049 -33.685 1.00 89.50 346 ARG A CA 1
ATOM 2693 C C . ARG A 1 346 ? 7.383 5.309 -33.867 1.00 89.50 346 ARG A C 1
ATOM 2695 O O . ARG A 1 346 ? 8.089 4.384 -34.256 1.00 89.50 346 ARG A O 1
ATOM 2702 N N . ARG A 1 347 ? 7.878 6.517 -33.555 1.00 88.94 347 ARG A N 1
ATOM 2703 C CA . ARG A 1 347 ? 9.320 6.850 -33.576 1.00 88.94 347 ARG A CA 1
ATOM 2704 C C . ARG A 1 347 ? 10.135 5.928 -32.657 1.00 88.94 347 ARG A C 1
ATOM 2706 O O . ARG A 1 347 ? 11.288 5.646 -32.955 1.00 88.94 347 ARG A O 1
ATOM 2713 N N . HIS A 1 348 ? 9.512 5.427 -31.590 1.00 85.06 348 HIS A N 1
ATOM 2714 C CA . HIS A 1 348 ? 10.119 4.557 -30.580 1.00 85.06 348 HIS A CA 1
ATOM 2715 C C . HIS A 1 348 ? 9.545 3.127 -30.586 1.00 85.06 348 HIS A C 1
ATOM 2717 O O . HIS A 1 348 ? 9.524 2.457 -29.557 1.00 85.06 348 HIS A O 1
ATOM 2723 N N . GLY A 1 349 ? 9.054 2.655 -31.740 1.00 81.94 349 GLY A N 1
ATOM 2724 C CA . GLY A 1 349 ? 8.655 1.255 -31.931 1.00 81.94 349 GLY A CA 1
ATOM 2725 C C . GLY A 1 349 ? 7.410 0.807 -31.156 1.00 81.94 349 GLY A C 1
ATOM 2726 O O . GLY A 1 349 ? 7.198 -0.391 -31.001 1.00 81.94 349 GLY A O 1
ATOM 2727 N N . MET A 1 350 ? 6.577 1.734 -30.675 1.00 84.25 350 MET A N 1
ATOM 2728 C CA . MET A 1 350 ? 5.418 1.427 -29.831 1.00 84.25 350 MET A CA 1
ATOM 2729 C C . MET A 1 350 ? 4.100 2.000 -30.374 1.00 84.25 350 MET A C 1
ATOM 2731 O O . MET A 1 350 ? 4.069 2.872 -31.243 1.00 84.25 350 MET A O 1
ATOM 2735 N N . THR A 1 351 ? 2.976 1.520 -29.835 1.00 86.56 351 THR A N 1
ATOM 2736 C CA . THR A 1 351 ? 1.649 2.115 -30.072 1.00 86.56 351 THR A CA 1
ATOM 2737 C C . THR A 1 351 ? 1.373 3.224 -29.056 1.00 86.56 351 THR A C 1
ATOM 2739 O O . THR A 1 351 ? 1.880 3.177 -27.936 1.00 86.56 351 THR A O 1
ATOM 2742 N N . ALA A 1 352 ? 0.525 4.206 -29.380 1.00 87.12 352 ALA A N 1
ATOM 2743 C CA . ALA A 1 352 ? 0.160 5.238 -28.404 1.00 87.12 352 ALA A CA 1
ATOM 2744 C C . ALA A 1 352 ? -0.673 4.696 -27.226 1.00 87.12 352 ALA A C 1
ATOM 2746 O O . ALA A 1 352 ? -0.722 5.320 -26.168 1.00 87.12 352 ALA A O 1
ATOM 2747 N N . ALA A 1 353 ? -1.328 3.541 -27.387 1.00 85.25 353 ALA A N 1
ATOM 2748 C CA . ALA A 1 353 ? -1.966 2.831 -26.281 1.00 85.25 353 ALA A CA 1
ATOM 2749 C C . ALA A 1 353 ? -0.911 2.293 -25.299 1.00 85.25 353 ALA A C 1
ATOM 2751 O O . ALA A 1 353 ? -1.018 2.531 -24.099 1.00 85.25 353 ALA A O 1
ATOM 2752 N N . TYR A 1 354 ? 0.144 1.654 -25.815 1.00 82.56 354 TYR A N 1
ATOM 2753 C CA . TYR A 1 354 ? 1.272 1.182 -25.010 1.00 82.56 354 TYR A CA 1
ATOM 2754 C C . TYR A 1 354 ? 2.035 2.341 -24.354 1.00 82.56 354 TYR A C 1
ATOM 2756 O O . TYR A 1 354 ? 2.286 2.305 -23.155 1.00 82.56 354 TYR A O 1
ATOM 2764 N N . LEU A 1 355 ? 2.318 3.417 -25.101 1.00 84.75 355 LEU A N 1
ATOM 2765 C CA . LEU A 1 355 ? 2.995 4.610 -24.581 1.00 84.75 355 LEU A CA 1
ATOM 2766 C C . LEU A 1 355 ? 2.273 5.193 -23.351 1.00 84.75 355 LEU A C 1
ATOM 2768 O O . LEU A 1 355 ? 2.925 5.467 -22.344 1.00 84.75 355 LEU A O 1
ATOM 2772 N N . ARG A 1 356 ? 0.937 5.330 -23.415 1.00 86.12 356 ARG A N 1
ATOM 2773 C CA . ARG A 1 356 ? 0.093 5.776 -22.289 1.00 86.12 356 ARG A CA 1
ATOM 2774 C C . ARG A 1 356 ? 0.062 4.766 -21.141 1.00 86.12 356 ARG A C 1
ATOM 2776 O O . ARG A 1 356 ? 0.179 5.165 -19.990 1.00 86.12 356 ARG A O 1
ATOM 2783 N N . ALA A 1 357 ? -0.079 3.473 -21.435 1.00 78.62 357 ALA A N 1
ATOM 2784 C CA . ALA A 1 357 ? -0.127 2.435 -20.403 1.00 78.62 357 ALA A CA 1
ATOM 2785 C C . ALA A 1 357 ? 1.180 2.358 -19.592 1.00 78.62 357 ALA A C 1
ATOM 2787 O O . ALA A 1 357 ? 1.141 2.210 -18.376 1.00 78.62 357 ALA A O 1
ATOM 2788 N N . THR A 1 358 ? 2.328 2.511 -20.255 1.00 76.06 358 THR A N 1
ATOM 2789 C CA . THR A 1 358 ? 3.658 2.388 -19.640 1.00 76.06 358 THR A CA 1
ATOM 2790 C C . THR A 1 358 ? 4.108 3.651 -18.898 1.00 76.06 358 THR A C 1
ATOM 2792 O O . THR A 1 358 ? 4.845 3.558 -17.918 1.00 76.06 358 THR A O 1
ATOM 2795 N N . ASN A 1 359 ? 3.691 4.839 -19.352 1.00 82.00 359 ASN A N 1
ATOM 2796 C CA . ASN A 1 359 ? 4.196 6.120 -18.837 1.00 82.00 359 ASN A CA 1
ATOM 2797 C C . ASN A 1 359 ? 3.140 7.003 -18.154 1.00 82.00 359 ASN A C 1
ATOM 2799 O O . ASN A 1 359 ? 3.487 8.036 -17.579 1.00 82.00 359 ASN A O 1
ATOM 2803 N N . GLY A 1 360 ? 1.878 6.577 -18.155 1.00 68.25 360 GLY A N 1
ATOM 2804 C CA . GLY A 1 360 ? 0.761 7.260 -17.512 1.00 68.25 360 GLY A CA 1
ATOM 2805 C C . GLY A 1 360 ? -0.029 8.192 -18.443 1.00 68.25 360 GLY A C 1
ATOM 2806 O O . GLY A 1 360 ? 0.264 8.310 -19.637 1.00 68.25 360 GLY A O 1
ATOM 2807 N N . PRO A 1 361 ? -1.066 8.861 -17.906 1.00 73.69 361 PRO A N 1
ATOM 2808 C CA . PRO A 1 361 ? -1.841 9.839 -18.655 1.00 73.69 361 PRO A CA 1
ATOM 2809 C C . PRO A 1 361 ? -0.999 11.091 -18.929 1.00 73.69 361 PRO A C 1
ATOM 2811 O O . PRO A 1 361 ? -0.536 11.770 -18.012 1.00 73.69 361 PRO A O 1
ATOM 2814 N N . PHE A 1 362 ? -0.823 11.426 -20.205 1.00 86.12 362 PHE A N 1
ATOM 2815 C CA . PHE A 1 362 ? -0.173 12.671 -20.607 1.00 86.12 362 PHE A CA 1
ATOM 2816 C C . PHE A 1 362 ? -1.160 13.840 -20.591 1.00 86.12 362 PHE A C 1
ATOM 2818 O O . PHE A 1 362 ? -2.360 13.667 -20.803 1.00 86.12 362 PHE A O 1
ATOM 2825 N N . LYS A 1 363 ? -0.643 15.065 -20.445 1.00 89.62 363 LYS A N 1
ATOM 2826 C CA . LYS A 1 363 ? -1.412 16.271 -20.773 1.00 89.62 363 LYS A CA 1
ATOM 2827 C C . LYS A 1 363 ? -1.585 16.328 -22.294 1.00 89.62 363 LYS A C 1
ATOM 2829 O O . LYS A 1 363 ? -0.674 16.745 -23.010 1.00 89.62 363 LYS A O 1
ATOM 2834 N N . GLU A 1 364 ? -2.733 15.869 -22.788 1.00 90.50 364 GLU A N 1
ATOM 2835 C CA . GLU A 1 364 ? -3.045 15.795 -24.218 1.00 90.50 364 GLU A CA 1
ATOM 2836 C C . GLU A 1 364 ? -4.418 16.389 -24.576 1.00 90.50 364 GLU A C 1
ATOM 2838 O O . GLU A 1 364 ? -5.340 16.427 -23.765 1.00 90.50 364 GLU A O 1
ATOM 2843 N N . ARG A 1 365 ? -4.565 16.860 -25.821 1.00 93.44 365 ARG A N 1
ATOM 2844 C CA . ARG A 1 365 ? -5.838 17.311 -26.409 1.00 93.44 365 ARG A CA 1
ATOM 2845 C C . ARG A 1 365 ? -5.866 16.893 -27.875 1.00 93.44 365 ARG A C 1
ATOM 2847 O O . ARG A 1 365 ? -4.918 17.170 -28.605 1.00 93.44 365 ARG A O 1
ATOM 2854 N N . LYS A 1 366 ? -6.939 16.219 -28.309 1.00 92.50 366 LYS A N 1
ATOM 2855 C CA . LYS A 1 366 ? -7.082 15.665 -29.676 1.00 92.50 366 LYS A CA 1
ATOM 2856 C C . LYS A 1 366 ? -5.854 14.830 -30.123 1.00 92.50 366 LYS A C 1
ATOM 2858 O O . LYS A 1 366 ? -5.370 14.986 -31.240 1.00 92.50 366 LYS A O 1
ATOM 2863 N N . GLY A 1 367 ? -5.319 13.983 -29.233 1.00 90.81 367 GLY A N 1
ATOM 2864 C CA . GLY A 1 367 ? -4.177 13.097 -29.521 1.00 90.81 367 GLY A CA 1
ATOM 2865 C C . GLY A 1 367 ? -2.814 13.791 -29.669 1.00 90.81 367 GLY A C 1
ATOM 2866 O O . GLY A 1 367 ? -1.883 13.203 -30.224 1.00 90.81 367 GLY A O 1
ATOM 2867 N N . ARG A 1 368 ? -2.683 15.042 -29.206 1.00 94.50 368 ARG A N 1
ATOM 2868 C CA . ARG A 1 368 ? -1.432 15.816 -29.210 1.00 94.50 368 ARG A CA 1
ATOM 2869 C C . ARG A 1 368 ? -1.064 16.290 -27.812 1.00 94.50 368 ARG A C 1
ATOM 2871 O O . ARG A 1 368 ? -1.945 16.703 -27.058 1.00 94.50 368 ARG A O 1
ATOM 2878 N N . PHE A 1 369 ? 0.229 16.294 -27.502 1.00 93.38 369 PHE A N 1
ATOM 2879 C CA . PHE A 1 369 ? 0.761 16.810 -26.239 1.00 93.38 369 PHE A CA 1
ATOM 2880 C C . PHE A 1 369 ? 0.462 18.313 -26.090 1.00 93.38 369 PHE A C 1
ATOM 2882 O O . PHE A 1 369 ? 0.815 19.110 -26.962 1.00 93.38 369 PHE A O 1
ATOM 2889 N N . THR A 1 370 ? -0.175 18.734 -24.994 1.00 95.06 370 THR A N 1
ATOM 2890 C CA . THR A 1 370 ? -0.462 20.159 -24.714 1.00 95.06 370 THR A CA 1
ATOM 2891 C C . THR A 1 370 ? 0.659 20.858 -23.947 1.00 95.06 370 THR A C 1
ATOM 2893 O O . THR A 1 370 ? 0.741 22.085 -23.977 1.00 95.06 370 THR A O 1
ATOM 2896 N N . ALA A 1 371 ? 1.555 20.086 -23.336 1.00 91.69 371 ALA A N 1
ATOM 2897 C CA . ALA A 1 371 ? 2.794 20.517 -22.696 1.00 91.69 371 ALA A CA 1
ATOM 2898 C C . ALA A 1 371 ? 3.929 19.540 -23.073 1.00 91.69 371 ALA A C 1
ATOM 2900 O O . ALA A 1 371 ? 3.624 18.432 -23.518 1.00 91.69 371 ALA A O 1
ATOM 2901 N N . PRO A 1 372 ? 5.215 19.907 -22.909 1.00 91.56 372 PRO A N 1
ATOM 2902 C CA . PRO A 1 372 ? 6.314 18.950 -23.016 1.00 91.56 372 PRO A CA 1
ATOM 2903 C C . PRO A 1 372 ? 6.118 17.761 -22.063 1.00 91.56 372 PRO A C 1
ATOM 2905 O O . PRO A 1 372 ? 5.592 17.932 -20.961 1.00 91.56 372 PRO A O 1
ATOM 2908 N N . ALA A 1 373 ? 6.535 16.567 -22.480 1.00 88.75 373 ALA A N 1
ATOM 2909 C CA . ALA A 1 373 ? 6.364 15.340 -21.703 1.00 88.75 373 ALA A CA 1
ATOM 2910 C C . ALA A 1 373 ? 7.600 14.440 -21.798 1.00 88.75 373 ALA A C 1
ATOM 2912 O O . ALA A 1 373 ? 8.075 14.165 -22.897 1.00 88.75 373 ALA A O 1
ATOM 2913 N N . ASN A 1 374 ? 8.066 13.938 -20.653 1.00 88.62 374 ASN A N 1
ATOM 2914 C CA . ASN A 1 374 ? 9.131 12.940 -20.573 1.00 88.62 374 ASN A CA 1
ATOM 2915 C C . ASN A 1 374 ? 8.517 11.548 -20.371 1.00 88.62 374 ASN A C 1
ATOM 2917 O O . ASN A 1 374 ? 7.572 11.390 -19.595 1.00 88.62 374 ASN A O 1
ATOM 2921 N N . PHE A 1 375 ? 9.042 10.546 -21.068 1.00 86.12 375 PHE A N 1
ATOM 2922 C CA . PHE A 1 375 ? 8.551 9.170 -21.046 1.00 86.12 375 PHE A CA 1
ATOM 2923 C C . PHE A 1 375 ? 9.693 8.173 -21.286 1.00 86.12 375 PHE A C 1
ATOM 2925 O O . PHE A 1 375 ? 10.727 8.523 -21.843 1.00 86.12 375 PHE A O 1
ATOM 2932 N N . MET A 1 376 ? 9.506 6.924 -20.868 1.00 86.00 376 MET A N 1
ATOM 2933 C CA . MET A 1 376 ? 10.409 5.809 -21.140 1.00 86.00 376 MET A CA 1
ATOM 2934 C C . MET A 1 376 ? 10.043 5.110 -22.450 1.00 86.00 376 MET A C 1
ATOM 2936 O O . MET A 1 376 ? 8.868 4.812 -22.699 1.00 86.00 376 MET A O 1
ATOM 2940 N N . ALA A 1 377 ? 11.062 4.803 -23.250 1.00 85.06 377 ALA A N 1
ATOM 2941 C CA . ALA A 1 377 ? 10.982 4.012 -24.471 1.00 85.06 377 ALA A CA 1
ATOM 2942 C C . ALA A 1 377 ? 11.947 2.815 -24.425 1.00 85.06 377 ALA A C 1
ATOM 2944 O O . ALA A 1 377 ? 13.047 2.965 -23.899 1.00 85.06 377 ALA A O 1
ATOM 2945 N N . PRO A 1 378 ? 11.582 1.644 -24.974 1.00 81.88 378 PRO A N 1
ATOM 2946 C CA . PRO A 1 378 ? 12.497 0.516 -25.061 1.00 81.88 378 PRO A CA 1
ATOM 2947 C C . PRO A 1 378 ? 13.531 0.753 -26.172 1.00 81.88 378 PRO A C 1
ATOM 2949 O O . PRO A 1 378 ? 13.230 1.352 -27.207 1.00 81.88 378 PRO A O 1
ATOM 2952 N N . ASN A 1 379 ? 14.733 0.218 -25.984 1.00 76.38 379 ASN A N 1
ATOM 2953 C CA . ASN A 1 379 ? 15.777 0.085 -26.992 1.00 76.38 379 ASN A CA 1
ATOM 2954 C C . ASN A 1 379 ? 15.928 -1.409 -27.358 1.00 76.38 379 ASN A C 1
ATOM 2956 O O . ASN A 1 379 ? 16.730 -2.124 -26.758 1.00 76.38 379 ASN A O 1
ATOM 2960 N N . PRO A 1 380 ? 15.124 -1.926 -28.306 1.00 60.41 380 PRO A N 1
ATOM 2961 C CA . PRO A 1 380 ? 14.913 -3.367 -28.460 1.00 60.41 380 PRO A CA 1
ATOM 2962 C C . PRO A 1 380 ? 16.033 -4.123 -29.193 1.00 60.41 380 PRO A C 1
ATOM 2964 O O . PRO A 1 380 ? 15.904 -5.331 -29.372 1.00 60.41 380 PRO A O 1
ATOM 2967 N N . LYS A 1 381 ? 17.089 -3.452 -29.676 1.00 58.97 381 LYS A N 1
ATOM 2968 C CA . LYS A 1 381 ? 18.037 -4.070 -30.622 1.00 58.97 381 LYS A CA 1
ATOM 2969 C C . LYS A 1 381 ? 18.964 -5.120 -30.001 1.00 58.97 381 LYS A C 1
ATOM 2971 O O . LYS A 1 381 ? 19.269 -6.092 -30.684 1.00 58.97 381 LYS A O 1
ATOM 2976 N N . ASP A 1 382 ? 19.322 -4.979 -28.724 1.00 55.84 382 ASP A N 1
ATOM 2977 C CA . ASP A 1 382 ? 20.357 -5.822 -28.099 1.00 55.84 382 ASP A CA 1
ATOM 2978 C C . ASP A 1 382 ? 19.800 -6.793 -27.037 1.00 55.84 382 ASP A C 1
ATOM 2980 O O . ASP A 1 382 ? 20.349 -7.874 -26.809 1.00 55.84 382 ASP A O 1
ATOM 2984 N N . ALA A 1 383 ? 18.663 -6.451 -26.416 1.00 59.97 383 ALA A N 1
ATOM 2985 C CA . ALA A 1 383 ? 18.140 -7.139 -25.231 1.00 59.97 383 ALA A CA 1
ATOM 2986 C C . ALA A 1 383 ? 17.872 -8.644 -25.438 1.00 59.97 383 ALA A C 1
ATOM 2988 O O . ALA A 1 383 ? 18.198 -9.455 -24.573 1.00 59.97 383 ALA A O 1
ATOM 2989 N N . SER A 1 384 ? 17.314 -9.052 -26.585 1.00 64.00 384 SER A N 1
ATOM 2990 C CA . SER A 1 384 ? 16.968 -10.466 -26.813 1.00 64.00 384 SER A CA 1
ATOM 2991 C C . SER A 1 384 ? 18.193 -11.371 -26.990 1.00 64.00 384 SER A C 1
ATOM 2993 O O . SER A 1 384 ? 18.140 -12.536 -26.599 1.00 64.00 384 SER A O 1
ATOM 2995 N N . ALA A 1 385 ? 19.282 -10.861 -27.573 1.00 61.28 385 ALA A N 1
ATOM 2996 C CA . ALA A 1 385 ? 20.509 -11.632 -27.778 1.00 61.28 385 ALA A CA 1
ATOM 2997 C C . ALA A 1 385 ? 21.258 -11.832 -26.452 1.00 61.28 385 ALA A C 1
ATOM 2999 O O . ALA A 1 385 ? 21.681 -12.943 -26.133 1.00 61.28 385 ALA A O 1
ATOM 3000 N N . ILE A 1 386 ? 21.328 -10.770 -25.642 1.00 68.31 386 ILE A N 1
ATOM 3001 C CA . ILE A 1 386 ? 21.869 -10.792 -24.278 1.00 68.31 386 ILE A CA 1
ATOM 3002 C C . ILE A 1 386 ? 21.128 -11.818 -23.413 1.00 68.31 386 ILE A C 1
ATOM 3004 O O . ILE A 1 386 ? 21.758 -12.655 -22.767 1.00 68.31 386 ILE A O 1
ATOM 3008 N N . LEU A 1 387 ? 19.791 -11.791 -23.426 1.00 72.44 387 LEU A N 1
ATOM 3009 C CA . LEU A 1 387 ? 18.972 -12.700 -22.624 1.00 72.44 387 LEU A CA 1
ATOM 3010 C C . LEU A 1 387 ? 19.191 -14.174 -22.998 1.00 72.44 387 LEU A C 1
ATOM 3012 O O . LEU A 1 387 ? 19.250 -15.005 -22.097 1.00 72.44 387 LEU A O 1
ATOM 3016 N N . ALA A 1 388 ? 19.366 -14.488 -24.286 1.00 73.94 388 ALA A N 1
ATOM 3017 C CA . ALA A 1 388 ? 19.669 -15.844 -24.747 1.00 73.94 388 ALA A CA 1
ATOM 3018 C C . ALA A 1 388 ? 21.101 -16.294 -24.384 1.00 73.94 388 ALA A C 1
ATOM 3020 O O . ALA A 1 388 ? 21.319 -17.452 -24.022 1.00 73.94 388 ALA A O 1
ATOM 3021 N N . ALA A 1 389 ? 22.081 -15.384 -24.441 1.00 71.19 389 ALA A N 1
ATOM 3022 C CA . ALA A 1 389 ? 23.450 -15.658 -23.998 1.00 71.19 389 ALA A CA 1
ATOM 3023 C C . ALA A 1 389 ? 23.520 -15.919 -22.482 1.00 71.19 389 ALA A C 1
ATOM 3025 O O . ALA A 1 389 ? 24.227 -16.829 -22.045 1.00 71.19 389 ALA A O 1
ATOM 3026 N N . PHE A 1 390 ? 22.743 -15.168 -21.694 1.00 82.00 390 PHE A N 1
ATOM 3027 C CA . PHE A 1 390 ? 22.568 -15.401 -20.263 1.00 82.00 390 PHE A CA 1
ATOM 3028 C C . PHE A 1 390 ? 21.958 -16.779 -19.978 1.00 82.00 390 PHE A C 1
ATOM 3030 O O . PHE A 1 390 ? 22.555 -17.545 -19.225 1.00 82.00 390 PHE A O 1
ATOM 3037 N N . ASP A 1 391 ? 20.850 -17.141 -20.635 1.00 82.06 391 ASP A N 1
ATOM 3038 C CA . ASP A 1 391 ? 20.191 -18.442 -20.434 1.00 82.06 391 ASP A CA 1
ATOM 3039 C C . ASP A 1 391 ? 21.146 -19.612 -20.713 1.00 82.06 391 ASP A C 1
ATOM 3041 O O . ASP A 1 391 ? 21.253 -20.547 -19.917 1.00 82.06 391 ASP A O 1
ATOM 3045 N N . LYS A 1 392 ? 21.933 -19.522 -21.795 1.00 78.81 392 LYS A N 1
ATOM 3046 C CA . LYS A 1 392 ? 22.977 -20.509 -22.103 1.00 78.81 392 LYS A CA 1
ATOM 3047 C C . LYS A 1 392 ? 24.043 -20.592 -21.001 1.00 78.81 392 LYS A C 1
ATOM 3049 O O . LYS A 1 392 ? 24.496 -21.690 -20.682 1.00 78.81 392 LYS A O 1
ATOM 3054 N N . LYS A 1 393 ? 24.450 -19.461 -20.413 1.00 81.62 393 LYS A N 1
ATOM 3055 C CA . LYS A 1 393 ? 25.464 -19.423 -19.347 1.00 81.62 393 LYS A CA 1
ATOM 3056 C C . LYS A 1 393 ? 24.939 -19.982 -18.019 1.00 81.62 393 LYS A C 1
ATOM 3058 O O . LYS A 1 393 ? 25.687 -20.689 -17.349 1.00 81.62 393 LYS A O 1
ATOM 3063 N N . VAL A 1 394 ? 23.669 -19.738 -17.676 1.00 81.50 394 VAL A N 1
ATOM 3064 C CA . VAL A 1 394 ? 23.000 -20.357 -16.514 1.00 81.50 394 VAL A CA 1
ATOM 3065 C C . VAL A 1 394 ? 22.974 -21.878 -16.662 1.00 81.50 394 VAL A C 1
ATOM 3067 O O . VAL A 1 394 ? 23.403 -22.580 -15.749 1.00 81.50 394 VAL A O 1
ATOM 3070 N N . ILE A 1 395 ? 22.552 -22.393 -17.825 1.00 80.56 395 ILE A N 1
ATOM 3071 C CA . ILE A 1 395 ? 22.511 -23.840 -18.105 1.00 80.56 395 ILE A CA 1
ATOM 3072 C C . ILE A 1 395 ? 23.902 -24.468 -17.955 1.00 80.56 395 ILE A C 1
ATOM 3074 O O . ILE A 1 395 ? 24.060 -25.426 -17.201 1.00 80.56 395 ILE A O 1
ATOM 3078 N N . LEU A 1 396 ? 24.921 -23.898 -18.611 1.00 78.06 396 LEU A N 1
ATOM 3079 C CA . LEU A 1 396 ? 26.297 -24.400 -18.527 1.00 78.06 396 LEU A CA 1
ATOM 3080 C C . LEU A 1 396 ? 26.830 -24.390 -17.089 1.00 78.06 396 LEU A C 1
ATOM 3082 O O . LEU A 1 396 ? 27.512 -25.328 -16.682 1.00 78.06 396 LEU A O 1
ATOM 3086 N N . LYS A 1 397 ? 26.526 -23.348 -16.302 1.00 80.12 397 LYS A N 1
ATOM 3087 C CA . LYS A 1 397 ? 27.031 -23.251 -14.929 1.00 80.12 397 LYS A CA 1
ATOM 3088 C C . LYS A 1 397 ? 26.308 -24.196 -13.963 1.00 80.12 397 LYS A C 1
ATOM 3090 O O . LYS A 1 397 ? 26.965 -24.719 -13.069 1.00 80.12 397 LYS A O 1
ATOM 3095 N N . ARG A 1 398 ? 25.013 -24.471 -14.174 1.00 78.38 398 ARG A N 1
ATOM 3096 C CA . ARG A 1 398 ? 24.266 -25.520 -13.452 1.00 78.38 398 ARG A CA 1
ATOM 3097 C C . ARG A 1 398 ? 24.829 -26.909 -13.748 1.00 78.38 398 ARG A C 1
ATOM 3099 O O . ARG A 1 398 ? 25.239 -27.590 -12.823 1.00 78.38 398 ARG A O 1
ATOM 3106 N N . GLN A 1 399 ? 25.018 -27.251 -15.024 1.00 79.56 399 GLN A N 1
ATOM 3107 C CA . GLN A 1 399 ? 25.637 -28.522 -15.432 1.00 79.56 399 GLN A CA 1
ATOM 3108 C C . GLN A 1 399 ? 27.038 -28.734 -14.826 1.00 79.56 399 GLN A C 1
ATOM 3110 O O . GLN A 1 399 ? 27.390 -29.855 -14.474 1.00 79.56 399 GLN A O 1
ATOM 3115 N N . GLN A 1 400 ? 27.831 -27.667 -14.669 1.00 77.00 400 GLN A N 1
ATOM 3116 C CA . GLN A 1 400 ? 29.119 -27.730 -13.967 1.00 77.00 400 GLN A CA 1
ATOM 3117 C C . GLN A 1 400 ? 28.973 -27.974 -12.459 1.00 77.00 400 GLN A C 1
ATOM 3119 O O . GLN A 1 400 ? 29.776 -28.710 -11.897 1.00 77.00 400 GLN A O 1
ATOM 3124 N N . LEU A 1 401 ? 27.987 -27.357 -11.801 1.00 72.50 401 LEU A N 1
ATOM 3125 C CA . LEU A 1 401 ? 27.710 -27.582 -10.378 1.00 72.50 401 LEU A CA 1
ATOM 3126 C C . LEU A 1 401 ? 27.248 -29.028 -10.144 1.00 72.50 401 LEU A C 1
ATOM 3128 O O . LEU A 1 4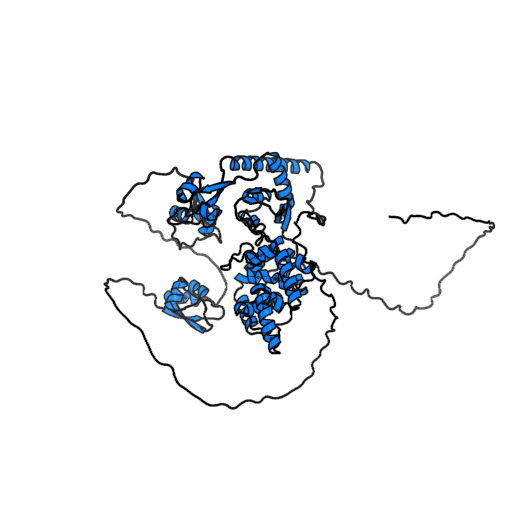01 ? 27.877 -29.740 -9.366 1.00 72.50 401 LEU A O 1
ATOM 3132 N N . ASP A 1 402 ? 26.247 -29.490 -10.895 1.00 65.44 402 ASP A N 1
ATOM 3133 C CA . ASP A 1 402 ? 25.699 -30.849 -10.793 1.00 65.44 402 ASP A CA 1
ATOM 3134 C C . ASP A 1 402 ? 26.773 -31.914 -11.096 1.00 65.44 402 ASP A C 1
ATOM 3136 O O . ASP A 1 402 ? 26.930 -32.891 -10.363 1.00 65.44 402 ASP A O 1
ATOM 3140 N N . GLY A 1 403 ? 27.591 -31.685 -12.131 1.00 50.53 403 GLY A N 1
ATOM 3141 C CA . GLY A 1 403 ? 28.713 -32.552 -12.501 1.00 50.53 403 GLY A CA 1
ATOM 3142 C C . GLY A 1 403 ? 29.876 -32.571 -11.500 1.00 50.53 403 GLY A C 1
ATOM 3143 O O . GLY A 1 403 ? 30.690 -33.487 -11.550 1.00 50.53 403 GLY A O 1
ATOM 3144 N N . THR A 1 404 ? 29.951 -31.606 -10.575 1.00 51.12 404 THR A N 1
ATOM 3145 C CA . THR A 1 404 ? 30.931 -31.611 -9.471 1.00 51.12 404 THR A CA 1
ATOM 3146 C C . THR A 1 404 ? 30.453 -32.480 -8.294 1.00 51.12 404 THR A C 1
ATOM 3148 O O . THR A 1 404 ? 31.274 -32.965 -7.523 1.00 51.12 404 THR A O 1
ATOM 3151 N N . ILE A 1 405 ? 29.142 -32.725 -8.164 1.00 44.03 405 ILE A N 1
ATOM 3152 C CA . ILE A 1 405 ? 28.552 -33.532 -7.078 1.00 44.03 405 ILE A CA 1
ATOM 3153 C C . ILE A 1 405 ? 28.593 -35.035 -7.407 1.00 44.03 405 ILE A C 1
ATOM 3155 O O . ILE A 1 405 ? 28.677 -35.861 -6.505 1.00 44.03 405 ILE A O 1
ATOM 3159 N N . ALA A 1 406 ? 28.662 -35.412 -8.687 1.00 42.31 406 ALA A N 1
ATOM 3160 C CA . ALA A 1 406 ? 28.770 -36.809 -9.132 1.00 42.31 406 ALA A CA 1
ATOM 3161 C C . ALA A 1 406 ? 30.106 -37.520 -8.780 1.00 42.31 406 ALA A C 1
ATOM 3163 O O . ALA A 1 406 ? 30.362 -38.615 -9.278 1.00 42.31 406 ALA A O 1
ATOM 3164 N N . GLY A 1 407 ? 30.968 -36.901 -7.963 1.00 41.56 407 GLY A N 1
ATOM 3165 C CA . GLY A 1 407 ? 32.275 -37.419 -7.541 1.00 41.56 407 GLY A CA 1
ATOM 3166 C C . GLY A 1 407 ? 32.400 -37.765 -6.050 1.00 41.56 407 GLY A C 1
ATOM 3167 O O . GLY A 1 407 ? 33.499 -38.105 -5.618 1.00 41.56 407 GLY A O 1
ATOM 3168 N N . GLY A 1 408 ? 31.326 -37.667 -5.260 1.00 37.09 408 GLY A N 1
ATOM 3169 C CA . GLY A 1 408 ? 31.338 -38.004 -3.834 1.00 37.09 408 GLY A CA 1
ATOM 3170 C C . GLY A 1 408 ? 29.961 -38.435 -3.338 1.00 37.09 408 GLY A C 1
ATOM 3171 O O . GLY A 1 408 ? 28.977 -37.730 -3.551 1.00 37.09 408 GLY A O 1
ATOM 3172 N N . ASP A 1 409 ? 29.904 -39.594 -2.684 1.00 36.94 409 ASP A N 1
ATOM 3173 C CA . ASP A 1 409 ? 28.673 -40.218 -2.185 1.00 36.94 409 ASP A CA 1
ATOM 3174 C C . ASP A 1 409 ? 28.233 -39.576 -0.855 1.00 36.94 409 ASP A C 1
ATOM 3176 O O . ASP A 1 409 ? 28.331 -40.168 0.211 1.00 36.94 409 ASP A O 1
ATOM 3180 N N . ASP A 1 410 ? 27.855 -38.298 -0.934 1.00 40.66 410 ASP A N 1
ATOM 3181 C CA . ASP A 1 410 ? 27.160 -37.514 0.096 1.00 40.66 410 ASP A CA 1
ATOM 3182 C C . ASP A 1 410 ? 26.678 -36.211 -0.569 1.00 40.66 410 ASP A C 1
ATOM 3184 O O . ASP A 1 410 ? 27.259 -35.128 -0.435 1.00 40.66 410 ASP A O 1
ATOM 3188 N N . GLY A 1 411 ? 25.629 -36.322 -1.388 1.00 31.80 411 GLY A N 1
ATOM 3189 C CA . GLY A 1 411 ? 25.078 -35.172 -2.101 1.00 31.80 411 GLY A CA 1
ATOM 3190 C C . GLY A 1 411 ? 24.626 -34.086 -1.114 1.00 31.80 411 GLY A C 1
ATOM 3191 O O . GLY A 1 411 ? 23.879 -34.398 -0.180 1.00 31.80 411 GLY A O 1
ATOM 3192 N N . PRO A 1 412 ? 25.008 -32.805 -1.297 1.00 33.91 412 PRO A N 1
ATOM 3193 C CA . PRO A 1 412 ? 24.520 -31.742 -0.444 1.00 33.91 412 PRO A CA 1
ATOM 3194 C C . PRO A 1 412 ? 23.022 -31.569 -0.688 1.00 33.91 412 PRO A C 1
ATOM 3196 O O . PRO A 1 412 ? 22.580 -30.861 -1.594 1.00 33.91 412 PRO A O 1
ATOM 3199 N N . LEU A 1 413 ? 22.234 -32.167 0.207 1.00 31.64 413 LEU A N 1
ATOM 3200 C CA . LEU A 1 413 ? 21.006 -31.551 0.679 1.00 31.64 413 LEU A CA 1
ATOM 3201 C C . LEU A 1 413 ? 21.300 -30.058 0.840 1.00 31.64 413 LEU A C 1
ATOM 3203 O O . LEU A 1 413 ? 22.070 -29.674 1.725 1.00 31.64 413 LEU A O 1
ATOM 3207 N N . ILE A 1 414 ? 20.666 -29.225 0.011 1.00 35.81 414 ILE A N 1
ATOM 3208 C CA . ILE A 1 414 ? 20.503 -27.802 0.297 1.00 35.81 414 ILE A CA 1
ATOM 3209 C C . ILE A 1 414 ? 19.595 -27.742 1.532 1.00 35.81 414 ILE A C 1
ATOM 3211 O O . ILE A 1 414 ? 18.386 -27.529 1.449 1.00 35.81 414 ILE A O 1
ATOM 3215 N N . LYS A 1 415 ? 20.182 -28.009 2.704 1.00 27.72 415 LYS A N 1
ATOM 3216 C CA . LYS A 1 415 ? 19.610 -27.647 3.991 1.00 27.72 415 LYS A CA 1
ATOM 3217 C C . LYS A 1 415 ? 19.463 -26.137 3.912 1.00 27.72 415 LYS A C 1
ATOM 3219 O O . LYS A 1 415 ? 20.471 -25.432 3.848 1.00 27.72 415 LYS A O 1
ATOM 3224 N N . GLY A 1 416 ? 18.220 -25.658 3.845 1.00 27.59 416 GLY A N 1
ATOM 3225 C CA . GLY A 1 416 ? 17.946 -24.228 3.933 1.00 27.59 416 GLY A CA 1
ATOM 3226 C C . GLY A 1 416 ? 18.690 -23.675 5.151 1.00 27.59 416 GLY A C 1
ATOM 3227 O O . GLY A 1 416 ? 18.718 -24.363 6.178 1.00 27.59 416 GLY A O 1
ATOM 3228 N N . PRO A 1 417 ? 19.356 -22.513 5.039 1.00 29.92 417 PRO A N 1
ATOM 3229 C CA . PRO A 1 417 ? 20.237 -22.040 6.091 1.00 29.92 417 PRO A CA 1
ATOM 3230 C C . PRO A 1 417 ? 19.467 -21.956 7.407 1.00 29.92 417 PRO A C 1
ATOM 3232 O O . PRO A 1 417 ? 18.454 -21.258 7.508 1.00 29.92 417 PRO A O 1
ATOM 3235 N N . ALA A 1 418 ? 19.965 -22.668 8.419 1.00 31.62 418 ALA A N 1
ATOM 3236 C CA . ALA A 1 418 ? 19.615 -22.370 9.796 1.00 31.62 418 ALA A CA 1
ATOM 3237 C C . ALA A 1 418 ? 19.939 -20.890 10.022 1.00 31.62 418 ALA A C 1
ATOM 3239 O O . ALA A 1 418 ? 21.070 -20.493 9.758 1.00 31.62 418 ALA A O 1
ATOM 3240 N N . GLN A 1 419 ? 18.921 -20.112 10.409 1.00 36.31 419 GLN A N 1
ATOM 3241 C CA . GLN A 1 419 ? 18.973 -18.684 10.749 1.00 36.31 419 GLN A CA 1
ATOM 3242 C C . GLN A 1 419 ? 20.179 -17.941 10.154 1.00 36.31 419 GLN A C 1
ATOM 3244 O O . GLN A 1 419 ? 21.178 -17.726 10.833 1.00 36.31 419 GLN A O 1
ATOM 3249 N N . SER A 1 420 ? 20.076 -17.519 8.889 1.00 31.11 420 SER A N 1
ATOM 3250 C CA . SER A 1 420 ? 21.033 -16.550 8.348 1.00 31.11 420 SER A CA 1
ATOM 3251 C C . SER A 1 420 ? 21.075 -15.331 9.270 1.00 31.11 420 SER A C 1
ATOM 3253 O O . SER A 1 420 ? 20.014 -14.743 9.513 1.00 31.11 420 SER A O 1
ATOM 3255 N N . ASP A 1 421 ? 22.265 -14.966 9.754 1.00 25.52 421 ASP A N 1
ATOM 3256 C CA . ASP A 1 421 ? 22.461 -13.842 10.671 1.00 25.52 421 ASP A CA 1
ATOM 3257 C C . ASP A 1 421 ? 21.693 -12.592 10.209 1.00 25.52 421 ASP A C 1
ATOM 3259 O O . ASP A 1 421 ? 21.636 -12.314 9.002 1.00 25.52 421 ASP A O 1
ATOM 3263 N N . PRO A 1 422 ? 21.110 -11.801 11.130 1.00 30.42 422 PRO A N 1
ATOM 3264 C CA . PRO A 1 422 ? 20.397 -10.584 10.771 1.00 30.42 422 PRO A CA 1
ATOM 3265 C C . PRO A 1 422 ? 21.372 -9.556 10.181 1.00 30.42 422 PRO A C 1
ATOM 3267 O O . PRO A 1 422 ? 22.001 -8.777 10.899 1.00 30.42 422 PRO A O 1
ATOM 3270 N N . ILE A 1 423 ? 21.482 -9.541 8.849 1.00 35.56 423 ILE A N 1
ATOM 3271 C CA . ILE A 1 423 ? 22.314 -8.588 8.114 1.00 35.56 423 ILE A CA 1
ATOM 3272 C C . ILE A 1 423 ? 21.822 -7.174 8.426 1.00 35.56 423 ILE A C 1
ATOM 3274 O O . ILE A 1 423 ? 20.744 -6.754 7.998 1.00 35.56 423 ILE A O 1
ATOM 3278 N N . GLN A 1 424 ? 22.644 -6.416 9.150 1.00 26.53 424 GLN A N 1
ATOM 3279 C CA . GLN A 1 424 ? 22.418 -4.995 9.364 1.00 26.53 424 GLN A CA 1
ATOM 3280 C C . GLN A 1 424 ? 22.559 -4.253 8.031 1.00 26.53 424 GLN A C 1
ATOM 3282 O O . GLN A 1 424 ? 23.666 -3.990 7.559 1.00 26.53 424 GLN A O 1
ATOM 3287 N N . PHE A 1 425 ? 21.431 -3.859 7.438 1.00 34.31 425 PHE A N 1
ATOM 3288 C CA . PHE A 1 425 ? 21.399 -2.921 6.315 1.00 34.31 425 PHE A CA 1
ATOM 3289 C C . PHE A 1 425 ? 21.756 -1.505 6.798 1.00 34.31 425 PHE A C 1
ATOM 3291 O O . PHE A 1 425 ? 20.899 -0.629 6.943 1.00 34.31 425 PHE A O 1
ATOM 3298 N N . ALA A 1 426 ? 23.050 -1.279 7.037 1.00 29.55 426 ALA A N 1
ATOM 3299 C CA . ALA A 1 426 ? 23.645 0.029 7.282 1.00 29.55 426 ALA A CA 1
ATOM 3300 C C . ALA A 1 426 ? 23.540 0.898 6.012 1.00 29.55 426 ALA A C 1
ATOM 3302 O O . ALA A 1 426 ? 24.479 1.018 5.231 1.00 29.55 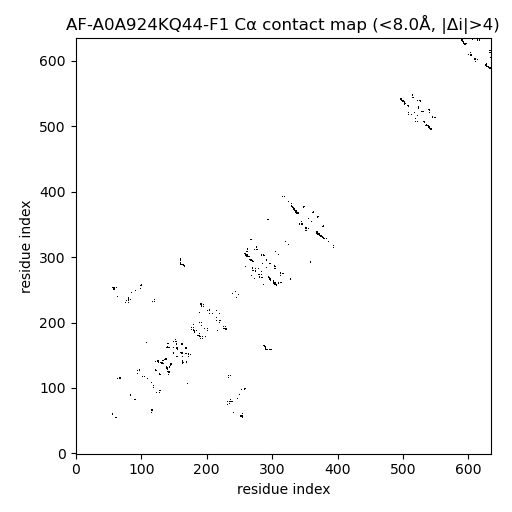426 ALA A O 1
ATOM 3303 N N . GLY A 1 427 ? 22.353 1.456 5.770 1.00 28.95 427 GLY A N 1
ATOM 3304 C CA . GLY A 1 427 ? 22.046 2.162 4.524 1.00 28.95 427 GLY A CA 1
ATOM 3305 C C . GLY A 1 427 ? 20.577 2.526 4.310 1.00 28.95 427 GLY A C 1
ATOM 3306 O O . GLY A 1 427 ? 20.297 3.362 3.453 1.00 28.95 427 GLY A O 1
ATOM 3307 N N . LEU A 1 428 ? 19.637 1.993 5.105 1.00 37.62 428 LEU A N 1
ATOM 3308 C CA . LEU A 1 428 ? 18.309 2.605 5.202 1.00 37.62 428 LEU A CA 1
ATOM 3309 C C . LEU A 1 428 ? 18.484 4.011 5.783 1.00 37.62 428 LEU A C 1
ATOM 3311 O O . LEU A 1 428 ? 18.776 4.176 6.969 1.00 37.62 428 LEU A O 1
ATOM 3315 N N . GLY A 1 429 ? 18.367 5.023 4.919 1.00 30.70 429 GLY A N 1
ATOM 3316 C CA . GLY A 1 429 ? 18.498 6.419 5.314 1.00 30.70 429 GLY A CA 1
ATOM 3317 C C . GLY A 1 429 ? 17.555 6.700 6.474 1.00 30.70 429 GLY A C 1
ATOM 3318 O O . GLY A 1 429 ? 16.349 6.499 6.333 1.00 30.70 429 GLY A O 1
ATOM 3319 N N . ARG A 1 430 ? 18.113 7.127 7.616 1.00 31.03 430 ARG A N 1
ATOM 3320 C CA . ARG A 1 430 ? 17.341 7.445 8.821 1.00 31.03 430 ARG A CA 1
ATOM 3321 C C . ARG A 1 430 ? 16.231 8.422 8.434 1.00 31.03 430 ARG A C 1
ATOM 3323 O O . ARG A 1 430 ? 16.504 9.607 8.238 1.00 31.03 430 ARG A O 1
ATOM 3330 N N . VAL A 1 431 ? 14.987 7.941 8.369 1.00 33.06 431 VAL A N 1
ATOM 3331 C CA . VAL A 1 431 ? 13.830 8.813 8.586 1.00 33.06 431 VAL A CA 1
ATOM 3332 C C . VAL A 1 431 ? 14.122 9.481 9.923 1.00 33.06 431 VAL A C 1
ATOM 3334 O O . VAL A 1 431 ? 14.492 8.788 10.874 1.00 33.06 431 VAL A O 1
ATOM 3337 N N . ALA A 1 432 ? 14.125 10.816 9.949 1.00 27.22 432 ALA A N 1
ATOM 3338 C CA . ALA A 1 432 ? 14.598 11.560 11.107 1.00 27.22 432 ALA A CA 1
ATOM 3339 C C . ALA A 1 432 ? 13.887 11.027 12.353 1.00 27.22 432 ALA A C 1
ATOM 3341 O O . ALA A 1 432 ? 12.657 11.047 12.403 1.00 27.22 432 ALA A O 1
ATOM 3342 N N . ARG A 1 433 ? 14.664 10.496 13.308 1.00 29.73 433 ARG A N 1
ATOM 3343 C CA . ARG A 1 433 ? 14.143 9.925 14.549 1.00 29.73 433 ARG A CA 1
ATOM 3344 C C . ARG A 1 433 ? 13.486 11.065 15.314 1.00 29.73 433 ARG A C 1
ATOM 3346 O O . ARG A 1 433 ? 14.163 11.791 16.032 1.00 29.73 433 ARG A O 1
ATOM 3353 N N . ILE A 1 434 ? 12.183 11.241 15.112 1.00 31.28 434 ILE A N 1
ATOM 3354 C CA . ILE A 1 434 ? 11.351 11.998 16.035 1.00 31.28 434 ILE A CA 1
ATOM 3355 C C . ILE A 1 434 ? 11.519 11.268 17.361 1.00 31.28 434 ILE A C 1
ATOM 3357 O O . ILE A 1 434 ? 11.308 10.056 17.423 1.00 31.28 434 ILE A O 1
ATOM 3361 N N . GLU A 1 435 ? 11.986 11.975 18.383 1.00 29.25 435 GLU A N 1
ATOM 3362 C CA . GLU A 1 435 ? 12.170 11.413 19.715 1.00 29.25 435 GLU A CA 1
ATOM 3363 C C . GLU A 1 435 ? 10.790 11.067 20.280 1.00 29.25 435 GLU A C 1
ATOM 3365 O O . GLU A 1 435 ? 10.076 11.906 20.825 1.00 29.25 435 GLU A O 1
ATOM 3370 N N . THR A 1 436 ? 10.369 9.823 20.059 1.00 34.00 436 THR A N 1
ATOM 3371 C CA . THR A 1 436 ? 9.153 9.264 20.638 1.00 34.00 436 THR A CA 1
ATOM 3372 C C . THR A 1 436 ? 9.419 8.955 22.107 1.00 34.00 436 THR A C 1
ATOM 3374 O O . THR A 1 436 ? 10.376 8.223 22.378 1.00 34.00 436 THR A O 1
ATOM 3377 N N . PRO A 1 437 ? 8.597 9.451 23.049 1.00 31.91 437 PRO A N 1
ATOM 3378 C CA . PRO A 1 437 ? 8.692 9.019 24.436 1.00 31.91 437 PRO A CA 1
ATOM 3379 C C . PRO A 1 437 ? 8.433 7.512 24.523 1.00 31.91 437 PRO A C 1
ATOM 3381 O O . PRO A 1 437 ? 7.572 6.980 23.817 1.00 31.91 437 PRO A O 1
ATOM 3384 N N . GLU A 1 438 ? 9.181 6.829 25.386 1.00 34.22 438 GLU A N 1
ATOM 3385 C CA . GLU A 1 438 ? 8.932 5.423 25.697 1.00 34.22 438 GLU A CA 1
ATOM 3386 C C . GLU A 1 438 ? 7.532 5.282 26.309 1.00 34.22 438 GLU A C 1
ATOM 3388 O O . GLU A 1 438 ? 7.158 6.025 27.221 1.00 34.22 438 GLU A O 1
ATOM 3393 N N . LEU A 1 439 ? 6.733 4.346 25.789 1.00 36.94 439 LEU A N 1
ATOM 3394 C CA . LEU A 1 439 ? 5.427 4.046 26.369 1.00 36.94 439 LEU A CA 1
ATOM 3395 C C . LEU A 1 439 ? 5.642 3.384 27.741 1.00 36.94 439 LEU A C 1
ATOM 3397 O O . LEU A 1 439 ? 6.401 2.416 27.819 1.00 36.94 439 LEU A O 1
ATOM 3401 N N . PRO A 1 440 ? 4.986 3.852 28.819 1.00 33.88 440 PRO A N 1
ATOM 3402 C CA . PRO A 1 440 ? 5.145 3.250 30.135 1.00 33.88 440 PRO A CA 1
ATOM 3403 C C . PRO A 1 440 ? 4.537 1.843 30.145 1.00 33.88 440 PRO A C 1
ATOM 3405 O O . PRO A 1 440 ? 3.317 1.672 30.176 1.00 33.88 440 PRO A O 1
ATOM 3408 N N . VAL A 1 441 ? 5.397 0.822 30.137 1.00 35.94 441 VAL A N 1
ATOM 3409 C CA . VAL A 1 441 ? 4.988 -0.581 30.261 1.00 35.94 441 VAL A CA 1
ATOM 3410 C C . VAL A 1 441 ? 4.617 -0.864 31.717 1.00 35.94 441 VAL A C 1
ATOM 3412 O O . VAL A 1 441 ? 5.451 -1.251 32.529 1.00 35.94 441 VAL A O 1
ATOM 3415 N N . SER A 1 442 ? 3.342 -0.663 32.046 1.00 30.61 442 SER A N 1
ATOM 3416 C CA . SER A 1 442 ? 2.739 -1.132 33.294 1.00 30.61 442 SER A CA 1
ATOM 3417 C C . SER A 1 442 ? 1.337 -1.667 33.016 1.00 30.61 442 SER A C 1
ATOM 3419 O O . SER A 1 442 ? 0.366 -0.917 32.932 1.00 30.61 442 SER A O 1
ATOM 3421 N N . LEU A 1 443 ? 1.248 -2.987 32.843 1.00 32.09 443 LEU A N 1
ATOM 3422 C CA . LEU A 1 443 ? -0.010 -3.727 32.856 1.00 32.09 443 LEU A CA 1
ATOM 3423 C C . LEU A 1 443 ? -0.136 -4.413 34.224 1.00 32.09 443 LEU A C 1
ATOM 3425 O O . LEU A 1 443 ? 0.624 -5.347 34.489 1.00 32.09 443 LEU A O 1
ATOM 3429 N N . PRO A 1 444 ? -1.070 -4.005 35.100 1.00 32.00 444 PRO A N 1
ATOM 3430 C CA . PRO A 1 444 ? -1.400 -4.803 36.269 1.00 32.00 444 PRO A CA 1
ATOM 3431 C C . PRO A 1 444 ? -2.176 -6.048 35.821 1.00 32.00 444 PRO A C 1
ATOM 3433 O O . PRO A 1 444 ? -3.202 -5.948 35.146 1.00 32.00 444 PRO A O 1
ATOM 3436 N N . ALA A 1 445 ? -1.703 -7.228 36.217 1.00 30.55 445 ALA A N 1
ATOM 3437 C CA . ALA A 1 445 ? -2.420 -8.479 36.004 1.00 30.55 445 ALA A CA 1
ATOM 3438 C C . ALA A 1 445 ? -3.682 -8.518 36.889 1.00 30.55 445 ALA A C 1
ATOM 3440 O O . ALA A 1 445 ? -3.617 -8.854 38.071 1.00 30.55 445 ALA A O 1
ATOM 3441 N N . ALA A 1 446 ? -4.834 -8.153 36.323 1.00 28.58 446 ALA A N 1
ATOM 3442 C CA . ALA A 1 446 ? -6.121 -8.253 37.002 1.00 28.58 446 ALA A CA 1
ATOM 3443 C C . ALA A 1 446 ? -6.644 -9.698 36.936 1.00 28.58 446 ALA A C 1
ATOM 3445 O O . ALA A 1 446 ? -6.885 -10.238 35.856 1.00 28.58 446 ALA A O 1
ATOM 3446 N N . ALA A 1 447 ? -6.807 -10.327 38.101 1.00 28.08 447 ALA A N 1
ATOM 3447 C CA . ALA A 1 447 ? -7.254 -11.710 38.211 1.00 28.08 447 ALA A CA 1
ATOM 3448 C C . ALA A 1 447 ? -8.706 -11.895 37.732 1.00 28.08 447 ALA A C 1
ATOM 3450 O O . ALA A 1 447 ? -9.617 -11.171 38.137 1.00 28.08 447 ALA A O 1
ATOM 3451 N N . LEU A 1 448 ? -8.929 -12.925 36.913 1.00 28.12 448 LEU A N 1
ATOM 3452 C CA . LEU A 1 448 ? -10.261 -13.374 36.516 1.00 28.12 448 LEU A CA 1
ATOM 3453 C C . LEU A 1 448 ? -10.927 -14.147 37.662 1.00 28.12 448 LEU A C 1
ATOM 3455 O O . LEU A 1 448 ? -10.764 -15.358 37.782 1.00 28.12 448 LEU A O 1
ATOM 3459 N N . THR A 1 449 ? -11.745 -13.461 38.460 1.00 27.73 449 THR A N 1
ATOM 3460 C CA . THR A 1 449 ? -12.762 -14.107 39.302 1.00 27.73 449 THR A CA 1
ATOM 3461 C C . THR A 1 449 ? -14.083 -13.357 39.205 1.00 27.73 449 THR A C 1
ATOM 3463 O O . THR A 1 449 ? -14.211 -12.250 39.722 1.00 27.73 449 THR A O 1
ATOM 3466 N N . SER A 1 450 ? -15.090 -13.974 38.588 1.00 29.31 450 SER A N 1
ATOM 3467 C CA . SER A 1 450 ? -16.491 -13.620 38.830 1.00 29.31 450 SER A CA 1
ATOM 3468 C C . SER A 1 450 ? -17.391 -14.842 38.637 1.00 29.31 450 SER A C 1
ATOM 3470 O O . SER A 1 450 ? -17.346 -15.520 37.614 1.00 29.31 450 SER A O 1
ATOM 3472 N N . ALA A 1 451 ? -18.196 -15.118 39.659 1.00 27.52 451 ALA A N 1
ATOM 3473 C CA . ALA A 1 451 ? -19.363 -15.992 39.617 1.00 27.52 451 ALA A CA 1
ATOM 3474 C C . ALA A 1 451 ? -20.589 -15.135 40.006 1.00 27.52 451 ALA A C 1
ATOM 3476 O O . ALA A 1 451 ? -20.415 -14.094 40.647 1.00 27.52 451 ALA A O 1
ATOM 3477 N N . PRO A 1 452 ? -21.809 -15.481 39.562 1.00 35.34 452 PRO A N 1
ATOM 3478 C CA . PRO A 1 452 ? -22.853 -14.480 39.356 1.00 35.34 452 PRO A CA 1
ATOM 3479 C C . PRO A 1 452 ? -23.657 -14.139 40.618 1.00 35.34 452 PRO A C 1
ATOM 3481 O O . PRO A 1 452 ? -24.136 -15.022 41.325 1.00 35.34 452 PRO A O 1
ATOM 3484 N N . GLY A 1 453 ? -23.887 -12.840 40.833 1.00 28.94 453 GLY A N 1
ATOM 3485 C CA . GLY A 1 453 ? -24.853 -12.320 41.802 1.00 28.94 453 GLY A CA 1
ATOM 3486 C C . GLY A 1 453 ? -26.182 -11.967 41.132 1.00 28.94 453 GLY A C 1
ATOM 3487 O O . GLY A 1 453 ? -26.234 -11.112 40.250 1.00 28.94 453 GLY A O 1
ATOM 3488 N N . THR A 1 454 ? -27.264 -12.616 41.555 1.00 26.94 454 THR A N 1
ATOM 3489 C CA . THR A 1 454 ? -28.641 -12.328 41.127 1.00 26.94 454 THR A CA 1
ATOM 3490 C C . THR A 1 454 ? -29.148 -10.977 41.635 1.00 26.94 454 THR A C 1
ATOM 3492 O O . THR A 1 454 ? -29.103 -10.724 42.837 1.00 26.94 454 THR A O 1
ATOM 3495 N N . ALA A 1 455 ? -29.766 -10.180 40.759 1.00 28.44 455 ALA A N 1
ATOM 3496 C CA . ALA A 1 455 ? -30.662 -9.090 41.148 1.00 28.44 455 ALA A CA 1
ATOM 3497 C C . ALA A 1 455 ? -31.824 -8.978 40.148 1.00 28.44 455 ALA A C 1
ATOM 3499 O O . ALA A 1 455 ? -31.606 -8.882 38.942 1.00 28.44 455 ALA A O 1
ATOM 3500 N N . ALA A 1 456 ? -33.059 -9.007 40.653 1.00 23.75 456 ALA A N 1
ATOM 3501 C CA . ALA A 1 456 ? -34.280 -8.896 39.861 1.00 23.75 456 ALA A CA 1
ATOM 3502 C C . ALA A 1 456 ? -34.968 -7.541 40.097 1.00 23.75 456 ALA A C 1
ATOM 3504 O O . ALA A 1 456 ? -35.186 -7.160 41.244 1.00 23.75 456 ALA A O 1
ATOM 3505 N N . ALA A 1 457 ? -35.345 -6.858 39.014 1.00 26.61 457 ALA A N 1
ATOM 3506 C CA . ALA A 1 457 ? -36.371 -5.808 38.958 1.00 26.61 457 ALA A CA 1
ATOM 3507 C C . ALA A 1 457 ? -36.737 -5.604 37.470 1.00 26.61 457 ALA A C 1
ATOM 3509 O O . ALA A 1 457 ? -35.908 -5.164 36.682 1.00 26.61 457 ALA A O 1
ATOM 3510 N N . THR A 1 458 ? -37.841 -6.167 36.978 1.00 26.14 458 THR A N 1
ATOM 3511 C CA . THR A 1 458 ? -39.208 -5.606 37.025 1.00 26.14 458 THR A CA 1
ATOM 3512 C C . THR A 1 458 ? -39.400 -4.416 36.076 1.00 26.14 458 THR A C 1
ATOM 3514 O O . THR A 1 458 ? -39.006 -3.289 36.355 1.00 26.14 458 THR A O 1
ATOM 3517 N N . THR A 1 459 ? -40.059 -4.696 34.949 1.00 26.42 459 THR A N 1
ATOM 3518 C CA . THR A 1 459 ? -40.606 -3.729 33.981 1.00 26.42 459 THR A CA 1
ATOM 3519 C C . THR A 1 459 ? -41.711 -2.881 34.631 1.00 26.42 459 THR A C 1
ATOM 3521 O O . THR A 1 459 ? -42.399 -3.374 35.526 1.00 26.42 459 THR A O 1
ATOM 3524 N N . PRO A 1 460 ? -41.954 -1.644 34.159 1.00 28.98 460 PRO A N 1
ATOM 3525 C CA . PRO A 1 460 ? -43.164 -1.481 33.343 1.00 28.98 460 PRO A CA 1
ATOM 3526 C C . PRO A 1 460 ? -43.046 -0.472 32.181 1.00 28.98 460 PRO A C 1
ATOM 3528 O O . PRO A 1 460 ? -42.210 0.426 32.162 1.00 28.98 460 PRO A O 1
ATOM 3531 N N . ALA A 1 461 ? -43.969 -0.613 31.234 1.00 25.66 461 ALA A N 1
ATOM 3532 C CA . ALA A 1 461 ? -44.351 0.353 30.201 1.00 25.66 461 ALA A CA 1
ATOM 3533 C C . ALA A 1 461 ? -45.868 0.179 29.943 1.00 25.66 461 ALA A C 1
ATOM 3535 O O . ALA A 1 461 ? -46.398 -0.862 30.343 1.00 25.66 461 ALA A O 1
ATOM 3536 N N . PRO A 1 462 ? -46.574 1.067 29.211 1.00 40.53 462 PRO A N 1
ATOM 3537 C CA . PRO A 1 462 ? -46.306 2.461 28.837 1.00 40.53 462 PRO A CA 1
ATOM 3538 C C . PRO A 1 462 ? -47.425 3.397 29.391 1.00 40.53 462 PRO A C 1
ATOM 3540 O O . PRO A 1 462 ? -48.103 3.029 30.350 1.00 40.53 462 PRO A O 1
ATOM 3543 N N . PRO A 1 463 ? -47.654 4.598 28.818 1.00 33.62 463 PRO A N 1
ATOM 3544 C CA . PRO A 1 463 ? -48.808 4.708 27.905 1.00 33.62 463 PRO A CA 1
ATOM 3545 C C . PRO A 1 463 ? -48.534 5.521 26.617 1.00 33.62 463 PRO A C 1
ATOM 3547 O O . PRO A 1 463 ? -47.425 5.994 26.385 1.00 33.62 463 PRO A O 1
ATOM 3550 N N . ALA A 1 464 ? -49.546 5.621 25.745 1.00 24.89 464 ALA A N 1
ATOM 3551 C CA . ALA A 1 464 ? -49.452 6.098 24.356 1.00 24.89 464 ALA A CA 1
ATOM 3552 C C . ALA A 1 464 ? -50.336 7.339 24.047 1.00 24.89 464 ALA A C 1
ATOM 3554 O O . ALA A 1 464 ? -51.028 7.837 24.931 1.00 24.89 464 ALA A 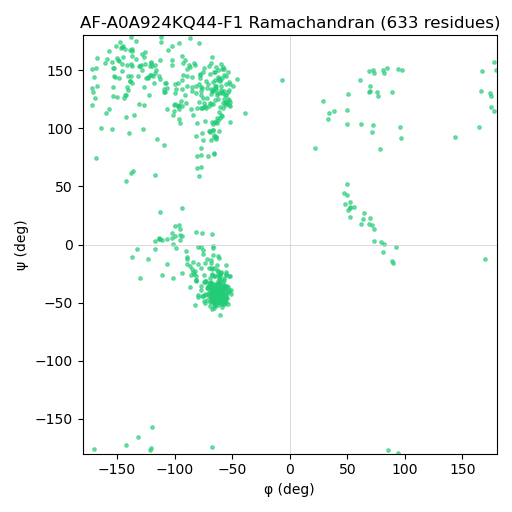O 1
ATOM 3555 N N . ALA A 1 465 ? -50.364 7.738 22.759 1.00 25.55 465 ALA A N 1
ATOM 3556 C CA . ALA A 1 465 ? -51.093 8.864 22.123 1.00 25.55 465 ALA A CA 1
ATOM 3557 C C . ALA A 1 465 ? -50.423 10.261 22.269 1.00 25.55 465 ALA A C 1
ATOM 3559 O O . ALA A 1 465 ? -49.697 10.491 23.226 1.00 25.55 465 ALA A O 1
ATOM 3560 N N . SER A 1 466 ? -50.567 11.234 21.347 1.00 25.09 466 SER A N 1
ATOM 3561 C CA . SER A 1 466 ? -51.475 11.368 20.185 1.00 25.09 466 SER A CA 1
ATOM 3562 C C . SER A 1 466 ? -50.886 12.211 19.017 1.00 25.09 466 SER A C 1
ATOM 3564 O O . SER A 1 466 ? -49.852 12.854 19.154 1.00 25.09 466 SER A O 1
ATOM 3566 N N . ASN A 1 467 ? -51.593 12.200 17.881 1.00 26.67 467 ASN A N 1
ATOM 3567 C CA . ASN A 1 467 ? -51.332 12.768 16.543 1.00 26.67 467 ASN A CA 1
ATOM 3568 C C . ASN A 1 467 ? -51.097 14.295 16.405 1.00 26.67 467 ASN A C 1
ATOM 3570 O O . ASN A 1 467 ? -51.760 15.079 17.077 1.00 26.67 467 ASN A O 1
ATOM 3574 N N . ALA A 1 468 ? -50.343 14.684 15.358 1.00 26.30 468 ALA A N 1
ATOM 3575 C CA . ALA A 1 468 ? -50.633 15.748 14.357 1.00 26.30 468 ALA A CA 1
ATOM 3576 C C . ALA A 1 468 ? -49.548 15.664 13.242 1.00 26.30 468 ALA A C 1
ATOM 3578 O O . ALA A 1 468 ? -48.371 15.614 13.577 1.00 26.30 468 ALA A O 1
ATOM 3579 N N . ALA A 1 469 ? -49.780 15.435 11.940 1.00 23.59 469 ALA A N 1
ATOM 3580 C CA . ALA A 1 469 ? -50.671 16.027 10.924 1.00 23.59 469 ALA A CA 1
ATOM 3581 C C . ALA A 1 469 ? -50.202 17.395 10.355 1.00 23.59 469 ALA A C 1
ATOM 3583 O O . ALA A 1 469 ? -50.005 18.336 11.113 1.00 23.59 469 ALA A O 1
ATOM 3584 N N . ALA A 1 470 ? -50.137 17.473 9.009 1.00 26.06 470 ALA A N 1
ATOM 3585 C CA . ALA A 1 470 ? -49.878 18.641 8.132 1.00 26.06 470 ALA A CA 1
ATOM 3586 C C . ALA A 1 470 ? -48.456 19.268 8.133 1.00 26.06 470 ALA A C 1
ATOM 3588 O O . ALA A 1 470 ? -47.778 19.277 9.151 1.00 26.06 470 ALA A O 1
ATOM 3589 N N . SER A 1 471 ? -47.927 19.872 7.053 1.00 25.02 471 SER A N 1
ATOM 3590 C CA . SER A 1 471 ? -48.174 19.800 5.589 1.00 25.02 471 SER A CA 1
ATOM 3591 C C . SER A 1 471 ? -47.023 20.536 4.862 1.00 25.02 471 SER A C 1
ATOM 3593 O O . SER A 1 471 ? -46.496 21.503 5.407 1.00 25.02 471 SER A O 1
ATOM 3595 N N . GLN A 1 472 ? -46.671 20.165 3.621 1.00 24.67 472 GLN A N 1
ATOM 3596 C CA . GLN A 1 472 ? -45.911 21.036 2.696 1.00 24.67 472 GLN A CA 1
ATOM 3597 C C . GLN A 1 472 ? -46.473 20.955 1.260 1.00 24.67 472 GLN A C 1
ATOM 3599 O O . GLN A 1 472 ? -46.924 19.876 0.868 1.00 24.67 472 GLN A O 1
ATOM 3604 N N . PRO A 1 473 ? -46.470 22.061 0.484 1.00 31.23 473 PRO A N 1
ATOM 3605 C CA . PRO A 1 473 ? -47.131 22.132 -0.819 1.00 31.23 473 PRO A CA 1
ATOM 3606 C C . PRO A 1 473 ? -46.229 21.808 -2.029 1.00 31.23 473 PRO A C 1
ATOM 3608 O O . PRO A 1 473 ? -45.112 22.295 -2.163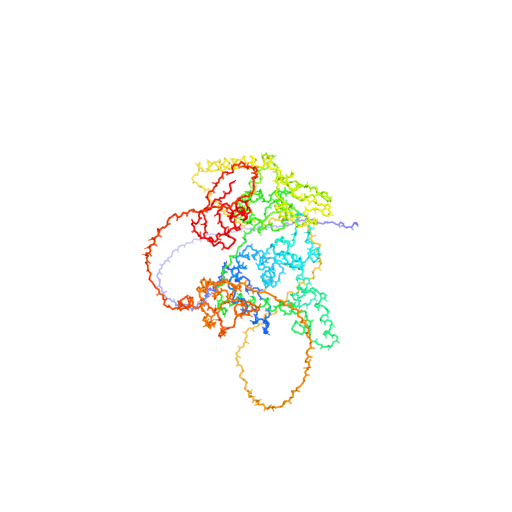 1.00 31.23 473 PRO A O 1
ATOM 3611 N N . GLU A 1 474 ? -46.776 20.979 -2.914 1.00 25.48 474 GLU A N 1
ATOM 3612 C CA . GLU A 1 474 ? -47.033 21.232 -4.344 1.00 25.48 474 GLU A CA 1
ATOM 3613 C C . GLU A 1 474 ? -46.050 22.033 -5.248 1.00 25.48 474 GLU A C 1
ATOM 3615 O O . GLU A 1 474 ? -45.982 23.256 -5.227 1.00 25.48 474 GLU A O 1
ATOM 3620 N N . SER A 1 475 ? -45.505 21.295 -6.232 1.00 24.47 475 SER A N 1
ATOM 3621 C CA . SER A 1 475 ? -45.219 21.677 -7.638 1.00 24.47 475 SER A CA 1
ATOM 3622 C C . SER A 1 475 ? -44.104 22.680 -8.010 1.00 24.47 475 SER A C 1
ATOM 3624 O O . SER A 1 475 ? -44.042 23.808 -7.539 1.00 24.47 475 SER A O 1
ATOM 3626 N N . ALA A 1 476 ? -43.292 22.288 -9.007 1.00 27.36 476 ALA A N 1
ATOM 3627 C CA . ALA A 1 476 ? -43.326 22.897 -10.349 1.00 27.36 476 ALA A CA 1
ATOM 3628 C C . ALA A 1 476 ? -42.481 22.088 -11.364 1.00 27.36 476 ALA A C 1
ATOM 3630 O O . ALA A 1 476 ? -41.290 21.854 -11.165 1.00 27.36 476 ALA A O 1
ATOM 3631 N N . GLN A 1 477 ? -43.103 21.703 -12.481 1.00 26.39 477 GLN A N 1
ATOM 3632 C CA . GLN A 1 477 ? -42.469 21.219 -13.719 1.00 26.39 477 GLN A CA 1
ATOM 3633 C C . GLN A 1 477 ? -42.888 22.156 -14.867 1.00 26.39 477 GLN A C 1
ATOM 3635 O O . GLN A 1 477 ? -43.914 22.826 -14.755 1.00 26.39 477 GLN A O 1
ATOM 3640 N N . PRO A 1 478 ? -42.114 22.217 -15.962 1.00 35.31 478 PRO A N 1
ATOM 3641 C CA . PRO A 1 478 ? -42.666 21.811 -17.275 1.00 35.31 478 PRO A CA 1
ATOM 3642 C C . PRO A 1 478 ? -41.640 20.945 -18.072 1.00 35.31 478 PRO A C 1
ATOM 3644 O O . PRO A 1 478 ? -40.455 20.978 -17.747 1.00 35.31 478 PRO A O 1
ATOM 3647 N N . ALA A 1 479 ? -41.941 20.021 -19.007 1.00 26.98 479 ALA A N 1
ATOM 3648 C CA . ALA A 1 479 ? -42.950 19.896 -20.091 1.00 26.98 479 ALA A CA 1
ATOM 3649 C C . ALA A 1 479 ? -42.714 20.875 -21.274 1.00 26.98 479 ALA A C 1
ATOM 3651 O O . ALA A 1 479 ? -42.427 22.034 -21.012 1.00 26.98 479 ALA A O 1
ATOM 3652 N N . GLY A 1 480 ? -42.811 20.555 -22.580 1.00 25.81 480 GLY A N 1
ATOM 3653 C CA . GLY A 1 480 ? -42.831 19.309 -23.397 1.00 25.81 480 GLY A CA 1
ATOM 3654 C C . GLY A 1 480 ? -41.824 19.476 -24.575 1.00 25.81 480 GLY A C 1
ATOM 3655 O O . GLY A 1 480 ? -40.993 20.370 -24.485 1.00 25.81 480 GLY A O 1
ATOM 3656 N N . GLU A 1 481 ? -41.720 18.723 -25.683 1.00 26.05 481 GLU A N 1
ATOM 3657 C CA . GLU A 1 481 ? -42.575 17.837 -26.517 1.00 26.05 481 GLU A CA 1
ATOM 3658 C C . GLU A 1 481 ? -41.635 16.786 -27.205 1.00 26.05 481 GLU A C 1
ATOM 3660 O O . GLU A 1 481 ? -40.446 17.056 -27.358 1.00 26.05 481 GLU A O 1
ATOM 3665 N N . ALA A 1 482 ? -41.956 15.503 -27.464 1.00 28.64 482 ALA A N 1
ATOM 3666 C CA . ALA A 1 482 ? -42.925 14.891 -28.406 1.00 28.64 482 ALA A CA 1
ATOM 3667 C C . ALA A 1 482 ? -42.654 15.204 -29.908 1.00 28.64 482 ALA A C 1
ATOM 3669 O O . ALA A 1 482 ? -42.299 16.325 -30.232 1.00 28.64 482 ALA A O 1
ATOM 3670 N N . SER A 1 483 ? -42.820 14.313 -30.904 1.00 29.20 483 SER A N 1
ATOM 3671 C CA . SER A 1 483 ? -42.984 12.841 -30.993 1.00 29.20 483 SER A CA 1
ATOM 3672 C C . SER A 1 483 ? -42.927 12.415 -32.483 1.00 29.20 483 SER A C 1
ATOM 3674 O O . SER A 1 483 ? -43.357 13.198 -33.323 1.00 29.20 483 SER A O 1
ATOM 3676 N N . ALA A 1 484 ? -42.481 11.192 -32.824 1.00 28.84 484 ALA A N 1
ATOM 3677 C CA . ALA A 1 484 ? -42.944 10.435 -34.010 1.00 28.84 484 ALA A CA 1
ATOM 3678 C C . ALA A 1 484 ? -42.404 8.987 -34.016 1.00 28.84 484 ALA A C 1
ATOM 3680 O O . ALA A 1 484 ? -41.210 8.767 -33.809 1.00 28.84 484 ALA A O 1
ATOM 3681 N N . ALA A 1 485 ? -43.261 7.998 -34.301 1.00 29.08 485 ALA A N 1
ATOM 3682 C CA . ALA A 1 485 ? -42.887 6.584 -34.401 1.00 29.08 485 ALA A CA 1
ATOM 3683 C C . ALA A 1 485 ? -43.742 5.822 -35.432 1.00 29.08 485 ALA A C 1
ATOM 3685 O O . ALA A 1 485 ? -44.945 6.044 -35.510 1.00 29.08 485 ALA A O 1
ATOM 3686 N N . ALA A 1 486 ? -43.119 4.885 -36.156 1.00 30.47 486 ALA A N 1
ATOM 3687 C CA . ALA A 1 486 ? -43.720 3.727 -36.837 1.00 30.47 486 ALA A CA 1
ATOM 3688 C C . ALA A 1 486 ? -42.573 2.802 -37.321 1.00 30.47 486 ALA A C 1
ATOM 3690 O O . ALA A 1 486 ? -41.522 3.302 -37.709 1.00 30.47 486 ALA A O 1
ATOM 3691 N N . GLY A 1 487 ? -42.653 1.468 -37.335 1.00 27.77 487 GLY A N 1
ATOM 3692 C CA . GLY A 1 487 ? -43.718 0.580 -36.859 1.00 27.77 487 GLY A CA 1
ATOM 3693 C C . GLY A 1 487 ? -43.883 -0.651 -37.762 1.00 27.77 487 GLY A C 1
ATOM 3694 O O . GLY A 1 487 ? -44.637 -0.578 -38.721 1.00 27.77 487 GLY A O 1
ATOM 3695 N N . ALA A 1 488 ? -43.211 -1.773 -37.460 1.00 29.95 488 ALA A N 1
ATOM 3696 C CA . ALA A 1 488 ? -43.511 -3.090 -38.050 1.00 29.95 488 ALA A CA 1
ATOM 3697 C C . ALA A 1 488 ? -42.965 -4.245 -37.178 1.00 29.95 488 ALA A C 1
ATOM 3699 O O . ALA A 1 488 ? -41.755 -4.406 -37.025 1.00 29.95 488 ALA A O 1
ATOM 3700 N N . SER A 1 489 ? -43.862 -5.042 -36.589 1.00 29.80 489 SER A N 1
ATOM 3701 C CA . SER A 1 489 ? -43.569 -6.356 -35.973 1.00 29.80 489 SER A CA 1
ATOM 3702 C C . SER A 1 489 ? -43.645 -7.461 -37.055 1.00 29.80 489 SER A C 1
ATOM 3704 O O . SER A 1 489 ? -43.946 -7.138 -38.196 1.00 29.80 489 SER A O 1
ATOM 3706 N N . THR A 1 490 ? -43.401 -8.763 -36.866 1.00 30.44 490 THR A N 1
ATOM 3707 C CA . THR A 1 490 ? -43.254 -9.702 -35.726 1.00 30.44 490 THR A CA 1
ATOM 3708 C C . THR A 1 490 ? -42.359 -10.866 -36.240 1.00 30.44 490 THR A C 1
ATOM 3710 O O . THR A 1 490 ? -42.242 -11.052 -37.443 1.00 30.44 490 THR A O 1
ATOM 3713 N N . SER A 1 491 ? -41.644 -11.663 -35.441 1.00 28.50 491 SER A N 1
ATOM 3714 C CA . SER A 1 491 ? -42.196 -12.656 -34.508 1.00 28.50 491 SER A CA 1
ATOM 3715 C C . SER A 1 491 ? -41.405 -12.721 -33.198 1.00 28.50 491 SER A C 1
ATOM 3717 O O . SER A 1 491 ? -40.276 -13.216 -33.144 1.00 28.50 491 SER A O 1
ATOM 3719 N N . THR A 1 492 ? -42.026 -12.243 -32.126 1.00 30.31 492 THR A N 1
ATOM 3720 C CA . THR A 1 492 ? -41.445 -12.221 -30.783 1.00 30.31 492 THR A CA 1
ATOM 3721 C C . THR A 1 492 ? -41.792 -13.515 -30.052 1.00 30.31 492 THR A C 1
ATOM 3723 O O . THR A 1 492 ? -42.966 -13.796 -29.835 1.00 30.31 492 THR A O 1
ATOM 3726 N N . SER A 1 493 ? -40.787 -14.272 -29.601 1.00 35.91 493 SER A N 1
ATOM 3727 C CA . SER A 1 493 ? -40.987 -15.200 -28.481 1.00 35.91 493 SER A CA 1
ATOM 3728 C C . SER A 1 493 ? -41.169 -14.354 -27.227 1.00 35.91 493 SER A C 1
ATOM 3730 O O . SER A 1 493 ? -40.189 -13.863 -26.666 1.00 35.91 493 SER A O 1
ATOM 3732 N N . THR A 1 494 ? -42.416 -14.123 -26.824 1.00 40.78 494 THR A N 1
ATOM 3733 C CA . THR A 1 494 ? -42.742 -13.305 -25.656 1.00 40.78 494 THR A CA 1
ATOM 3734 C C . THR A 1 494 ? -42.239 -14.009 -24.400 1.00 40.78 494 THR A C 1
ATOM 3736 O O . THR A 1 494 ? -42.887 -14.919 -23.885 1.00 40.78 494 THR A O 1
ATOM 3739 N N . SER A 1 495 ? -41.072 -13.600 -23.898 1.00 56.28 495 SER A N 1
ATOM 3740 C CA . SER A 1 495 ? -40.596 -14.010 -22.579 1.00 56.28 495 SER A CA 1
ATOM 3741 C C . SER A 1 495 ? -41.555 -13.460 -21.529 1.00 56.28 495 SER A C 1
ATOM 3743 O O . SER A 1 495 ? -41.396 -12.332 -21.066 1.00 56.28 495 SER A O 1
ATOM 3745 N N . ALA A 1 496 ? -42.573 -14.246 -21.176 1.00 74.50 496 ALA A N 1
ATOM 3746 C CA . ALA A 1 496 ? -43.393 -13.979 -20.006 1.00 74.50 496 ALA A CA 1
ATOM 3747 C C . ALA A 1 496 ? -42.475 -13.823 -18.783 1.00 74.50 496 ALA A C 1
ATOM 3749 O O . ALA A 1 496 ? -41.414 -14.447 -18.722 1.00 74.50 496 ALA A O 1
ATOM 3750 N N . TRP A 1 497 ? -42.869 -12.991 -17.822 1.00 80.12 497 TRP A N 1
ATOM 3751 C CA . TRP A 1 497 ? -42.122 -12.774 -16.584 1.00 80.12 497 TRP A CA 1
ATOM 3752 C C . TRP A 1 497 ? -42.866 -13.424 -15.417 1.00 80.12 497 TRP A C 1
ATOM 3754 O O . TRP A 1 497 ? -44.065 -13.206 -15.248 1.00 80.12 497 TRP A O 1
ATOM 3764 N N . MET A 1 498 ? -42.153 -14.195 -14.599 1.00 87.38 498 MET A N 1
ATOM 3765 C CA . MET A 1 498 ? -42.655 -14.775 -13.355 1.00 87.38 498 MET A CA 1
ATOM 3766 C C . MET A 1 498 ? -42.145 -13.975 -12.159 1.00 87.38 498 MET A C 1
ATOM 3768 O O . MET A 1 498 ? -41.072 -13.370 -12.208 1.00 87.38 498 MET A O 1
ATOM 3772 N N . VAL A 1 499 ? -42.888 -14.017 -11.057 1.00 84.44 499 VAL A N 1
ATOM 3773 C CA . VAL A 1 499 ? -42.419 -13.487 -9.776 1.00 84.44 499 VAL A CA 1
ATOM 3774 C C . VAL A 1 499 ? -41.604 -14.560 -9.059 1.00 84.44 499 VAL A C 1
ATOM 3776 O O . VAL A 1 499 ? -42.125 -15.609 -8.694 1.00 84.44 499 VAL A O 1
ATOM 3779 N N . TYR A 1 500 ? -40.325 -14.279 -8.839 1.00 84.19 500 TYR A N 1
ATOM 3780 C CA . TYR A 1 500 ? -39.447 -15.032 -7.956 1.00 84.19 500 TYR A CA 1
ATOM 3781 C C . TYR A 1 500 ? -39.317 -14.309 -6.612 1.00 84.19 500 TYR A C 1
ATOM 3783 O O . TYR A 1 500 ? -39.029 -13.111 -6.572 1.00 84.19 500 TYR A O 1
ATOM 3791 N N . ARG A 1 501 ? -39.500 -15.034 -5.507 1.00 83.00 501 ARG A N 1
ATOM 3792 C CA . ARG A 1 501 ? -39.320 -14.500 -4.154 1.00 83.00 501 ARG A CA 1
ATOM 3793 C C . ARG A 1 501 ? -37.903 -14.788 -3.662 1.00 83.00 501 ARG A C 1
ATOM 3795 O O . ARG A 1 501 ? -37.525 -15.947 -3.534 1.00 83.00 501 ARG A O 1
ATOM 3802 N N . VAL A 1 502 ? -37.145 -13.734 -3.366 1.00 72.56 502 VAL A N 1
ATOM 3803 C CA . VAL A 1 502 ? -35.753 -13.788 -2.887 1.00 72.56 502 VAL A CA 1
ATOM 3804 C C . VAL A 1 502 ? -35.654 -14.668 -1.636 1.00 72.56 502 VAL A C 1
ATOM 3806 O O . VAL A 1 502 ? -36.313 -14.404 -0.628 1.00 72.56 502 VAL A O 1
ATOM 3809 N N . ALA A 1 503 ? -34.825 -15.707 -1.700 1.00 65.19 503 ALA A N 1
ATOM 3810 C CA . ALA A 1 503 ? -34.599 -16.685 -0.642 1.00 65.19 503 ALA A CA 1
ATOM 3811 C C . ALA A 1 503 ? -33.355 -16.349 0.205 1.00 65.19 503 ALA A C 1
ATOM 3813 O O . ALA A 1 503 ? -32.591 -15.426 -0.084 1.00 65.19 503 ALA A O 1
ATOM 3814 N N . LYS A 1 504 ? -33.137 -17.101 1.291 1.00 48.56 504 LYS A N 1
ATOM 3815 C CA . LYS A 1 504 ? -31.972 -16.914 2.170 1.00 48.56 504 LYS A CA 1
ATOM 3816 C C . LYS A 1 504 ? -30.689 -17.277 1.410 1.00 48.56 504 LYS A C 1
ATOM 3818 O O . LYS A 1 504 ? -30.548 -18.406 0.957 1.00 48.56 504 LYS A O 1
ATOM 3823 N N . GLY A 1 505 ? -29.765 -16.321 1.288 1.00 45.75 505 GLY A N 1
ATOM 3824 C CA . GLY A 1 505 ? -28.509 -16.475 0.537 1.00 45.75 505 GLY A CA 1
ATOM 3825 C C . GLY A 1 505 ? -28.567 -16.027 -0.931 1.00 45.75 505 GLY A C 1
ATOM 3826 O O . GLY A 1 505 ? -27.544 -16.053 -1.617 1.00 45.75 505 GLY A O 1
ATOM 3827 N N . ASP A 1 506 ? -29.724 -15.580 -1.426 1.00 58.47 506 ASP A N 1
ATOM 3828 C CA . ASP A 1 506 ? -29.809 -14.993 -2.762 1.00 58.47 506 ASP A CA 1
ATOM 3829 C C . ASP A 1 506 ? -29.105 -13.632 -2.847 1.00 58.47 506 ASP A C 1
ATOM 3831 O O . ASP A 1 506 ? -29.146 -12.803 -1.939 1.00 58.47 506 ASP A O 1
ATOM 3835 N N . THR A 1 507 ? -28.535 -13.358 -4.019 1.00 56.50 507 THR A N 1
ATOM 3836 C CA . THR A 1 507 ? -28.083 -12.021 -4.414 1.00 56.50 507 THR A CA 1
ATOM 3837 C C . THR A 1 507 ? -28.631 -11.702 -5.795 1.00 56.50 507 THR A C 1
ATOM 3839 O O . THR A 1 507 ? -28.836 -12.604 -6.609 1.00 56.50 507 THR A O 1
ATOM 3842 N N . LEU A 1 508 ? -28.808 -10.418 -6.116 1.00 62.72 508 LEU A N 1
ATOM 3843 C CA . LEU A 1 508 ? -29.302 -10.008 -7.434 1.00 62.72 508 LEU A CA 1
ATOM 3844 C C . LEU A 1 508 ? -28.421 -10.532 -8.587 1.00 62.72 508 LEU A C 1
ATOM 3846 O O . LEU A 1 508 ? -28.921 -10.839 -9.667 1.00 62.72 508 LEU A O 1
ATOM 3850 N N . PHE A 1 509 ? -27.117 -10.695 -8.342 1.00 52.38 509 PHE A N 1
ATOM 3851 C CA . PHE A 1 509 ? -26.180 -11.305 -9.286 1.00 52.38 509 PHE A CA 1
ATOM 3852 C C . PHE A 1 509 ? -26.431 -12.807 -9.480 1.00 52.38 509 PHE A C 1
ATOM 3854 O O . PHE A 1 509 ? -26.495 -13.266 -10.619 1.00 52.38 509 PHE A O 1
ATOM 3861 N N . ASN A 1 510 ? -26.624 -13.569 -8.398 1.00 57.19 510 ASN A N 1
ATOM 3862 C CA . ASN A 1 510 ? -26.910 -15.004 -8.485 1.00 57.19 510 ASN A CA 1
ATOM 3863 C C . ASN A 1 510 ? -28.292 -15.270 -9.103 1.00 57.19 510 ASN A C 1
ATOM 3865 O O . ASN A 1 510 ? -28.420 -16.170 -9.930 1.00 57.19 510 ASN A O 1
ATOM 3869 N N . ILE A 1 511 ? -29.293 -14.439 -8.792 1.00 71.00 511 ILE A N 1
ATOM 3870 C CA . ILE A 1 511 ? -30.619 -14.485 -9.423 1.00 71.00 511 ILE A CA 1
ATOM 3871 C C . ILE A 1 511 ? -30.507 -14.191 -10.924 1.00 71.00 511 ILE A C 1
ATOM 3873 O O . ILE A 1 511 ? -31.020 -14.975 -11.716 1.00 71.00 511 ILE A O 1
ATOM 3877 N N . ALA A 1 512 ? -29.789 -13.140 -11.343 1.00 67.88 512 ALA A N 1
ATOM 3878 C CA . ALA A 1 512 ? -29.571 -12.838 -12.764 1.00 67.88 512 ALA A CA 1
ATOM 3879 C C . ALA A 1 512 ? -28.841 -13.981 -13.494 1.00 67.88 512 ALA A C 1
ATOM 3881 O O . ALA A 1 512 ? -29.252 -14.403 -14.576 1.00 67.88 512 ALA A O 1
ATOM 3882 N N . ARG A 1 513 ? -27.801 -14.540 -12.861 1.00 66.81 513 ARG A N 1
ATOM 3883 C CA . ARG A 1 513 ? -27.028 -15.680 -13.369 1.00 66.81 513 ARG A CA 1
ATOM 3884 C C . ARG A 1 513 ? -27.890 -16.937 -13.537 1.00 66.81 513 ARG A C 1
ATOM 3886 O O . ARG A 1 513 ? -27.772 -17.594 -14.566 1.00 66.81 513 ARG A O 1
ATOM 3893 N N . ARG A 1 514 ? -28.766 -17.250 -12.574 1.00 71.31 514 ARG A N 1
ATOM 3894 C CA . ARG A 1 514 ? -29.713 -18.383 -12.632 1.00 71.31 514 ARG A CA 1
ATOM 3895 C C . ARG A 1 514 ? -30.836 -18.146 -13.648 1.00 71.31 514 ARG A C 1
ATOM 3897 O O . ARG A 1 514 ? -31.200 -19.067 -14.375 1.00 71.31 514 ARG A O 1
ATOM 3904 N N . ALA A 1 515 ? -31.299 -16.899 -13.760 1.00 74.56 515 ALA A N 1
ATOM 3905 C CA . ALA A 1 515 ? -32.261 -16.426 -14.755 1.00 74.56 515 ALA A CA 1
ATOM 3906 C C . ALA A 1 515 ? -31.722 -16.410 -16.200 1.00 74.56 515 ALA A C 1
ATOM 3908 O O . ALA A 1 515 ? -32.514 -16.274 -17.133 1.00 74.56 515 ALA A O 1
ATOM 3909 N N . GLY A 1 516 ? -30.405 -16.543 -16.398 1.00 70.50 516 GLY A N 1
ATOM 3910 C CA . GLY A 1 516 ? -29.765 -16.530 -17.716 1.00 70.50 516 GLY A CA 1
ATOM 3911 C C . GLY A 1 516 ? -29.694 -15.148 -18.378 1.00 70.50 516 GLY A C 1
ATOM 3912 O O . GLY A 1 516 ? -29.399 -15.066 -19.569 1.00 70.50 516 GLY A O 1
ATOM 3913 N N . ILE A 1 517 ? -29.946 -14.066 -17.632 1.00 75.31 517 ILE A N 1
ATOM 3914 C CA . ILE A 1 517 ? -29.999 -12.691 -18.155 1.00 75.31 517 ILE A CA 1
ATOM 3915 C C . ILE A 1 517 ? -28.913 -11.792 -17.545 1.00 75.31 517 ILE A C 1
ATOM 3917 O O . ILE A 1 517 ? -28.455 -12.036 -16.427 1.00 75.31 517 ILE A O 1
ATOM 3921 N N . PRO A 1 518 ? -28.485 -10.719 -18.238 1.00 70.06 518 PRO A N 1
ATOM 3922 C CA . PRO A 1 518 ? -27.561 -9.746 -17.667 1.00 70.06 518 PRO A CA 1
ATOM 3923 C C . PRO A 1 518 ? -28.123 -9.093 -16.398 1.00 70.06 518 PRO A C 1
ATOM 3925 O O . PRO A 1 518 ? -29.300 -8.736 -16.340 1.00 70.06 518 PRO A O 1
ATOM 3928 N N . LEU A 1 519 ? -27.255 -8.828 -15.415 1.00 61.66 519 LEU A N 1
ATOM 3929 C CA . LEU A 1 519 ? -27.616 -8.108 -14.184 1.00 61.66 519 LEU A CA 1
ATOM 3930 C C . LEU A 1 519 ? -28.303 -6.762 -14.476 1.00 61.66 519 LEU A C 1
ATOM 3932 O O . LEU A 1 519 ? -29.264 -6.403 -13.805 1.00 61.66 519 LEU A O 1
ATOM 3936 N N . ALA A 1 520 ? -27.837 -6.036 -15.498 1.00 63.22 520 ALA A N 1
ATOM 3937 C CA . ALA A 1 520 ? -28.441 -4.777 -15.932 1.00 63.22 520 ALA A CA 1
ATOM 3938 C C . ALA A 1 520 ? -29.893 -4.949 -16.417 1.00 63.22 520 ALA A C 1
ATOM 3940 O O . ALA A 1 520 ? -30.734 -4.110 -16.113 1.00 63.22 520 ALA A O 1
ATOM 3941 N N . THR A 1 521 ? -30.203 -6.051 -17.109 1.00 76.81 521 THR A N 1
ATOM 3942 C CA . THR A 1 521 ? -31.560 -6.377 -17.570 1.00 76.81 521 THR A CA 1
ATOM 3943 C C . THR A 1 521 ? -32.470 -6.712 -16.393 1.00 76.81 521 THR A C 1
ATOM 3945 O O . THR A 1 521 ? -33.555 -6.149 -16.294 1.00 76.81 521 THR A O 1
ATOM 3948 N N . LEU A 1 522 ? -32.007 -7.548 -15.452 1.00 79.81 522 LEU A N 1
ATOM 3949 C CA . LEU A 1 522 ? -32.780 -7.863 -14.245 1.00 79.81 522 LEU A CA 1
ATOM 3950 C C . LEU A 1 522 ? -33.048 -6.605 -13.399 1.00 79.81 522 LEU A C 1
ATOM 3952 O O . LEU A 1 522 ? -34.150 -6.440 -12.883 1.00 79.81 522 LEU A O 1
ATOM 3956 N N . LYS A 1 523 ? -32.065 -5.702 -13.283 1.00 80.88 523 LYS A N 1
ATOM 3957 C CA . LYS A 1 523 ? -32.224 -4.411 -12.597 1.00 80.88 523 LYS A CA 1
ATOM 3958 C C . LYS A 1 523 ? -33.232 -3.492 -13.273 1.00 80.88 523 LYS A C 1
ATOM 3960 O O . LYS A 1 523 ? -34.038 -2.897 -12.568 1.00 80.88 523 LYS A O 1
ATOM 3965 N N . ALA A 1 524 ? -33.163 -3.364 -14.598 1.00 78.12 524 ALA A N 1
ATOM 3966 C CA . ALA A 1 524 ? -34.059 -2.505 -15.364 1.00 78.12 524 ALA A CA 1
ATOM 3967 C C . ALA A 1 524 ? -35.516 -2.979 -15.255 1.00 78.12 524 ALA A C 1
ATOM 3969 O O . ALA A 1 524 ? -36.383 -2.177 -14.921 1.00 78.12 524 ALA A O 1
ATOM 3970 N N . GLU A 1 525 ? -35.765 -4.282 -15.427 1.00 87.81 525 GLU A N 1
ATOM 3971 C CA . GLU A 1 525 ? -37.109 -4.869 -15.303 1.00 87.81 525 GLU A CA 1
ATOM 3972 C C . GLU A 1 525 ? -37.701 -4.692 -13.893 1.00 87.81 525 GLU A C 1
ATOM 3974 O O . GLU A 1 525 ? -38.895 -4.461 -13.732 1.00 87.81 525 GLU A O 1
ATOM 3979 N N . ASN A 1 526 ? -36.858 -4.767 -12.858 1.00 87.62 526 ASN A N 1
ATOM 3980 C CA . ASN A 1 526 ? -37.275 -4.640 -11.459 1.00 87.62 526 ASN A CA 1
ATOM 3981 C C . ASN A 1 526 ? -37.135 -3.221 -10.888 1.00 87.62 526 ASN A C 1
ATOM 3983 O O . ASN A 1 526 ? -37.285 -3.039 -9.683 1.00 87.62 526 ASN A O 1
ATOM 3987 N N . GLN A 1 527 ? -36.817 -2.231 -11.730 1.00 86.81 527 GLN A N 1
ATOM 3988 C CA . GLN A 1 527 ? -36.657 -0.820 -11.351 1.00 86.81 527 GLN A CA 1
ATOM 3989 C C . GLN A 1 527 ? -35.685 -0.598 -10.166 1.00 86.81 527 GLN A C 1
ATOM 3991 O O . GLN A 1 527 ? -35.834 0.321 -9.362 1.00 86.81 527 GLN A O 1
ATOM 3996 N N . LEU A 1 528 ? -34.656 -1.447 -10.043 1.00 76.25 528 LEU A N 1
ATOM 3997 C CA . LEU A 1 528 ? -33.750 -1.450 -8.892 1.00 76.25 528 LEU A CA 1
ATOM 3998 C C . LEU A 1 528 ? -32.633 -0.410 -9.040 1.00 76.25 528 LEU A C 1
ATOM 4000 O O . LEU A 1 528 ? -31.693 -0.587 -9.822 1.00 76.25 528 LEU A O 1
ATOM 4004 N N . ALA A 1 529 ? -32.677 0.633 -8.208 1.00 64.88 529 ALA A N 1
ATOM 4005 C CA . ALA A 1 529 ? -31.635 1.660 -8.143 1.00 64.88 529 ALA A CA 1
ATOM 4006 C C . ALA A 1 529 ? -30.250 1.091 -7.754 1.00 64.88 529 ALA A C 1
ATOM 4008 O O . ALA A 1 529 ? -29.217 1.523 -8.269 1.00 64.88 529 ALA A O 1
ATOM 4009 N N . SER A 1 530 ? -30.203 0.067 -6.895 1.00 55.56 530 SER A N 1
ATOM 4010 C CA . SER A 1 530 ? -28.962 -0.557 -6.411 1.00 55.56 530 SER A CA 1
ATOM 4011 C C . SER A 1 530 ? -28.897 -2.056 -6.743 1.00 55.56 530 SER A C 1
ATOM 4013 O O . SER A 1 530 ? -29.749 -2.584 -7.453 1.00 55.56 530 SER A O 1
ATOM 4015 N N . ASN A 1 531 ? -27.845 -2.743 -6.289 1.00 61.16 531 ASN A N 1
ATOM 4016 C CA . ASN A 1 531 ? -27.716 -4.200 -6.431 1.00 61.16 531 ASN A CA 1
ATOM 4017 C C . ASN A 1 531 ? -28.206 -4.959 -5.179 1.00 61.16 531 ASN A C 1
ATOM 4019 O O . ASN A 1 531 ? -28.032 -6.176 -5.104 1.00 61.16 531 ASN A O 1
ATOM 4023 N N . ALA A 1 532 ? -28.751 -4.250 -4.184 1.00 55.75 532 ALA A N 1
ATOM 4024 C CA . ALA A 1 532 ? -29.272 -4.842 -2.959 1.00 55.75 532 ALA A CA 1
ATOM 4025 C C . ALA A 1 532 ? -30.650 -5.473 -3.200 1.00 55.75 532 ALA A C 1
ATOM 4027 O O . ALA A 1 532 ? -31.462 -4.937 -3.953 1.00 55.75 532 ALA A O 1
ATOM 4028 N N . VAL A 1 533 ? -30.895 -6.603 -2.538 1.00 65.81 533 VAL A N 1
ATOM 4029 C CA . VAL A 1 533 ? -32.182 -7.303 -2.506 1.00 65.81 533 VAL A CA 1
ATOM 4030 C C . VAL A 1 533 ? -32.462 -7.760 -1.080 1.00 65.81 533 VAL A C 1
ATOM 4032 O O . VAL A 1 533 ? -31.550 -8.215 -0.390 1.00 65.81 533 VAL A O 1
ATOM 4035 N N . SER A 1 534 ? -33.708 -7.628 -0.640 1.00 62.47 534 SER A N 1
ATOM 4036 C CA . SER A 1 534 ? -34.145 -8.034 0.698 1.00 62.47 534 SER A CA 1
ATOM 4037 C C . SER A 1 534 ? -34.678 -9.464 0.692 1.00 62.47 534 SER A C 1
ATOM 4039 O O . SER A 1 534 ? -35.321 -9.891 -0.267 1.00 62.47 534 SER A O 1
ATOM 4041 N N . LEU A 1 535 ? -34.467 -10.204 1.784 1.00 58.75 535 LEU A N 1
ATOM 4042 C CA . LEU A 1 535 ? -35.076 -11.523 1.967 1.00 58.75 535 LEU A CA 1
ATOM 4043 C C . LEU A 1 535 ? -36.602 -11.419 1.829 1.00 58.75 535 LEU A C 1
ATOM 4045 O O . LEU A 1 535 ? -37.238 -10.587 2.471 1.00 58.75 535 LEU A O 1
ATOM 4049 N N . GLY A 1 536 ? -37.194 -12.264 0.989 1.00 56.75 536 GLY A N 1
ATOM 4050 C CA . GLY A 1 536 ? -38.627 -12.261 0.726 1.00 56.75 536 GLY A CA 1
ATOM 4051 C C . GLY A 1 536 ? -39.123 -11.186 -0.246 1.00 56.75 536 GLY A C 1
ATOM 4052 O O . GLY A 1 536 ? -40.330 -11.132 -0.480 1.00 56.75 536 GLY A O 1
ATOM 4053 N N . GLN A 1 537 ? -38.236 -10.365 -0.821 1.00 79.69 537 GLN A N 1
ATOM 4054 C CA . GLN A 1 537 ? -38.572 -9.429 -1.895 1.00 79.69 537 GLN A CA 1
ATOM 4055 C C . GLN A 1 537 ? -39.007 -10.186 -3.156 1.00 79.69 537 GLN A C 1
ATOM 4057 O O . GLN A 1 537 ? -38.420 -11.204 -3.517 1.00 79.69 537 GLN A O 1
ATOM 4062 N N . ASN A 1 538 ? -40.011 -9.663 -3.853 1.00 85.44 538 ASN A N 1
ATOM 4063 C CA . ASN A 1 538 ? -40.485 -10.206 -5.120 1.00 85.44 538 ASN A CA 1
ATOM 4064 C C . ASN A 1 538 ? -39.740 -9.553 -6.292 1.00 85.44 538 ASN A C 1
ATOM 4066 O O . ASN A 1 538 ? -39.682 -8.327 -6.377 1.00 85.44 538 ASN A O 1
ATOM 4070 N N . LEU A 1 539 ? -39.195 -10.368 -7.197 1.00 86.06 539 LEU A N 1
ATOM 4071 C CA . LEU A 1 539 ? -38.511 -9.938 -8.416 1.00 86.06 539 LEU A CA 1
ATOM 4072 C C . LEU A 1 539 ? -39.109 -10.619 -9.648 1.00 86.06 539 LEU A C 1
ATOM 4074 O O . LEU A 1 539 ? -39.297 -11.831 -9.671 1.00 86.06 539 LEU A O 1
ATOM 4078 N N . ARG A 1 540 ? -39.336 -9.851 -10.709 1.00 87.06 540 ARG A N 1
ATOM 4079 C CA . ARG A 1 540 ? -39.625 -10.344 -12.053 1.00 87.06 540 ARG A CA 1
ATOM 4080 C C . ARG A 1 540 ? -38.377 -10.987 -12.652 1.00 87.06 540 ARG A C 1
ATOM 4082 O O . ARG A 1 540 ? -37.362 -10.319 -12.845 1.00 87.06 540 ARG A O 1
ATOM 4089 N N . VAL A 1 541 ? -38.468 -12.273 -12.969 1.00 85.75 541 VAL A N 1
ATOM 4090 C CA . VAL A 1 541 ? -37.469 -13.047 -13.728 1.00 85.75 541 VAL A CA 1
ATOM 4091 C C . VAL A 1 541 ? -38.163 -13.718 -14.924 1.00 85.75 541 VAL A C 1
ATOM 4093 O O . VAL A 1 541 ? -39.378 -13.907 -14.867 1.00 85.75 541 VAL A O 1
ATOM 4096 N N . PRO A 1 542 ? -37.475 -14.066 -16.024 1.00 85.56 542 PRO A N 1
ATOM 4097 C CA . PRO A 1 542 ? -38.147 -14.657 -17.180 1.00 85.56 542 PRO A CA 1
ATOM 4098 C C . PRO A 1 542 ? -38.775 -16.018 -16.832 1.00 85.56 542 PRO A C 1
ATOM 4100 O O . PRO A 1 542 ? -38.089 -16.907 -16.328 1.00 85.56 542 PRO A O 1
ATOM 4103 N N . SER A 1 543 ? -40.061 -16.208 -17.136 1.00 74.50 543 SER A N 1
ATOM 4104 C CA . SER A 1 543 ? -40.807 -17.463 -16.939 1.00 74.50 543 SER A CA 1
ATOM 4105 C C . SER A 1 543 ? -40.222 -18.625 -17.738 1.00 74.50 543 SER A C 1
ATOM 4107 O O . SER A 1 543 ? -40.308 -19.768 -17.299 1.00 74.50 543 SER A O 1
ATOM 4109 N N . SER A 1 544 ? -39.553 -18.342 -18.864 1.00 68.94 544 SER A N 1
ATOM 4110 C CA . SER A 1 544 ? -38.748 -19.322 -19.611 1.00 68.94 544 SER A CA 1
ATOM 4111 C C . SER A 1 544 ? -37.667 -19.992 -18.758 1.00 68.94 544 SER A C 1
ATOM 4113 O O . SER A 1 544 ? -37.130 -21.025 -19.144 1.00 68.94 544 SER A O 1
ATOM 4115 N N . THR A 1 545 ? -37.328 -19.396 -17.615 1.00 66.25 545 THR A N 1
ATOM 4116 C CA . THR A 1 545 ? -36.257 -19.843 -16.733 1.00 66.25 545 THR A CA 1
ATOM 4117 C C . THR A 1 545 ? -36.772 -20.496 -15.443 1.00 66.25 545 THR A C 1
ATOM 4119 O O . THR A 1 545 ? -35.963 -20.885 -14.606 1.00 66.25 545 THR A O 1
ATOM 4122 N N . ALA A 1 546 ? -38.091 -20.682 -15.277 1.00 58.09 546 ALA A N 1
ATOM 4123 C CA . ALA A 1 546 ? -38.705 -21.245 -14.065 1.00 58.09 546 ALA A CA 1
ATOM 4124 C C . ALA A 1 546 ? -38.072 -22.577 -13.606 1.00 58.09 546 ALA A C 1
ATOM 4126 O O . ALA A 1 546 ? -37.821 -22.763 -12.416 1.00 58.09 546 ALA A O 1
ATOM 4127 N N . ALA A 1 547 ? -37.720 -23.461 -14.547 1.00 56.06 547 ALA A N 1
ATOM 4128 C CA . ALA A 1 547 ? -37.040 -24.727 -14.259 1.00 56.06 547 ALA A CA 1
ATOM 4129 C C . ALA A 1 547 ? -35.689 -24.537 -13.537 1.00 56.06 547 ALA A C 1
ATOM 4131 O O . ALA A 1 547 ? -35.398 -25.246 -12.576 1.00 56.06 547 ALA A O 1
ATOM 4132 N N . ASN A 1 548 ? -34.897 -23.524 -13.912 1.00 63.62 548 ASN A N 1
ATOM 4133 C CA . ASN A 1 548 ? -33.605 -23.247 -13.272 1.00 63.62 548 ASN A CA 1
ATOM 4134 C C . ASN A 1 548 ? -33.755 -22.758 -11.823 1.00 63.62 548 ASN A C 1
ATOM 4136 O O . ASN A 1 548 ? -32.791 -22.816 -11.065 1.00 63.62 548 ASN A O 1
ATOM 4140 N N . PHE A 1 549 ? -34.928 -22.245 -11.438 1.00 59.03 549 PHE A N 1
ATOM 4141 C CA . PHE A 1 549 ? -35.222 -21.823 -10.066 1.00 59.03 549 PHE A CA 1
ATOM 4142 C C . PHE A 1 549 ? -35.703 -22.981 -9.176 1.00 59.03 549 PHE A C 1
ATOM 4144 O O . PHE A 1 549 ? -35.568 -22.880 -7.959 1.00 59.03 549 PHE A O 1
ATOM 4151 N N . ALA A 1 550 ? -36.202 -24.077 -9.761 1.00 50.19 550 ALA A N 1
ATOM 4152 C CA . ALA A 1 550 ? -36.672 -25.260 -9.036 1.00 50.19 550 ALA A CA 1
ATOM 4153 C C . ALA A 1 550 ? -35.536 -26.218 -8.614 1.00 50.19 550 ALA A C 1
ATOM 4155 O O . ALA A 1 550 ? -35.652 -26.913 -7.605 1.00 50.19 550 ALA A O 1
ATOM 4156 N N . SER A 1 551 ? -34.412 -26.238 -9.339 1.00 43.84 551 SER A N 1
ATOM 4157 C CA . SER A 1 551 ? -33.257 -27.104 -9.048 1.00 43.84 551 SER A CA 1
ATOM 4158 C C . SER A 1 551 ? -32.392 -26.600 -7.880 1.00 43.84 551 SER A C 1
ATOM 4160 O O . SER A 1 551 ? -31.236 -26.213 -8.052 1.00 43.84 551 SER A O 1
ATOM 4162 N N . THR A 1 552 ? -32.933 -26.598 -6.661 1.00 37.03 552 THR A N 1
ATOM 4163 C CA . THR A 1 552 ? -32.133 -26.586 -5.416 1.00 37.03 552 THR A CA 1
ATOM 4164 C C . THR A 1 552 ? -32.796 -27.460 -4.348 1.00 37.03 552 THR A C 1
ATOM 4166 O O . THR A 1 552 ? -33.088 -27.036 -3.235 1.00 37.03 552 THR A O 1
ATOM 4169 N N . SER A 1 553 ? -33.046 -28.711 -4.722 1.00 33.59 553 SER A N 1
ATOM 4170 C CA . SER A 1 553 ? -33.272 -29.832 -3.812 1.00 33.59 553 SER A CA 1
ATOM 4171 C C . SER A 1 553 ? -32.855 -31.117 -4.530 1.00 33.59 553 SER A C 1
ATOM 4173 O O . SER A 1 553 ? -32.946 -31.173 -5.756 1.00 33.59 553 SER A O 1
ATOM 4175 N N . ILE A 1 554 ? -32.437 -32.122 -3.754 1.00 30.95 554 ILE A N 1
ATOM 4176 C CA . ILE A 1 554 ? -31.966 -33.447 -4.194 1.00 30.95 554 ILE A CA 1
ATOM 4177 C C . ILE A 1 554 ? -30.535 -33.444 -4.772 1.00 30.95 554 ILE A C 1
ATOM 4179 O O . ILE A 1 554 ? -30.149 -32.608 -5.587 1.00 30.95 554 ILE A O 1
ATOM 4183 N N . ALA A 1 555 ? -29.740 -34.392 -4.277 1.00 29.59 555 ALA A N 1
ATOM 4184 C CA . ALA A 1 555 ? -28.378 -34.698 -4.698 1.00 29.59 555 ALA A CA 1
ATOM 4185 C C . ALA A 1 555 ? -28.336 -36.072 -5.400 1.00 29.59 555 ALA A C 1
ATOM 4187 O O . ALA A 1 555 ? -29.337 -36.782 -5.401 1.00 29.59 555 ALA A O 1
ATOM 4188 N N . ASP A 1 556 ? -27.139 -36.443 -5.862 1.00 24.12 556 ASP A N 1
ATOM 4189 C CA . ASP A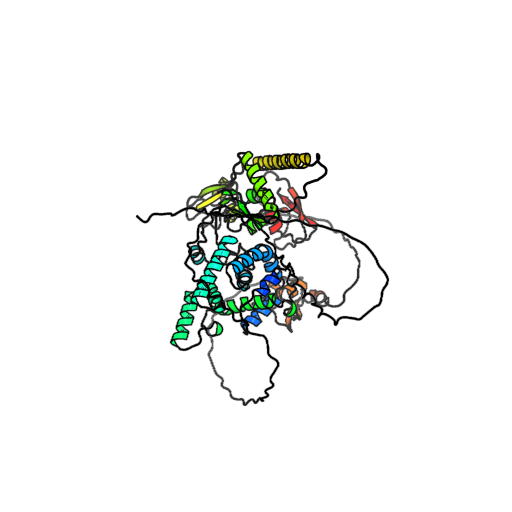 1 556 ? -26.707 -37.779 -6.312 1.00 24.12 556 ASP A CA 1
ATOM 4190 C C . ASP A 1 556 ? -26.721 -38.107 -7.830 1.00 24.12 556 ASP A C 1
ATOM 4192 O O . ASP A 1 556 ? -27.464 -37.543 -8.627 1.00 24.12 556 ASP A O 1
ATOM 4196 N N . SER A 1 557 ? -25.776 -38.995 -8.174 1.00 26.11 557 SER A N 1
ATOM 4197 C CA . SER A 1 557 ? -25.640 -39.891 -9.335 1.00 26.11 557 SER A CA 1
ATOM 4198 C C . SER A 1 557 ? -25.799 -39.378 -10.789 1.00 26.11 557 SER A C 1
ATOM 4200 O O . SER A 1 557 ? -26.870 -39.355 -11.377 1.00 26.11 557 SER A O 1
ATOM 4202 N N . GLY A 1 558 ? -24.644 -39.225 -11.458 1.00 24.94 558 GLY A N 1
ATOM 4203 C CA . GLY A 1 558 ? -24.278 -40.142 -12.557 1.00 24.94 558 GLY A CA 1
ATOM 4204 C C . GLY A 1 558 ? -24.699 -39.867 -14.021 1.00 24.94 558 GLY A C 1
ATOM 4205 O O . GLY A 1 558 ? -25.871 -39.810 -14.368 1.00 24.94 558 GLY A O 1
ATOM 4206 N N . THR A 1 559 ? -23.692 -39.974 -14.904 1.00 23.62 559 THR A N 1
ATOM 4207 C CA . THR A 1 559 ? -23.781 -40.485 -16.299 1.00 23.62 559 THR A CA 1
ATOM 4208 C C . THR A 1 559 ? -23.977 -39.482 -17.457 1.00 23.62 559 THR A C 1
ATOM 4210 O O . THR A 1 559 ? -24.481 -38.374 -17.319 1.00 23.62 559 THR A O 1
ATOM 4213 N N . SER A 1 560 ? -23.454 -39.885 -18.624 1.00 27.36 560 SER A N 1
ATOM 4214 C CA . SER A 1 560 ? -23.179 -39.103 -19.838 1.00 27.36 560 SER A CA 1
ATOM 4215 C C . SER A 1 560 ? -23.993 -39.586 -21.050 1.00 27.36 560 SER A C 1
ATOM 4217 O O . SER A 1 560 ? -24.042 -40.789 -21.291 1.00 27.36 560 SER A O 1
ATOM 4219 N N . ALA A 1 561 ? -24.522 -38.655 -21.857 1.00 23.06 561 ALA A N 1
ATOM 4220 C CA . ALA A 1 561 ? -24.827 -38.783 -23.298 1.00 23.06 561 ALA A CA 1
ATOM 4221 C C . ALA A 1 561 ? -25.117 -37.360 -23.859 1.00 23.06 561 ALA A C 1
ATOM 4223 O O . ALA A 1 561 ? -25.729 -36.567 -23.154 1.00 23.06 561 ALA A O 1
ATOM 4224 N N . ALA A 1 562 ? -24.660 -36.846 -25.013 1.00 22.84 562 ALA A N 1
ATOM 4225 C CA . ALA A 1 562 ? -24.319 -37.362 -26.353 1.00 22.84 562 ALA A CA 1
ATOM 4226 C C . ALA A 1 562 ? -25.448 -37.217 -27.411 1.00 22.84 562 ALA A C 1
ATOM 4228 O O . ALA A 1 562 ? -26.259 -38.116 -27.584 1.00 22.84 562 ALA A O 1
ATOM 4229 N N . ALA A 1 563 ? -25.438 -36.093 -28.151 1.00 25.45 563 ALA A N 1
ATOM 4230 C CA . ALA A 1 563 ? -26.006 -35.852 -29.500 1.00 25.45 563 ALA A CA 1
ATOM 4231 C C . ALA A 1 563 ? -25.512 -34.451 -29.962 1.00 25.45 563 ALA A C 1
ATOM 4233 O O . ALA A 1 563 ? -25.535 -33.529 -29.151 1.00 25.45 563 ALA A O 1
ATOM 4234 N N . THR A 1 564 ? -24.958 -34.142 -31.145 1.00 21.12 564 THR A N 1
ATOM 4235 C CA . THR A 1 564 ? -24.932 -34.716 -32.513 1.00 21.12 564 THR A CA 1
ATOM 4236 C C . THR A 1 564 ? -26.174 -34.455 -33.375 1.00 21.12 564 THR A C 1
ATOM 4238 O O . THR A 1 564 ? -26.988 -35.350 -33.536 1.00 21.12 564 THR A O 1
ATOM 4241 N N . VAL A 1 565 ? -26.237 -33.264 -34.000 1.00 26.14 565 VAL A N 1
ATOM 4242 C CA . VAL A 1 565 ? -26.900 -32.929 -35.293 1.00 26.14 565 VAL A CA 1
ATOM 4243 C C . VAL A 1 565 ? -26.155 -31.692 -35.857 1.00 26.14 565 VAL A C 1
ATOM 4245 O O . VAL A 1 565 ? -26.153 -30.647 -35.215 1.00 26.14 565 VAL A O 1
ATOM 4248 N N . THR A 1 566 ? -25.209 -31.794 -36.801 1.00 21.58 566 THR A N 1
ATOM 4249 C CA . THR A 1 566 ? -25.345 -31.764 -38.283 1.00 21.58 566 THR A CA 1
ATOM 4250 C C . THR A 1 566 ? -26.171 -30.606 -38.882 1.00 21.58 566 THR A C 1
ATOM 4252 O O . THR A 1 566 ? -27.376 -30.512 -38.712 1.00 21.58 566 THR A O 1
ATOM 4255 N N . GLY A 1 567 ? -25.515 -29.739 -39.668 1.00 24.95 567 GLY A N 1
ATOM 4256 C CA . GLY A 1 567 ? -26.152 -28.659 -40.439 1.00 24.95 567 GLY A CA 1
ATOM 4257 C C . GLY A 1 567 ? -25.106 -27.773 -41.130 1.00 24.95 567 GLY A C 1
ATOM 4258 O O . GLY A 1 567 ? -24.243 -27.202 -40.467 1.00 24.95 567 GLY A O 1
ATOM 4259 N N . LYS A 1 568 ? -25.118 -27.707 -42.466 1.00 22.94 568 LYS A N 1
ATOM 4260 C CA . LYS A 1 568 ? -24.058 -27.115 -43.311 1.00 22.94 568 LYS A CA 1
ATOM 4261 C C . LYS A 1 568 ? -24.699 -26.295 -44.442 1.00 22.94 568 LYS A C 1
ATOM 4263 O O . LYS A 1 568 ? -25.791 -26.652 -44.862 1.00 22.94 568 LYS A O 1
ATOM 4268 N N . ALA A 1 569 ? -23.961 -25.306 -44.974 1.00 23.98 569 ALA A N 1
ATOM 4269 C CA . ALA A 1 569 ? -24.301 -24.457 -46.141 1.00 23.98 569 ALA A CA 1
ATOM 4270 C C . ALA A 1 569 ? -25.424 -23.398 -45.913 1.00 23.98 569 ALA A C 1
ATOM 4272 O O . ALA A 1 569 ? -26.284 -23.594 -45.068 1.00 23.98 569 ALA A O 1
ATOM 4273 N N . SER A 1 570 ? -25.456 -22.228 -46.582 1.00 23.62 570 SER A N 1
ATOM 4274 C CA . SER A 1 570 ? -24.443 -21.546 -47.426 1.00 23.62 570 SER A CA 1
ATOM 4275 C C . SER A 1 570 ? -24.802 -20.072 -47.753 1.00 23.62 570 SER A C 1
ATOM 4277 O O . SER A 1 570 ? -25.955 -19.679 -47.674 1.00 23.62 570 SER A O 1
ATOM 4279 N N . VAL A 1 571 ? -23.771 -19.307 -48.141 1.00 24.11 571 VAL A N 1
ATOM 4280 C CA . VAL A 1 571 ? -23.678 -17.957 -48.767 1.00 24.11 571 VAL A CA 1
ATOM 4281 C C . VAL A 1 571 ? -24.920 -17.169 -49.249 1.00 24.11 571 VAL A C 1
ATOM 4283 O O . VAL A 1 571 ? -25.749 -17.672 -49.993 1.00 24.11 571 VAL A O 1
ATOM 4286 N N . SER A 1 572 ? -24.878 -15.842 -49.037 1.00 23.20 572 SER A N 1
ATOM 4287 C CA . SER A 1 572 ? -24.857 -14.834 -50.127 1.00 23.20 572 SER A CA 1
ATOM 4288 C C . SER A 1 572 ? -24.239 -13.503 -49.633 1.00 23.20 572 SER A C 1
ATOM 4290 O O . SER A 1 572 ? -24.001 -13.353 -48.433 1.00 23.20 572 SER A O 1
ATOM 4292 N N . ALA A 1 573 ? -23.890 -12.572 -50.532 1.00 23.34 573 ALA A N 1
ATOM 4293 C CA . ALA A 1 573 ? -23.016 -11.416 -50.258 1.00 23.34 573 ALA A CA 1
ATOM 4294 C C . ALA A 1 573 ? -23.388 -10.139 -51.045 1.00 23.34 573 ALA A C 1
ATOM 4296 O O . ALA A 1 573 ? -23.936 -10.261 -52.131 1.00 23.34 573 ALA A O 1
ATOM 4297 N N . SER A 1 574 ? -23.024 -8.951 -50.521 1.00 23.86 574 SER A N 1
ATOM 4298 C CA . SER A 1 574 ? -22.695 -7.654 -51.192 1.00 23.86 574 SER A CA 1
ATOM 4299 C C . SER A 1 574 ? -22.674 -6.536 -50.112 1.00 23.86 574 SER A C 1
ATOM 4301 O O . SER A 1 574 ? -23.394 -6.675 -49.129 1.00 23.86 574 SER A O 1
ATOM 4303 N N . ALA A 1 575 ? -21.913 -5.428 -50.124 1.00 26.91 575 ALA A N 1
ATOM 4304 C CA . ALA A 1 575 ? -20.908 -4.868 -51.041 1.00 26.91 575 ALA A CA 1
ATOM 4305 C C . ALA A 1 575 ? -19.768 -4.168 -50.242 1.00 26.91 575 ALA A C 1
ATOM 4307 O O . ALA A 1 575 ? -19.912 -3.911 -49.048 1.00 26.91 575 ALA A O 1
ATOM 4308 N N . ALA A 1 576 ? -18.652 -3.811 -50.895 1.00 25.19 576 ALA A N 1
ATOM 4309 C CA . ALA A 1 576 ? -17.520 -3.068 -50.303 1.00 25.19 576 ALA A CA 1
ATOM 4310 C C . ALA A 1 576 ? -17.379 -1.647 -50.893 1.00 25.19 576 ALA A C 1
ATOM 4312 O O . ALA A 1 576 ? -17.855 -1.395 -52.000 1.00 25.19 576 ALA A O 1
ATOM 4313 N N . PRO A 1 577 ? -16.714 -0.712 -50.185 1.00 31.62 577 PRO A N 1
ATOM 4314 C CA . PRO A 1 577 ? -15.294 -0.391 -50.461 1.00 31.62 577 PRO A CA 1
ATOM 4315 C C . PRO A 1 577 ? -14.441 -0.327 -49.162 1.00 31.62 577 PRO A C 1
ATOM 4317 O O . PRO A 1 577 ? -14.984 -0.438 -48.072 1.00 31.62 577 PRO A O 1
ATOM 4320 N N . LYS A 1 578 ? -13.106 -0.145 -49.136 1.00 26.03 578 LYS A N 1
ATOM 4321 C CA . LYS A 1 578 ? -12.027 -0.045 -50.156 1.00 26.03 578 LYS A CA 1
ATOM 4322 C C . LYS A 1 578 ? -10.719 -0.642 -49.552 1.00 26.03 578 LYS A C 1
ATOM 4324 O O . LYS A 1 578 ? -10.692 -1.032 -48.389 1.00 26.03 578 LYS A O 1
ATOM 4329 N N . ARG A 1 579 ? -9.629 -0.764 -50.327 1.00 26.23 579 ARG A N 1
ATOM 4330 C CA . ARG A 1 579 ? -8.456 -1.630 -50.023 1.00 26.23 579 ARG A CA 1
ATOM 4331 C C . ARG A 1 579 ? -7.241 -0.889 -49.425 1.00 26.23 579 ARG A C 1
ATOM 4333 O O . ARG A 1 579 ? -6.581 -0.135 -50.134 1.00 26.23 579 ARG A O 1
ATOM 4340 N N . ALA A 1 580 ? -6.876 -1.186 -48.173 1.00 31.48 580 ALA A N 1
ATOM 4341 C CA . ALA A 1 580 ? -5.582 -0.811 -47.576 1.00 31.48 580 ALA A CA 1
ATOM 4342 C C . ALA A 1 580 ? -4.487 -1.866 -47.865 1.00 31.48 580 ALA A C 1
ATOM 4344 O O . ALA A 1 580 ? -4.789 -3.042 -48.084 1.00 31.48 580 ALA A O 1
ATOM 4345 N N . LYS A 1 581 ? -3.208 -1.458 -47.895 1.00 30.72 581 LYS A N 1
ATOM 4346 C CA . LYS A 1 581 ? -2.079 -2.349 -48.240 1.00 30.72 581 LYS A CA 1
ATOM 4347 C C . LYS A 1 581 ? -1.777 -3.356 -47.114 1.00 30.72 581 LYS A C 1
ATOM 4349 O O . LYS A 1 581 ? -1.848 -3.038 -45.932 1.00 30.72 581 LYS A O 1
ATOM 4354 N N . ARG A 1 582 ? -1.459 -4.589 -47.519 1.00 28.55 582 ARG A N 1
ATOM 4355 C CA . ARG A 1 582 ? -1.374 -5.801 -46.685 1.00 28.55 582 ARG A CA 1
ATOM 4356 C C . ARG A 1 582 ? -0.063 -5.844 -45.885 1.00 28.55 582 ARG A C 1
ATOM 4358 O O . ARG A 1 582 ? 1.008 -5.839 -46.484 1.00 28.55 582 ARG A O 1
ATOM 4365 N N . ALA A 1 583 ? -0.149 -5.925 -44.557 1.00 32.75 583 ALA A N 1
ATOM 4366 C CA . ALA A 1 583 ? 1.009 -6.194 -43.700 1.00 32.75 583 ALA A CA 1
ATOM 4367 C C . ALA A 1 583 ? 1.507 -7.647 -43.864 1.00 32.75 583 ALA A C 1
ATOM 4369 O O . ALA A 1 583 ? 0.734 -8.539 -44.224 1.00 32.75 583 ALA A O 1
ATOM 4370 N N . LYS A 1 584 ? 2.804 -7.873 -43.609 1.00 32.22 584 LYS A N 1
ATOM 4371 C CA . LYS A 1 584 ? 3.457 -9.196 -43.660 1.00 32.22 584 LYS A CA 1
ATOM 4372 C C . LYS A 1 584 ? 2.796 -10.150 -42.638 1.00 32.22 584 LYS A C 1
ATOM 4374 O O . LYS A 1 584 ? 2.450 -9.687 -41.551 1.00 32.22 584 LYS A O 1
ATOM 4379 N N . PRO A 1 585 ? 2.591 -11.444 -42.952 1.00 33.41 585 PRO A N 1
ATOM 4380 C CA . PRO A 1 585 ? 1.945 -12.369 -42.026 1.00 33.41 585 PRO A CA 1
ATOM 4381 C C . PRO A 1 585 ? 2.844 -12.645 -40.816 1.00 33.41 585 PRO A C 1
ATOM 4383 O O . PRO A 1 585 ? 3.957 -13.140 -40.969 1.00 33.41 585 PRO A O 1
ATOM 4386 N N . ILE A 1 586 ? 2.336 -12.336 -39.624 1.00 37.16 586 ILE A N 1
ATOM 4387 C CA . ILE A 1 586 ? 2.904 -12.783 -38.348 1.00 37.16 586 ILE A CA 1
ATOM 4388 C C . ILE A 1 586 ? 2.466 -14.237 -38.137 1.00 37.16 586 ILE A C 1
ATOM 4390 O O . ILE A 1 586 ? 1.317 -14.588 -38.424 1.00 37.16 586 ILE A O 1
ATOM 4394 N N . THR A 1 587 ? 3.375 -15.088 -37.669 1.00 50.00 587 THR A N 1
ATOM 4395 C CA . THR A 1 587 ? 3.134 -16.515 -37.436 1.00 50.00 587 THR A CA 1
ATOM 4396 C C . THR A 1 587 ? 2.025 -16.698 -36.397 1.00 50.00 587 THR A C 1
ATOM 4398 O O . THR A 1 587 ? 2.169 -16.314 -35.239 1.00 50.00 587 THR A O 1
ATOM 4401 N N . ALA A 1 588 ? 0.887 -17.260 -36.810 1.00 56.94 588 ALA A N 1
ATOM 4402 C CA . ALA A 1 588 ? -0.272 -17.420 -35.936 1.00 56.94 588 ALA A CA 1
ATOM 4403 C C . ALA A 1 588 ? -0.103 -18.648 -35.029 1.00 56.94 588 ALA A C 1
ATOM 4405 O O . ALA A 1 588 ? -0.291 -19.785 -35.466 1.00 56.94 588 ALA A O 1
ATOM 4406 N N . VAL A 1 589 ? 0.212 -18.418 -33.756 1.00 72.62 589 VAL A N 1
ATOM 4407 C CA . VAL A 1 589 ? 0.233 -19.464 -32.728 1.00 72.62 589 VAL A CA 1
ATOM 4408 C C . VAL A 1 589 ? -1.209 -19.759 -32.296 1.00 72.62 589 VAL A C 1
ATOM 4410 O O . VAL A 1 589 ? -2.075 -18.883 -32.309 1.00 72.62 589 VAL A O 1
ATOM 4413 N N . THR A 1 590 ? -1.511 -21.008 -31.939 1.00 81.69 590 THR A N 1
ATOM 4414 C CA . THR A 1 590 ? -2.842 -21.388 -31.433 1.00 81.69 590 THR A CA 1
ATOM 4415 C C . THR A 1 590 ? -2.780 -21.636 -29.932 1.00 81.69 590 THR A C 1
ATOM 4417 O O . THR A 1 590 ? -2.116 -22.568 -29.489 1.00 81.69 590 THR A O 1
ATOM 4420 N N . TYR A 1 591 ? -3.502 -20.832 -29.157 1.00 83.56 591 TYR A N 1
ATOM 4421 C CA . TYR A 1 591 ? -3.627 -20.955 -27.709 1.00 83.56 591 TYR A CA 1
ATOM 4422 C C . TYR A 1 591 ? -4.929 -21.664 -27.319 1.00 83.56 591 TYR A C 1
ATOM 4424 O O . TYR A 1 591 ? -5.996 -21.309 -27.814 1.00 83.56 591 TYR A O 1
ATOM 4432 N N . THR A 1 592 ? -4.862 -22.630 -26.403 1.00 87.06 592 THR A N 1
ATOM 4433 C CA . THR A 1 592 ? -6.051 -23.280 -25.829 1.00 87.06 592 THR A CA 1
ATOM 4434 C C . THR A 1 592 ? -6.417 -22.613 -24.504 1.00 87.06 592 THR A C 1
ATOM 4436 O O . THR A 1 592 ? -5.615 -22.620 -23.570 1.00 87.06 592 THR A O 1
ATOM 4439 N N . VAL A 1 593 ? -7.630 -22.062 -24.429 1.00 75.44 593 VAL A N 1
ATOM 4440 C CA . VAL A 1 593 ? -8.221 -21.434 -23.236 1.00 75.44 593 VAL A CA 1
ATOM 4441 C C . VAL A 1 593 ? -8.245 -22.422 -22.068 1.00 75.44 593 VAL A C 1
ATOM 4443 O O . VAL A 1 593 ? -8.696 -23.560 -22.217 1.00 75.44 593 VAL A O 1
ATOM 4446 N N . ARG A 1 594 ? -7.793 -21.978 -20.896 1.00 71.38 594 ARG A N 1
ATOM 4447 C CA . ARG A 1 594 ? -7.794 -22.726 -19.630 1.00 71.38 594 ARG A CA 1
ATOM 4448 C C . ARG A 1 594 ? -8.936 -22.268 -18.717 1.00 71.38 594 ARG A C 1
ATOM 4450 O O . ARG A 1 594 ? -9.613 -21.280 -18.994 1.00 71.38 594 ARG A O 1
ATOM 4457 N N . ASN A 1 595 ? -9.170 -22.987 -17.620 1.00 54.94 595 ASN A N 1
ATOM 4458 C CA . ASN A 1 595 ? -10.127 -22.535 -16.610 1.00 54.94 595 ASN A CA 1
ATOM 4459 C C . ASN A 1 595 ? -9.641 -21.224 -15.962 1.00 54.94 595 ASN A C 1
ATOM 4461 O O . ASN A 1 595 ? -8.460 -21.101 -15.649 1.00 54.94 595 ASN A O 1
ATOM 4465 N N . GLY A 1 596 ? -10.535 -20.243 -15.817 1.00 49.00 596 GLY A N 1
ATOM 4466 C CA . GLY A 1 596 ? -10.209 -18.891 -15.338 1.00 49.00 596 GLY A CA 1
ATOM 4467 C C . GLY A 1 596 ? -9.624 -17.918 -16.379 1.00 49.00 596 GLY A C 1
ATOM 4468 O O . GLY A 1 596 ? -9.480 -16.735 -16.071 1.00 49.00 596 GLY A O 1
ATOM 4469 N N . ASP A 1 597 ? -9.324 -18.350 -17.611 1.00 57.81 597 ASP A N 1
ATOM 4470 C CA . ASP A 1 597 ? -8.807 -17.448 -18.651 1.00 57.81 597 ASP A CA 1
ATOM 4471 C C . ASP A 1 597 ? -9.857 -16.407 -19.096 1.00 57.81 597 ASP A C 1
ATOM 4473 O O . ASP A 1 597 ? -11.027 -16.713 -19.330 1.00 57.81 597 ASP A O 1
ATOM 4477 N N . THR A 1 598 ? -9.412 -15.166 -19.314 1.00 66.44 598 THR A N 1
ATOM 4478 C CA . THR A 1 598 ? -10.240 -14.072 -19.854 1.00 66.44 598 THR A CA 1
ATOM 4479 C C . THR A 1 598 ? -9.655 -13.527 -21.154 1.00 66.44 598 THR A C 1
ATOM 4481 O O . THR A 1 598 ? -8.446 -13.593 -21.375 1.00 66.44 598 THR A O 1
ATOM 4484 N N . LEU A 1 599 ? -10.489 -12.916 -22.007 1.00 58.03 599 LEU A N 1
ATOM 4485 C CA . LEU A 1 599 ? -10.023 -12.240 -23.230 1.00 58.03 599 LEU A CA 1
ATOM 4486 C C . LEU A 1 599 ? -8.928 -11.204 -22.933 1.00 58.03 599 LEU A C 1
ATOM 4488 O O . LEU A 1 599 ? -7.979 -11.074 -23.700 1.00 58.03 599 LEU A O 1
ATOM 4492 N N . PHE A 1 600 ? -9.040 -10.504 -21.802 1.00 55.06 600 PHE A N 1
ATOM 4493 C CA . PHE A 1 600 ? -8.037 -9.554 -21.330 1.00 55.06 600 PHE A CA 1
ATOM 4494 C C . PHE A 1 600 ? -6.733 -10.245 -20.904 1.00 55.06 600 PHE A C 1
ATOM 4496 O O . PHE A 1 600 ? -5.663 -9.852 -21.367 1.00 55.06 600 PHE A O 1
ATOM 4503 N N . GLY A 1 601 ? -6.813 -11.303 -20.088 1.00 54.91 601 GLY A N 1
ATOM 4504 C CA . GLY A 1 601 ? -5.644 -12.067 -19.639 1.00 54.91 601 GLY A CA 1
ATOM 4505 C C . GLY A 1 601 ? -4.873 -12.716 -20.792 1.00 54.91 601 GLY A C 1
ATOM 4506 O O . GLY A 1 601 ? -3.652 -12.595 -20.859 1.00 54.91 601 GLY A O 1
ATOM 4507 N N . ILE A 1 602 ? -5.578 -13.324 -21.753 1.00 69.19 602 ILE A N 1
ATOM 4508 C CA . ILE A 1 602 ? -4.964 -13.917 -22.951 1.00 69.19 602 ILE A CA 1
ATOM 4509 C C . ILE A 1 602 ? -4.338 -12.832 -23.833 1.00 69.19 602 ILE A C 1
ATOM 4511 O O . ILE A 1 602 ? -3.194 -12.975 -24.255 1.00 69.19 602 ILE A O 1
ATOM 4515 N N . ALA A 1 603 ? -5.048 -11.730 -24.096 1.00 66.12 603 ALA A N 1
ATOM 4516 C CA . ALA A 1 603 ? -4.515 -10.645 -24.917 1.00 66.12 603 ALA A CA 1
ATOM 4517 C C . ALA A 1 603 ? -3.229 -10.058 -24.304 1.00 66.12 603 ALA A C 1
ATOM 4519 O O . ALA A 1 603 ? -2.225 -9.922 -25.000 1.00 66.12 603 ALA A O 1
ATOM 4520 N N . ARG A 1 604 ? -3.224 -9.827 -22.981 1.00 61.09 604 ARG A N 1
ATOM 4521 C CA . ARG A 1 604 ? -2.050 -9.381 -22.214 1.00 61.09 604 ARG A CA 1
ATOM 4522 C C . ARG A 1 604 ? -0.889 -10.380 -22.297 1.00 61.09 604 ARG A C 1
ATOM 4524 O O . ARG A 1 604 ? 0.238 -9.965 -22.551 1.00 61.09 604 ARG A O 1
ATOM 4531 N N . LYS A 1 605 ? -1.163 -11.680 -22.141 1.00 65.06 605 LYS A N 1
ATOM 4532 C CA . LYS A 1 605 ? -0.175 -12.774 -22.218 1.00 65.06 605 LYS A CA 1
ATOM 4533 C C . LYS A 1 605 ? 0.543 -12.849 -23.569 1.00 65.06 605 LYS A C 1
ATOM 4535 O O . LYS A 1 605 ? 1.738 -13.112 -23.594 1.00 65.06 605 LYS A O 1
ATOM 4540 N N . PHE A 1 606 ? -0.168 -12.586 -24.665 1.00 69.69 606 PHE A N 1
ATOM 4541 C CA . PHE A 1 606 ? 0.380 -12.567 -26.029 1.00 69.69 606 PHE A CA 1
ATOM 4542 C C . PHE A 1 606 ? 0.677 -11.149 -26.549 1.00 69.69 606 PHE A C 1
ATOM 4544 O O . PHE A 1 606 ? 0.821 -10.952 -27.749 1.00 69.69 606 PHE A O 1
ATOM 4551 N N . GLN A 1 607 ? 0.740 -10.148 -25.661 1.00 60.25 607 GLN A N 1
ATOM 4552 C CA . GLN A 1 607 ? 1.071 -8.745 -25.966 1.00 60.25 607 GLN A CA 1
ATOM 4553 C C . GLN A 1 607 ? 0.243 -8.092 -27.100 1.00 60.25 607 GLN A C 1
ATOM 4555 O O . GLN A 1 607 ? 0.643 -7.087 -27.689 1.00 60.25 607 GLN A O 1
ATOM 4560 N N . ILE A 1 608 ? -0.956 -8.614 -27.370 1.00 73.62 608 ILE A N 1
ATOM 4561 C CA . ILE A 1 608 ? -1.909 -8.074 -28.345 1.00 73.62 608 ILE A CA 1
ATOM 4562 C C . ILE A 1 608 ? -3.032 -7.313 -27.639 1.00 73.62 608 ILE A C 1
ATOM 4564 O O . ILE A 1 608 ? -3.317 -7.524 -26.463 1.00 73.62 608 ILE A O 1
ATOM 4568 N N . SER A 1 609 ? -3.718 -6.417 -28.351 1.00 60.94 609 SER A N 1
ATOM 4569 C CA . SER A 1 609 ? -4.920 -5.789 -27.791 1.00 60.94 609 SER A CA 1
ATOM 4570 C C . SER A 1 609 ? -6.093 -6.772 -27.788 1.00 60.94 609 SER A C 1
ATOM 4572 O O . SER A 1 609 ? -6.200 -7.637 -28.661 1.00 60.94 609 SER A O 1
ATOM 4574 N N . VAL A 1 610 ? -7.030 -6.600 -26.850 1.00 63.47 610 VAL A N 1
ATOM 4575 C CA . VAL A 1 610 ? -8.266 -7.404 -26.803 1.00 63.47 610 VAL A CA 1
ATOM 4576 C C . VAL A 1 610 ? -9.034 -7.303 -28.126 1.00 63.47 610 VAL A C 1
ATOM 4578 O O . VAL A 1 610 ? -9.535 -8.305 -28.622 1.00 63.47 610 VAL A O 1
ATOM 4581 N N . ASN A 1 611 ? -9.043 -6.131 -28.767 1.00 59.47 611 ASN A N 1
ATOM 4582 C CA . ASN A 1 611 ? -9.678 -5.926 -30.073 1.00 59.47 611 ASN A CA 1
ATOM 4583 C C . ASN A 1 611 ? -8.979 -6.705 -31.204 1.00 59.47 611 ASN A C 1
ATOM 4585 O O . ASN A 1 611 ? -9.654 -7.217 -32.099 1.00 59.47 611 ASN A O 1
ATOM 4589 N N . VAL A 1 612 ? -7.649 -6.845 -31.161 1.00 64.62 612 VAL A N 1
ATOM 4590 C CA . VAL A 1 612 ? -6.888 -7.686 -32.104 1.00 64.62 612 VAL A CA 1
ATOM 4591 C C . VAL A 1 612 ? -7.161 -9.172 -31.849 1.00 64.62 612 VAL A C 1
ATOM 4593 O O . VAL A 1 612 ? -7.466 -9.895 -32.794 1.00 64.62 612 VAL A O 1
ATOM 4596 N N . LEU A 1 613 ? -7.163 -9.620 -30.587 1.00 76.88 613 LEU A N 1
ATOM 4597 C CA . LEU A 1 613 ? -7.523 -10.998 -30.227 1.00 76.88 613 LEU A CA 1
ATOM 4598 C C . LEU A 1 613 ? -8.956 -11.349 -30.669 1.00 76.88 613 LEU A C 1
ATOM 4600 O O . LEU A 1 613 ? -9.184 -12.406 -31.257 1.00 76.88 613 LEU A O 1
ATOM 4604 N N . MET A 1 614 ? -9.918 -10.459 -30.415 1.00 80.31 614 MET A N 1
ATOM 4605 C CA . MET A 1 614 ? -11.320 -10.642 -30.796 1.00 80.31 614 MET A CA 1
ATOM 4606 C C . MET A 1 614 ? -11.500 -10.684 -32.314 1.00 80.31 614 MET A C 1
ATOM 4608 O O . MET A 1 614 ? -12.130 -11.610 -32.821 1.00 80.31 614 MET A O 1
ATOM 4612 N N . SER A 1 615 ? -10.915 -9.738 -33.057 1.00 73.19 615 SER A N 1
ATOM 4613 C CA . SER A 1 615 ? -11.038 -9.694 -34.523 1.00 73.19 615 SER A CA 1
ATOM 4614 C C . SER A 1 615 ? -10.355 -10.880 -35.216 1.00 73.19 615 SER A C 1
ATOM 4616 O O . SER A 1 615 ? -10.946 -11.463 -36.125 1.00 73.19 615 SER A O 1
ATOM 4618 N N . ALA A 1 616 ? -9.184 -11.319 -34.738 1.00 77.50 616 ALA A N 1
ATOM 4619 C CA . ALA A 1 616 ? -8.499 -12.514 -35.241 1.00 77.50 616 ALA A CA 1
ATOM 4620 C C . ALA A 1 616 ? -9.305 -13.817 -35.043 1.00 77.50 616 ALA A C 1
ATOM 4622 O O . ALA A 1 616 ? -9.142 -14.767 -35.812 1.00 77.50 616 ALA A O 1
ATOM 4623 N N . ASN A 1 617 ? -10.194 -13.850 -34.043 1.00 84.62 617 ASN A N 1
ATOM 4624 C CA . ASN A 1 617 ? -10.987 -15.024 -33.662 1.00 84.62 617 ASN A CA 1
ATOM 4625 C C . ASN A 1 617 ? -12.498 -14.873 -33.899 1.00 84.62 617 ASN A C 1
ATOM 4627 O O . ASN A 1 617 ? -13.260 -15.766 -33.539 1.00 84.62 617 ASN A O 1
ATOM 4631 N N . ARG A 1 618 ? -12.938 -13.768 -34.518 1.00 82.69 618 ARG A N 1
ATOM 4632 C CA . ARG A 1 618 ? -14.357 -13.430 -34.760 1.00 82.69 618 ARG A CA 1
ATOM 4633 C C . ARG A 1 618 ? -15.219 -13.410 -33.482 1.00 82.69 618 ARG A C 1
ATOM 4635 O O . ARG A 1 618 ? -16.410 -13.713 -33.528 1.00 82.69 618 ARG A O 1
ATOM 4642 N N . LEU A 1 619 ? -14.626 -13.042 -32.347 1.00 75.81 619 LEU A N 1
ATOM 4643 C CA . LEU A 1 619 ? -15.305 -12.970 -31.050 1.00 75.81 619 LEU A CA 1
ATOM 4644 C C . LEU A 1 619 ? -15.929 -11.585 -30.844 1.00 75.81 619 LEU A C 1
ATOM 4646 O O . LEU A 1 619 ? -15.365 -10.568 -31.243 1.00 75.81 619 LEU A O 1
ATOM 4650 N N . LYS A 1 620 ? -17.086 -11.541 -30.183 1.00 67.69 620 LYS A N 1
ATOM 4651 C CA . LYS A 1 620 ? -17.740 -10.307 -29.710 1.00 67.69 620 LYS A CA 1
ATOM 4652 C C . LYS A 1 620 ? -17.281 -9.975 -28.282 1.00 67.69 620 LYS A C 1
ATOM 4654 O O . LYS A 1 620 ? -16.878 -10.876 -27.548 1.00 67.69 620 LYS A O 1
ATOM 4659 N N . ALA A 1 621 ? -17.411 -8.719 -27.852 1.00 46.34 621 ALA A N 1
ATOM 4660 C CA . ALA A 1 621 ? -16.981 -8.276 -26.515 1.00 46.34 621 ALA A CA 1
ATOM 4661 C C . ALA A 1 621 ? -17.667 -9.010 -25.342 1.00 46.34 621 ALA A C 1
ATOM 4663 O O . ALA A 1 621 ? -17.105 -9.091 -24.256 1.00 46.34 621 ALA A O 1
ATOM 4664 N N . ASN A 1 622 ? -18.853 -9.583 -25.567 1.00 55.59 622 ASN A N 1
ATOM 4665 C CA . ASN A 1 622 ? -19.606 -10.392 -24.606 1.00 55.59 622 ASN A CA 1
ATOM 4666 C C . ASN A 1 622 ? -19.375 -11.913 -24.748 1.00 55.59 622 ASN A C 1
ATOM 4668 O O . ASN A 1 622 ? -20.153 -12.700 -24.212 1.00 55.59 622 ASN A O 1
ATOM 4672 N N . THR A 1 623 ? -18.354 -12.354 -25.494 1.00 58.31 623 THR A N 1
ATOM 4673 C CA . THR A 1 623 ? -18.122 -13.790 -25.723 1.00 58.31 623 THR A CA 1
ATOM 4674 C C . THR A 1 623 ? -17.548 -14.458 -24.479 1.00 58.31 623 THR A C 1
ATOM 4676 O O . THR A 1 623 ? -16.441 -14.140 -24.048 1.00 58.31 623 THR A O 1
ATOM 4679 N N . VAL A 1 624 ? -18.280 -15.431 -23.937 1.00 59.19 624 VAL A N 1
ATOM 4680 C CA . VAL A 1 624 ? -17.813 -16.270 -22.829 1.00 59.19 624 VAL A CA 1
ATOM 4681 C C . VAL A 1 624 ? -16.753 -17.244 -23.344 1.00 59.19 624 VAL A C 1
ATOM 4683 O O . VAL A 1 624 ? -17.041 -18.098 -24.184 1.00 59.19 624 VAL A O 1
ATOM 4686 N N . LEU A 1 625 ? -15.528 -17.133 -22.830 1.00 64.75 625 LEU A N 1
ATOM 4687 C CA . LEU A 1 625 ? -14.470 -18.100 -23.103 1.00 64.75 625 LEU A CA 1
ATOM 4688 C C . LEU A 1 625 ? -14.730 -19.385 -22.311 1.00 64.75 625 LEU A C 1
ATOM 4690 O O . LEU A 1 625 ? -14.814 -19.361 -21.086 1.00 64.75 625 LEU A O 1
ATOM 4694 N N . ARG A 1 626 ? -14.856 -20.512 -23.017 1.00 68.75 626 ARG A N 1
ATOM 4695 C CA . ARG A 1 626 ? -14.947 -21.845 -22.406 1.00 68.75 626 ARG A CA 1
ATOM 4696 C C . ARG A 1 626 ? -13.567 -22.512 -22.411 1.00 68.75 626 ARG A C 1
ATOM 4698 O O . ARG A 1 626 ? -12.884 -22.419 -23.436 1.00 68.75 626 ARG A O 1
ATOM 4705 N N . PRO A 1 627 ? -13.158 -23.207 -21.334 1.00 65.62 627 PRO A N 1
ATOM 4706 C CA . PRO A 1 627 ? -11.949 -24.027 -21.345 1.00 65.62 627 PRO A CA 1
ATOM 4707 C C . PRO A 1 627 ? -11.961 -25.013 -22.521 1.00 65.62 627 PRO A C 1
ATOM 4709 O O . PRO A 1 627 ? -13.009 -25.552 -22.871 1.00 65.62 627 PRO A O 1
ATOM 4712 N N . GLY A 1 628 ? -10.812 -25.202 -23.168 1.00 62.25 628 GLY A N 1
ATOM 4713 C CA . GLY A 1 628 ? -10.676 -25.989 -24.399 1.00 62.25 628 GLY A CA 1
ATOM 4714 C C . GLY A 1 628 ? -10.887 -25.206 -25.705 1.00 62.25 628 GLY A C 1
ATOM 4715 O O . GLY A 1 628 ? -10.488 -25.687 -26.765 1.00 62.25 628 GLY A O 1
ATOM 4716 N N . LEU A 1 629 ? -11.441 -23.985 -25.670 1.00 78.50 629 LEU A N 1
ATOM 4717 C CA . LEU A 1 629 ? -11.573 -23.144 -26.866 1.00 78.50 629 LEU A CA 1
ATOM 4718 C C . LEU A 1 629 ? -10.188 -22.772 -27.426 1.00 78.50 629 LEU A C 1
ATOM 4720 O O . LEU A 1 629 ? -9.323 -22.293 -26.696 1.00 78.50 629 LEU A O 1
ATOM 4724 N N . ARG A 1 630 ? -9.975 -22.962 -28.733 1.00 84.44 630 ARG A N 1
ATOM 4725 C CA . ARG A 1 630 ? -8.701 -22.655 -29.405 1.00 84.44 630 ARG A CA 1
ATOM 4726 C C . ARG A 1 630 ? -8.756 -21.280 -30.069 1.00 84.44 630 ARG A C 1
ATOM 4728 O O . ARG A 1 630 ? -9.567 -21.059 -30.964 1.00 84.44 630 ARG A O 1
ATOM 4735 N N . LEU A 1 631 ? -7.877 -20.376 -29.645 1.00 84.69 631 LEU A N 1
ATOM 4736 C CA . LEU A 1 631 ? -7.739 -19.014 -30.155 1.00 84.69 631 LEU A CA 1
ATOM 4737 C C . LEU A 1 631 ? -6.447 -18.862 -30.962 1.00 84.69 631 LEU A C 1
ATOM 4739 O O . LEU A 1 631 ? -5.372 -19.257 -30.519 1.00 84.69 631 LEU A O 1
ATOM 4743 N N . LYS A 1 632 ? -6.542 -18.231 -32.129 1.00 80.56 632 LYS A N 1
ATOM 4744 C CA . LYS A 1 632 ? -5.406 -17.726 -32.899 1.00 80.56 632 LYS A CA 1
ATOM 4745 C C . LYS A 1 632 ? -4.868 -16.477 -32.211 1.00 80.56 632 LYS A C 1
ATOM 4747 O O . LYS A 1 632 ? -5.586 -15.486 -32.076 1.00 80.56 632 LYS A O 1
ATOM 4752 N N . VAL A 1 633 ? -3.617 -16.525 -31.790 1.00 80.62 633 VAL A N 1
ATOM 4753 C CA . VAL A 1 633 ? -2.892 -15.407 -31.187 1.00 80.62 633 VAL A CA 1
ATOM 4754 C C . VAL A 1 633 ? -1.710 -15.054 -32.089 1.00 80.62 633 VAL A C 1
ATOM 4756 O O . VAL A 1 633 ? -1.178 -15.920 -32.788 1.00 80.62 633 VAL A O 1
ATOM 4759 N N . ALA A 1 634 ? -1.331 -13.778 -32.134 1.00 68.88 634 ALA A N 1
ATOM 4760 C CA . ALA A 1 634 ? -0.061 -13.412 -32.752 1.00 68.88 634 ALA A CA 1
ATOM 4761 C C . ALA A 1 634 ? 1.070 -13.868 -31.818 1.00 68.88 634 ALA A C 1
ATOM 4763 O O . ALA A 1 634 ? 0.944 -13.699 -30.603 1.00 68.88 634 ALA A O 1
ATOM 4764 N N . GLY A 1 635 ? 2.102 -14.494 -32.388 1.00 52.88 635 GLY A N 1
ATOM 4765 C CA . GLY A 1 635 ? 3.376 -14.748 -31.709 1.00 52.88 635 GLY A CA 1
ATOM 4766 C C . GLY A 1 635 ? 4.308 -13.551 -31.809 1.00 52.88 635 GLY A C 1
ATOM 4767 O O . GLY A 1 635 ? 4.212 -12.839 -32.837 1.00 52.88 635 GLY A O 1
#

Secondary structure (DSSP, 8-state):
-------------------------------------PPPPPP--PPPPP-------BHHHHHHHT--------HHHHHHHHHHHT-HHHHHHHHHHHTTTHHHHHHHHHHTT--GGGGGHHHHHTSS-TT-B-TT--BTTTTB-HHHHHHTT--B-SSBBTTS-HHHHHHHHHHHHHHHHHHHS-HHHHHHHHHH-HHHHHHHHHHHHTTT---STTTS---HHHHHHHHHHHHHHHHHH-GGGGT--PPP-BSS--EEEEE--SEEEHHHHHHHTTS-HHHHHHHSTTB-SSEEE-TTSEEEEEGGGHHHHHHHHHHHHTTT--S--EEEEEE-TT-BHHHHHHHTT--HHHHHHHH---SEETTEESS-EEEEEE-TTTHHHHHHHHHHHHHHHHHHHHHHHTTSSS-----PPSS------TTS-------PPPP------------PPP------------------------------------------EEEEEPPTT--HHHHHHHHTS-HHHHHHHTT-SSS---TT-EEEEEGGGHHHHH--S--------------------------PPPPPPP-EEEEEPPTT--HHHHHHHTT--HHHHHHHHT--TTPPPPTT-EEEEE-

Foldseek 3Di:
DDDDDDDDDDDDDDDDDDDDDDDDDDDDDDDDDDDDDDDDDDPDPDPPPDPPPPDCFFVLVVQLVQADDDDDDDPLLVVLLLVVLLCLVLQVQLLVLLLQALLVLSVVCVVQSHRSLLSCQLSVQPSNFLQDADPQRQGGSNRDRPVLCVLQVQDDDQWFGSCSQRPSVSVSSVVQLLVLCVLPVDSLRSQLCSVVNPVQLVVQQVVQVVVVHDSDLVRGPHDPVSNSRSSNSSSVSVCSNCVVVSVHPRDTRGNDHFKDKAFDDQKAFLVVLCVLLVHDSVVQCRQVVGTLARMHRPPPRIGIDTPVSRVSNVVLVVLLVVVVDDRDQKDKDKDAFFDALQVVQVVQVHGSVVQCVRRHDACDDPRTHRHMDIGIGGNPPCVVVSVVVSVVSVVVVVCVVVVVQVPDDPRDPPPPDDDDDPDPPPPRPDSDPPPRDDDPPDDDPDDDDDDDDDDDDDDDDDDDDDDDDDDDDDDDDDDDDDDDDDDDDDDDPPQDWDKDFAAPSDWLVVLCVLLVHDSVVQCVQQVPPDRDDDHRDIGIGGPVRVVSVPPPDDDDDDDDDDDDDDDDDDDDDDDDDDDDDDDDDFDWDKDFDAPPDDLCNVCVVLVHDSVVQCVQAVHDPPDDDDGRDITTGGD

Sequence (635 aa):
MHRLFIQFYVCGILAGTSVGVLAAAEVSSRPAIVATPSTPDSPSFTPSAEPTVTVETDLWQRVRRGFVMGELVSPLVQNQELWYANRPDYINRFVERGARYMYHIIEEVEKRGLPTEIVLLPIIESAFNPQAYSGAHASGMWQFIPSTGKHFGLKQDFLTDNRRDVLLSTNAALDYLTKLYGMFNSWELAFAAYNCGEGCVGRAIAYNQRRGLPTDFVNLRLPNETKAYVPKLIAVKNIILSPASYGIGLPAVENRPFFTMVPAPEKIDVSLAAKLAEMAPDSFAQLNPSFNRPVAASGTGYFLVPIEHADIFRFNLELYKTLNAPLVSWTAVAAKRGEAVDAVARRHGMTAAYLRATNGPFKERKGRFTAPANFMAPNPKDASAILAAFDKKVILKRQQLDGTIAGGDDGPLIKGPAQSDPIQFAGLGRVARIETPELPVSLPAAALTSAPGTAAATTPAPPAASNAAASQPESAQPAGEASAAAGASTSTSTSAWMVYRVAKGDTLFNIARRAGIPLATLKAENQLASNAVSLGQNLRVPSSTAANFASTSIADSGTSAAATVTGKASVSASAAPKRAKRAKPITAVTYTVRNGDTLFGIARKFQISVNVLMSANRLKANTVLRPGLRLKVAG

Nearest PDB structures (foldseek):
  8rhi-assembly1_A  TM=9.728E-01  e=2.385E-28  Pseudomonas aeruginosa
  8rhe-assembly2_B  TM=9.701E-01  e=1.905E-27  Pseudomonas aeruginosa
  8rhf-assembly1_B  TM=8.251E-01  e=4.880E-30  Pseudomonas aeruginosa
  8rhi-assembly1_B  TM=9.536E-01  e=6.151E-27  Pseudomonas aeruginosa
  8rhf-assembly2_A  TM=7.943E-01  e=5.147E-30  Pseudomonas aeruginosa

Mean predicted aligned error: 20.1 Å

Solvent-accessible surface area (backbone atoms only — not comparable to full-atom values): 39950 Å² total; per-residue (Å²): 134,91,83,88,79,89,87,84,92,86,90,90,86,88,88,82,85,91,87,91,87,90,89,81,89,86,87,90,88,86,85,84,91,84,91,82,83,88,75,83,84,74,84,79,78,71,78,76,77,72,83,76,80,74,79,65,55,38,36,63,56,62,40,56,72,41,56,74,80,81,86,75,95,44,74,61,18,55,56,36,35,55,54,49,54,76,29,63,72,59,50,55,48,23,48,67,39,29,57,62,46,48,49,60,50,47,52,59,29,55,77,68,76,46,58,38,62,61,68,52,46,26,53,78,64,34,35,36,28,32,78,35,72,47,95,82,55,18,24,7,24,74,42,36,32,67,67,63,23,48,75,55,65,28,54,71,59,88,38,33,36,30,34,17,24,62,67,59,30,49,52,35,49,51,55,49,48,53,53,35,25,76,74,59,79,34,67,61,48,19,54,30,17,71,72,62,35,61,70,52,50,52,51,28,35,54,57,23,55,80,67,78,42,65,64,52,65,90,65,39,79,63,57,71,67,40,65,46,44,50,28,44,50,50,22,49,51,50,41,72,68,44,27,68,85,56,76,41,87,75,78,82,32,68,57,52,78,47,52,41,82,38,86,36,59,65,56,29,21,44,63,53,56,14,53,36,36,74,45,58,50,70,61,39,41,66,51,44,33,19,45,57,39,67,44,33,54,29,91,75,45,48,42,46,39,44,54,92,28,41,63,49,24,55,52,40,48,56,58,46,54,77,66,77,56,79,55,55,54,63,42,83,44,78,46,56,56,67,43,41,45,59,58,56,19,50,77,51,82,40,48,46,66,54,51,34,72,55,62,42,91,71,63,60,57,96,64,16,26,72,45,69,44,78,41,76,38,65,53,76,87,55,58,67,61,54,53,51,53,47,53,54,49,52,52,54,52,48,54,52,56,57,63,61,46,81,76,52,103,70,71,82,72,82,67,73,72,77,78,72,75,86,77,79,70,88,68,71,76,76,66,79,81,71,86,70,77,82,78,84,91,76,81,81,87,77,79,94,78,86,80,90,82,91,83,90,81,84,87,88,84,83,88,83,89,82,90,84,84,88,86,86,85,81,88,88,85,81,89,88,82,91,86,88,90,87,89,83,89,82,87,76,84,77,74,49,71,34,81,43,64,37,49,93,89,62,44,52,62,57,51,16,61,55,48,72,47,57,52,67,56,46,28,61,77,53,70,45,93,61,76,80,73,55,79,66,39,77,38,62,40,48,44,89,28,52,69,60,73,64,73,82,68,88,85,85,83,87,90,89,85,92,84,93,82,91,88,80,89,81,91,86,91,87,85,85,88,84,89,78,87,84,78,83,87,68,62,71,41,77,46,66,39,48,84,90,56,40,68,62,57,53,14,58,74,52,76,43,51,50,68,54,43,24,62,69,56,75,50,59,99,84,60,82,76,52,62,71,43,76,40,53,36,62,104

Radius of gyration: 36.76 Å; Cα contacts (8 Å, |Δi|>4): 667; chains: 1; boun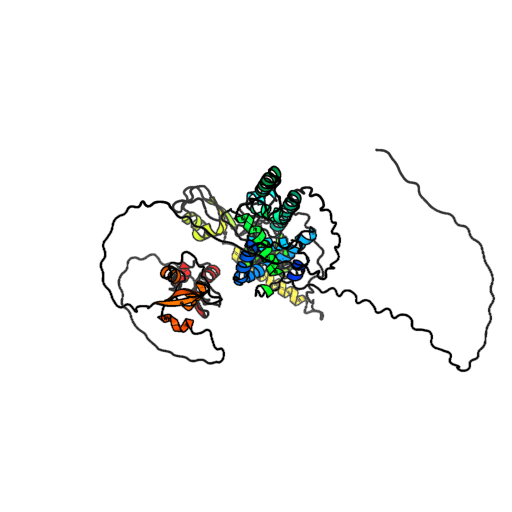ding box: 108×87×111 Å

pLDDT: mean 70.97, std 26.91, range [21.12, 98.75]